Protein AF-A0A7S1ZHR6-F1 (afdb_monomer_lite)

Sequence (444 aa):
MAKNTAEDSVEAMWNAMQDKAPAVPKGKPSPEQLGSLRAHKARTKAFLATLSQEQRSALFEKNKNDKPSKAKGDIQKSSAKMDKKEILGGQTTVFGHPRMLTRDQRADIAQETVEILQRGWYNPSKAPGRRCSRQIRVNIAERLENARSGTEVHLDPANEGPMRFDHARDGTFLEGVGLASTPLGFAQAVLQLQSAKATAEESETILAYSGTTAADFLYSHGEILPMRIDIVQETTLSGAQALAQQGKNTCFLNFASGKNPGGGFLRGSEAQEESLARSTGLYFCIGPNNPTAIEMYRQNRQNNNFGLYSHGMIYSPRVPIFRDDEGRLLPEEEVVESGVLTCPAPNAGVAAPRLGVSVVEEEMYERICRIVSAMERHGHNAIVLGSFGCGVFRNCVEHVAQCFAIALAGRKFDVVRFSLISEKDVAVFANIFGQRSCLNRGTE

Structure (mmCIF, N/CA/C/O backbone):
data_AF-A0A7S1ZHR6-F1
#
_entry.id   AF-A0A7S1ZHR6-F1
#
loop_
_atom_site.group_PDB
_atom_site.id
_atom_site.type_symbol
_atom_site.label_atom_id
_atom_site.label_alt_id
_atom_site.label_comp_id
_atom_site.label_asym_id
_atom_site.label_entity_id
_atom_site.label_seq_id
_atom_site.pdbx_PDB_ins_code
_atom_site.Cartn_x
_atom_site.Cartn_y
_atom_site.Cartn_z
_atom_site.occupancy
_atom_site.B_iso_or_equiv
_atom_site.auth_seq_id
_atom_site.auth_comp_id
_atom_site.auth_asym_id
_atom_site.auth_atom_id
_atom_site.pdbx_PDB_model_num
ATOM 1 N N . MET A 1 1 ? 26.542 26.268 -49.136 1.00 44.53 1 MET A N 1
ATOM 2 C CA . MET A 1 1 ? 26.847 26.661 -47.744 1.00 44.53 1 MET A CA 1
ATOM 3 C C . MET A 1 1 ? 25.949 27.834 -47.362 1.00 44.53 1 MET A C 1
ATOM 5 O O . MET A 1 1 ? 26.287 28.953 -47.705 1.00 44.53 1 MET A O 1
ATOM 9 N N . ALA A 1 2 ? 24.775 27.585 -46.769 1.00 46.41 2 ALA A N 1
ATOM 10 C CA . ALA A 1 2 ? 23.871 28.638 -46.268 1.00 46.41 2 ALA A CA 1
ATOM 11 C C . ALA A 1 2 ? 22.767 28.057 -45.351 1.00 46.41 2 ALA A C 1
ATOM 13 O O . ALA A 1 2 ? 21.592 28.350 -45.544 1.00 46.41 2 ALA A O 1
ATOM 14 N N . LYS A 1 3 ? 23.110 27.168 -44.402 1.00 44.12 3 LYS A N 1
ATOM 15 C CA . LYS A 1 3 ? 22.124 26.578 -43.467 1.00 44.12 3 LYS A CA 1
ATOM 16 C C . LYS A 1 3 ? 22.345 26.875 -41.974 1.00 44.12 3 LYS A C 1
ATOM 18 O O . LYS A 1 3 ? 21.470 26.532 -41.197 1.00 44.12 3 LYS A O 1
ATOM 23 N N . ASN A 1 4 ? 23.406 27.584 -41.570 1.00 53.94 4 ASN A N 1
ATOM 24 C CA . ASN A 1 4 ? 23.743 27.722 -40.137 1.00 53.94 4 ASN A CA 1
ATOM 25 C C . ASN A 1 4 ? 23.513 29.110 -39.511 1.00 53.94 4 ASN A C 1
ATOM 27 O O . ASN A 1 4 ? 23.828 29.312 -38.348 1.00 53.94 4 ASN A O 1
ATOM 31 N N . THR A 1 5 ? 22.923 30.082 -40.208 1.00 54.22 5 THR A N 1
ATOM 32 C CA . THR A 1 5 ? 22.850 31.458 -39.672 1.00 54.22 5 THR A CA 1
ATOM 33 C C . THR A 1 5 ? 21.848 31.643 -38.522 1.00 54.22 5 THR A C 1
ATOM 35 O O . THR A 1 5 ? 22.029 32.540 -37.702 1.00 54.22 5 THR A O 1
ATOM 38 N N . ALA A 1 6 ? 20.806 30.808 -38.430 1.00 55.66 6 ALA A N 1
ATOM 39 C CA . ALA A 1 6 ? 19.774 30.922 -37.392 1.00 55.66 6 ALA A CA 1
ATOM 40 C C . ALA A 1 6 ? 20.127 30.177 -36.090 1.00 55.66 6 ALA A C 1
ATOM 42 O O . ALA A 1 6 ? 19.803 30.655 -35.004 1.00 55.66 6 ALA A O 1
ATOM 43 N N . GLU A 1 7 ? 20.808 29.032 -36.175 1.00 57.16 7 GLU A N 1
ATOM 44 C CA . GLU A 1 7 ? 21.244 28.267 -34.996 1.00 57.16 7 GLU A CA 1
ATOM 45 C C . GLU A 1 7 ? 22.424 28.947 -34.294 1.00 57.16 7 GLU A C 1
ATOM 47 O O . GLU A 1 7 ? 22.385 29.121 -33.074 1.00 57.16 7 GLU A O 1
ATOM 52 N N . ASP A 1 8 ? 23.393 29.453 -35.066 1.00 58.59 8 ASP A N 1
ATOM 53 C CA . ASP A 1 8 ? 24.521 30.236 -34.543 1.00 58.59 8 ASP A CA 1
ATOM 54 C C . ASP A 1 8 ? 24.034 31.535 -33.862 1.00 58.59 8 ASP A C 1
ATOM 56 O O . ASP A 1 8 ? 24.604 31.993 -32.870 1.00 58.59 8 ASP A O 1
ATOM 60 N N . SER A 1 9 ? 22.916 32.101 -34.337 1.00 72.00 9 SER A N 1
ATOM 61 C CA . SER A 1 9 ? 22.248 33.262 -33.734 1.00 72.00 9 SER A CA 1
ATOM 62 C C . SER A 1 9 ? 21.628 32.949 -32.365 1.00 72.00 9 SER A C 1
ATOM 64 O O . SER A 1 9 ? 21.780 33.745 -31.436 1.00 72.00 9 SER A O 1
ATOM 66 N N . VAL A 1 10 ? 20.948 31.808 -32.213 1.00 80.00 10 VAL A N 1
ATOM 67 C CA . VAL A 1 10 ? 20.319 31.403 -30.942 1.00 80.00 10 VAL A CA 1
ATOM 68 C C . VAL A 1 10 ? 21.377 31.077 -29.888 1.00 80.00 10 VAL A C 1
ATOM 70 O O . VAL A 1 10 ? 21.230 31.461 -28.725 1.00 80.00 10 VAL A O 1
ATOM 73 N N . GLU A 1 11 ? 22.460 30.418 -30.294 1.00 79.56 11 GLU A N 1
ATOM 74 C CA . GLU A 1 11 ? 23.584 30.077 -29.423 1.00 79.56 11 GLU A CA 1
ATOM 75 C C . GLU A 1 11 ? 24.342 31.330 -28.955 1.00 79.56 11 GLU A C 1
ATOM 77 O O . GLU A 1 11 ? 24.590 31.495 -27.758 1.00 79.56 11 GLU A O 1
ATOM 82 N N . ALA A 1 12 ? 24.610 32.280 -29.858 1.00 79.00 12 ALA A N 1
ATOM 83 C CA . ALA A 1 12 ? 25.222 33.560 -29.502 1.00 79.00 12 ALA A CA 1
ATOM 84 C C . ALA A 1 12 ? 24.356 34.371 -28.521 1.00 79.00 12 ALA A C 1
ATOM 86 O O . ALA A 1 12 ? 24.870 34.935 -27.552 1.00 79.00 12 ALA A O 1
ATOM 87 N N . MET A 1 13 ? 23.032 34.398 -28.724 1.00 81.44 13 MET A N 1
ATOM 88 C CA . MET A 1 13 ? 22.095 35.059 -27.807 1.00 81.44 13 MET A CA 1
ATOM 89 C C . MET A 1 13 ? 22.042 34.376 -26.438 1.00 81.44 13 MET A C 1
ATOM 91 O O . MET A 1 13 ? 21.965 35.057 -25.412 1.00 81.44 13 MET A O 1
ATOM 95 N N . TRP A 1 14 ? 22.110 33.043 -26.406 1.00 83.94 14 TRP A N 1
ATOM 96 C CA . TRP A 1 14 ? 22.175 32.280 -25.165 1.00 83.94 14 TRP A CA 1
ATOM 97 C C . TRP A 1 14 ? 23.457 32.581 -24.388 1.00 83.94 14 TRP A C 1
ATOM 99 O O . TRP A 1 14 ? 23.375 32.941 -23.213 1.00 83.94 14 TRP A O 1
ATOM 109 N N . ASN A 1 15 ? 24.618 32.511 -25.039 1.00 82.12 15 ASN A N 1
ATOM 110 C CA . ASN A 1 15 ? 25.914 32.756 -24.405 1.00 82.12 15 ASN A CA 1
ATOM 111 C C . ASN A 1 15 ? 26.021 34.197 -23.888 1.00 82.12 15 ASN A C 1
ATOM 113 O O . ASN A 1 15 ? 26.307 34.401 -22.711 1.00 82.12 15 ASN A O 1
ATOM 117 N N . ALA A 1 16 ? 25.620 35.190 -24.689 1.00 78.69 16 ALA A N 1
ATOM 118 C CA . ALA A 1 16 ? 25.578 36.589 -24.257 1.00 78.69 16 ALA A CA 1
ATOM 119 C C . ALA A 1 16 ? 24.635 36.830 -23.061 1.00 78.69 16 ALA A C 1
ATOM 121 O O . ALA A 1 16 ? 24.834 37.762 -22.274 1.00 78.69 16 ALA A O 1
ATOM 122 N N . MET A 1 17 ? 23.586 36.014 -22.914 1.00 81.06 17 MET A N 1
ATOM 123 C CA . MET A 1 17 ? 22.696 36.068 -21.758 1.00 81.06 17 MET A CA 1
ATOM 124 C C . MET A 1 17 ? 23.340 35.425 -20.526 1.00 81.06 17 MET A C 1
ATOM 126 O O . MET A 1 17 ? 23.226 36.000 -19.444 1.00 81.06 17 MET A O 1
ATOM 130 N N . GLN A 1 18 ? 24.030 34.288 -20.678 1.00 82.69 18 GLN A N 1
ATOM 131 C CA . GLN A 1 18 ? 24.746 33.613 -19.588 1.00 82.69 18 GLN A CA 1
ATOM 132 C C . GLN A 1 18 ? 25.947 34.424 -19.084 1.00 82.69 18 GLN A C 1
ATOM 134 O O . GLN A 1 18 ? 26.148 34.500 -17.875 1.00 82.69 18 GLN A O 1
ATOM 139 N N . ASP A 1 19 ? 26.671 35.120 -19.961 1.00 78.56 19 ASP A N 1
ATOM 140 C CA . ASP A 1 19 ? 27.781 36.006 -19.576 1.00 78.56 19 ASP A CA 1
ATOM 141 C C . ASP A 1 19 ? 27.313 37.193 -18.721 1.00 78.56 19 ASP A C 1
ATOM 143 O O . ASP A 1 19 ? 28.050 37.719 -17.889 1.00 78.56 19 ASP A O 1
ATOM 147 N N . LYS A 1 20 ? 26.045 37.594 -18.876 1.00 76.38 20 LYS A N 1
ATOM 148 C CA . LYS A 1 20 ? 25.382 38.620 -18.056 1.00 76.38 20 LYS A CA 1
ATOM 149 C C . LYS A 1 20 ? 24.697 38.038 -16.813 1.00 76.38 20 LYS A C 1
ATOM 151 O O . LYS A 1 20 ? 23.875 38.723 -16.190 1.00 76.38 20 LYS A O 1
ATOM 156 N N . ALA A 1 21 ? 24.960 36.778 -16.459 1.00 79.12 21 ALA A N 1
ATOM 157 C CA . ALA A 1 21 ? 24.428 36.187 -15.241 1.00 79.12 21 ALA A CA 1
ATOM 158 C C . ALA A 1 21 ? 25.043 36.873 -14.008 1.00 79.12 21 ALA A C 1
ATOM 160 O O . ALA A 1 21 ? 26.266 36.949 -13.885 1.00 79.12 21 ALA A O 1
ATOM 161 N N . PRO A 1 22 ? 24.220 37.379 -13.071 1.00 78.44 22 PRO A N 1
ATOM 162 C CA . PRO A 1 22 ? 24.739 37.937 -11.830 1.00 78.44 22 PRO A CA 1
ATOM 163 C C . PRO A 1 22 ? 25.501 36.856 -11.054 1.00 78.44 22 PRO A C 1
ATOM 165 O O . PRO A 1 22 ? 25.021 35.727 -10.919 1.00 78.44 22 PRO A O 1
ATOM 168 N N . ALA A 1 23 ? 26.681 37.210 -10.539 1.00 74.12 23 ALA A N 1
ATOM 169 C CA . ALA A 1 23 ? 27.519 36.298 -9.771 1.00 74.12 23 ALA A CA 1
ATOM 170 C C . ALA A 1 23 ? 26.737 35.700 -8.593 1.00 74.12 23 ALA A C 1
ATOM 172 O O . ALA A 1 23 ? 26.033 36.413 -7.874 1.00 74.12 23 ALA A O 1
ATOM 173 N N . VAL A 1 24 ? 26.872 34.388 -8.386 1.00 69.94 24 VAL A N 1
ATOM 174 C CA . VAL A 1 24 ? 26.228 33.703 -7.261 1.00 69.94 24 VAL A CA 1
ATOM 175 C C . VAL A 1 24 ? 26.956 34.108 -5.974 1.00 69.94 24 VAL A C 1
ATOM 177 O O . VAL A 1 24 ? 28.144 33.801 -5.833 1.00 69.94 24 VAL A O 1
ATOM 180 N N . PRO A 1 25 ? 26.297 34.809 -5.035 1.00 71.56 25 PRO A N 1
ATOM 181 C CA . PRO A 1 25 ? 26.968 35.291 -3.839 1.00 71.56 25 PRO A CA 1
ATOM 182 C C . PRO A 1 25 ? 27.373 34.125 -2.932 1.00 71.56 25 PRO A C 1
ATOM 184 O O . PRO A 1 25 ? 26.596 33.203 -2.680 1.00 71.56 25 PRO A O 1
ATOM 187 N N . LYS A 1 26 ? 28.601 34.184 -2.407 1.00 58.47 26 LYS A N 1
ATOM 188 C CA . LYS A 1 26 ? 29.106 33.256 -1.387 1.00 58.47 26 LYS A CA 1
ATOM 189 C C . LYS A 1 26 ? 28.559 33.675 -0.016 1.00 58.47 26 LYS A C 1
ATOM 191 O O . LYS A 1 26 ? 29.255 34.323 0.755 1.00 58.47 26 LYS A O 1
ATOM 196 N N . GLY A 1 27 ? 27.287 33.384 0.256 1.00 72.06 27 GLY A N 1
ATOM 197 C CA . GLY A 1 27 ? 26.617 33.741 1.514 1.00 72.06 27 GLY A CA 1
ATOM 198 C C . GLY A 1 27 ? 25.136 34.081 1.335 1.00 72.06 27 GLY A C 1
ATOM 199 O O . GLY A 1 27 ? 24.575 33.889 0.257 1.00 72.06 27 GLY A O 1
ATOM 200 N N . LYS A 1 28 ? 24.482 34.580 2.395 1.00 63.53 28 LYS A N 1
ATOM 201 C CA . LYS A 1 28 ? 23.060 34.959 2.347 1.00 63.53 28 LYS A CA 1
ATOM 202 C C . LYS A 1 28 ? 22.891 36.177 1.414 1.00 63.53 28 LYS A C 1
ATOM 204 O O . LYS A 1 28 ? 23.445 37.229 1.723 1.00 63.53 28 LYS A O 1
ATOM 209 N N . PRO A 1 29 ? 22.170 36.052 0.285 1.00 74.50 29 PRO A N 1
ATOM 210 C CA . PRO A 1 29 ? 22.101 37.106 -0.723 1.00 74.50 29 PRO A CA 1
ATOM 211 C C . PRO A 1 29 ? 21.307 38.317 -0.222 1.00 74.50 29 PRO A C 1
ATOM 213 O O . PRO A 1 29 ? 20.271 38.156 0.429 1.00 74.50 29 PRO A O 1
ATOM 216 N N . SER A 1 30 ? 21.763 39.524 -0.563 1.00 79.06 30 SER A N 1
ATOM 217 C CA . SER A 1 30 ? 21.020 40.758 -0.298 1.00 79.06 30 SER A CA 1
ATOM 218 C C . SER A 1 30 ? 19.710 40.804 -1.109 1.00 79.06 30 SER A C 1
ATOM 220 O O . SER A 1 30 ? 19.589 40.125 -2.138 1.00 79.06 30 SER A O 1
ATOM 222 N N . PRO A 1 31 ? 18.709 41.605 -0.695 1.00 72.38 31 PRO A N 1
ATOM 223 C CA . PRO A 1 31 ? 17.469 41.784 -1.456 1.00 72.38 31 PRO A CA 1
ATOM 224 C C . PRO A 1 31 ? 17.699 42.216 -2.916 1.00 72.38 31 PRO A C 1
ATOM 226 O O . PRO A 1 31 ? 17.017 41.725 -3.816 1.00 72.38 31 PRO A O 1
ATOM 229 N N . GLU A 1 32 ? 18.703 43.057 -3.172 1.00 72.50 32 GLU A N 1
ATOM 230 C CA . GLU A 1 32 ? 19.088 43.498 -4.521 1.00 72.50 32 GLU A CA 1
ATOM 231 C C . GLU A 1 32 ? 19.725 42.374 -5.351 1.00 72.50 32 GLU A C 1
ATOM 233 O O . GLU A 1 32 ? 19.412 42.209 -6.536 1.00 72.50 32 GLU A O 1
ATOM 238 N N . GLN A 1 33 ? 20.564 41.540 -4.726 1.00 71.94 33 GLN A N 1
ATOM 239 C CA . GLN A 1 33 ? 21.134 40.353 -5.369 1.00 71.94 33 GLN A CA 1
ATOM 240 C C . GLN A 1 33 ? 20.029 39.352 -5.730 1.00 71.94 33 GLN A C 1
ATOM 242 O O . GLN A 1 33 ? 19.987 38.849 -6.854 1.00 71.94 33 GLN A O 1
ATOM 247 N N . LEU A 1 34 ? 19.074 39.121 -4.823 1.00 70.19 34 LEU A N 1
ATOM 248 C CA . LEU A 1 34 ? 17.894 38.290 -5.081 1.00 70.19 34 LEU A CA 1
ATOM 249 C C . LEU A 1 34 ? 17.028 38.848 -6.217 1.00 70.19 34 LEU A C 1
ATOM 251 O O . LEU A 1 34 ? 16.569 38.076 -7.061 1.00 70.19 34 LEU A O 1
ATOM 255 N N . GLY A 1 35 ? 16.820 40.167 -6.262 1.00 74.88 35 GLY A N 1
ATOM 256 C CA . GLY A 1 35 ? 16.111 40.840 -7.352 1.00 74.88 35 GLY A CA 1
ATOM 257 C C . GLY A 1 35 ? 16.794 40.626 -8.704 1.00 74.88 35 GLY A C 1
ATOM 258 O O . GLY A 1 35 ? 16.148 40.208 -9.667 1.00 74.88 35 GLY A O 1
ATOM 259 N N . SER A 1 36 ? 18.116 40.794 -8.750 1.00 72.81 36 SER A N 1
ATOM 260 C CA . SER A 1 36 ? 18.927 40.604 -9.960 1.00 72.81 36 SER A CA 1
ATOM 261 C C . SER A 1 36 ? 18.907 39.154 -10.463 1.00 72.81 36 SER A C 1
ATOM 263 O O . SER A 1 36 ? 18.704 38.911 -11.655 1.00 72.81 36 SER A O 1
ATOM 265 N N . LEU A 1 37 ? 19.027 38.174 -9.558 1.00 73.56 37 LEU A N 1
ATOM 266 C CA . LEU A 1 37 ? 18.917 36.742 -9.869 1.00 73.56 37 LEU A CA 1
ATOM 267 C C . LEU A 1 37 ? 17.523 36.369 -10.399 1.00 73.56 37 LEU A C 1
ATOM 269 O O . LEU A 1 37 ? 17.404 35.611 -11.366 1.00 73.56 37 LEU A O 1
ATOM 273 N N . ARG A 1 38 ? 16.455 36.915 -9.802 1.00 76.75 38 ARG A N 1
ATOM 274 C CA . ARG A 1 38 ? 15.072 36.694 -10.261 1.00 76.75 38 ARG A CA 1
ATOM 275 C C . ARG A 1 38 ? 14.833 37.292 -11.644 1.00 76.75 38 ARG A C 1
ATOM 277 O O . ARG A 1 38 ? 14.257 36.612 -12.492 1.00 76.75 38 ARG A O 1
ATOM 284 N N . ALA A 1 39 ? 15.312 38.511 -11.888 1.00 76.62 39 ALA A N 1
ATOM 285 C CA . ALA A 1 39 ? 15.201 39.172 -13.185 1.00 76.62 39 ALA A CA 1
ATOM 286 C C . ALA A 1 39 ? 15.956 38.406 -14.280 1.00 76.62 39 ALA A C 1
ATOM 288 O O . ALA A 1 39 ? 15.415 38.182 -15.363 1.00 76.62 39 ALA A O 1
ATOM 289 N N . HIS A 1 40 ? 17.173 37.932 -13.989 1.00 80.62 40 HIS A N 1
ATOM 290 C CA . HIS A 1 40 ? 17.927 37.089 -14.914 1.00 80.62 40 HIS A CA 1
ATOM 291 C C . HIS A 1 40 ? 17.181 35.776 -15.211 1.00 80.62 40 HIS A C 1
ATOM 293 O O . HIS A 1 40 ? 16.948 35.459 -16.373 1.00 80.62 40 HIS A O 1
ATOM 299 N N . LYS A 1 41 ? 16.685 35.066 -14.186 1.00 77.44 41 LYS A N 1
ATOM 300 C CA . LYS A 1 41 ? 15.914 33.822 -14.366 1.00 77.44 41 LYS A CA 1
ATOM 301 C C . LYS A 1 41 ? 14.630 34.023 -15.181 1.00 77.44 41 LYS A C 1
ATOM 303 O O . LYS A 1 41 ? 14.271 33.153 -15.974 1.00 77.44 41 LYS A O 1
ATOM 308 N N . ALA A 1 42 ? 13.941 35.149 -14.996 1.00 77.38 42 ALA A N 1
ATOM 309 C CA . ALA A 1 42 ? 12.748 35.493 -15.764 1.00 77.38 42 ALA A CA 1
ATOM 310 C C . ALA A 1 42 ? 13.073 35.715 -17.250 1.00 77.38 42 ALA A C 1
ATOM 312 O O . ALA A 1 42 ? 12.387 35.151 -18.101 1.00 77.38 42 ALA A O 1
ATOM 313 N N . ARG A 1 43 ? 14.154 36.447 -17.561 1.00 79.75 43 ARG A N 1
ATOM 314 C CA . ARG A 1 43 ? 14.631 36.638 -18.942 1.00 79.75 43 ARG A CA 1
ATOM 315 C C . ARG A 1 43 ? 15.032 35.318 -19.596 1.00 79.75 43 ARG A C 1
ATOM 317 O O . ARG A 1 43 ? 14.593 35.046 -20.707 1.00 79.75 43 ARG A O 1
ATOM 324 N N . THR A 1 44 ? 15.752 34.456 -18.878 1.00 79.25 44 THR A N 1
ATOM 325 C CA . THR A 1 44 ? 16.139 33.129 -19.378 1.00 79.25 44 THR A CA 1
ATOM 326 C C . THR A 1 44 ? 14.925 32.257 -19.682 1.00 79.25 44 THR A C 1
ATOM 328 O O . THR A 1 44 ? 14.870 31.606 -20.722 1.00 79.25 44 THR A O 1
ATOM 331 N N . LYS A 1 45 ? 13.910 32.275 -18.809 1.00 82.69 45 LYS A N 1
ATOM 332 C CA . LYS A 1 45 ? 12.661 31.539 -19.035 1.00 82.69 45 LYS A CA 1
ATOM 333 C C . LYS A 1 45 ? 11.884 32.085 -20.239 1.00 82.69 45 LYS A C 1
ATOM 335 O O . LYS A 1 45 ? 11.354 31.290 -21.008 1.00 82.69 45 LYS A O 1
ATOM 340 N N . ALA A 1 46 ? 11.822 33.407 -20.399 1.00 79.94 46 ALA A N 1
ATOM 341 C CA . ALA A 1 46 ? 11.152 34.049 -21.527 1.00 79.94 46 ALA A CA 1
ATOM 342 C C . ALA A 1 46 ? 11.852 33.736 -22.860 1.00 79.94 46 ALA A C 1
ATOM 344 O O . ALA A 1 46 ? 11.182 33.349 -23.808 1.00 79.94 46 ALA A O 1
ATOM 345 N N . PHE A 1 47 ? 13.186 33.804 -22.906 1.00 85.00 47 PHE A N 1
ATOM 346 C CA . PHE A 1 47 ? 13.965 33.439 -24.091 1.00 85.00 47 PHE A CA 1
ATOM 347 C C . PHE A 1 47 ? 13.784 31.964 -24.470 1.00 85.00 47 PHE A C 1
ATOM 349 O O . PHE A 1 47 ? 13.527 31.646 -25.623 1.00 85.00 47 PHE A O 1
ATOM 356 N N . LEU A 1 48 ? 13.830 31.041 -23.504 1.00 82.38 48 LEU A N 1
ATOM 357 C CA . LEU A 1 48 ? 13.573 29.629 -23.803 1.00 82.38 48 LEU A CA 1
ATOM 358 C C . LEU A 1 48 ? 12.158 29.420 -24.355 1.00 82.38 48 LEU A C 1
ATOM 360 O O . LEU A 1 48 ? 11.981 28.615 -25.264 1.00 82.38 48 LEU A O 1
ATOM 364 N N . ALA A 1 49 ? 11.166 30.165 -23.857 1.00 83.12 49 ALA A N 1
ATOM 365 C CA . ALA A 1 49 ? 9.791 30.081 -24.336 1.00 83.12 49 ALA A CA 1
ATOM 366 C C . ALA A 1 49 ? 9.630 30.507 -25.808 1.00 83.12 49 ALA A C 1
ATOM 368 O O . ALA A 1 49 ? 8.752 29.963 -26.472 1.00 83.12 49 ALA A O 1
ATOM 369 N N . THR A 1 50 ? 10.485 31.395 -26.335 1.00 84.50 50 THR A N 1
ATOM 370 C CA . THR A 1 50 ? 10.441 31.827 -27.747 1.00 84.50 50 THR A CA 1
ATOM 371 C C . THR A 1 50 ? 11.085 30.837 -28.721 1.00 84.50 50 THR A C 1
ATOM 373 O O . THR A 1 50 ? 10.939 31.002 -29.927 1.00 84.50 50 THR A O 1
ATOM 376 N N . LEU A 1 51 ? 11.799 29.821 -28.227 1.00 84.38 51 LEU A N 1
ATOM 377 C CA . LEU A 1 51 ? 12.456 28.812 -29.063 1.00 84.38 51 LEU A CA 1
ATOM 378 C C . LEU A 1 51 ? 11.530 27.630 -29.369 1.00 84.38 51 LEU A C 1
ATOM 380 O O . LEU A 1 51 ? 10.776 27.188 -28.494 1.00 84.38 51 LEU A O 1
ATOM 384 N N . SER A 1 52 ? 11.654 27.076 -30.577 1.00 84.38 52 SER A N 1
ATOM 385 C CA . SER A 1 52 ? 11.045 25.795 -30.956 1.00 84.38 52 SER A CA 1
ATOM 386 C C . SER A 1 52 ? 11.654 24.619 -30.177 1.00 84.38 52 SER A C 1
ATOM 388 O O . SER A 1 52 ? 12.718 24.729 -29.561 1.00 84.38 52 SER A O 1
ATOM 390 N N . GLN A 1 53 ? 10.977 23.468 -30.193 1.00 72.50 53 GLN A N 1
ATOM 391 C CA . GLN A 1 53 ? 11.449 22.263 -29.506 1.00 72.50 53 GLN A CA 1
ATOM 392 C C . GLN A 1 53 ? 12.798 21.767 -30.055 1.00 72.50 53 GLN A C 1
ATOM 394 O O . GLN A 1 53 ? 13.658 21.381 -29.268 1.00 72.50 53 GLN A O 1
ATOM 399 N N . GLU A 1 54 ? 13.015 21.852 -31.369 1.00 78.12 54 GLU A N 1
ATOM 400 C CA . GLU A 1 54 ? 14.276 21.488 -32.032 1.00 78.12 54 GLU A CA 1
ATOM 401 C C . GLU A 1 54 ? 15.426 22.414 -31.612 1.00 78.12 54 GLU A C 1
ATOM 403 O O . GLU A 1 54 ? 16.477 21.941 -31.181 1.00 78.12 54 GLU A O 1
ATOM 408 N N . GLN A 1 55 ? 15.192 23.732 -31.600 1.00 80.50 55 GLN A N 1
ATOM 409 C CA . GLN A 1 55 ? 16.185 24.719 -31.154 1.00 80.50 55 GLN A CA 1
ATOM 410 C C . GLN A 1 55 ? 16.562 24.545 -29.676 1.00 80.50 55 GLN A C 1
ATOM 412 O O . GLN A 1 55 ? 17.725 24.711 -29.310 1.00 80.50 55 GLN A O 1
ATOM 417 N N . ARG A 1 56 ? 15.602 24.187 -28.808 1.00 81.06 56 ARG A N 1
ATOM 418 C CA . ARG A 1 56 ? 15.887 23.880 -27.395 1.00 81.06 56 ARG A CA 1
ATOM 419 C C . ARG A 1 56 ? 16.750 22.628 -27.264 1.00 81.06 56 ARG A C 1
ATOM 421 O O . ARG A 1 56 ? 17.706 22.644 -26.496 1.00 81.06 56 ARG A O 1
ATOM 428 N N . SER A 1 57 ? 16.429 21.565 -27.998 1.00 75.31 57 SER A N 1
ATOM 429 C CA . SER A 1 57 ? 17.195 20.314 -27.968 1.00 75.31 57 SER A CA 1
ATOM 430 C C . SER A 1 57 ? 18.640 20.527 -28.421 1.00 75.31 57 SER A C 1
ATOM 432 O O . SER A 1 57 ? 19.555 20.163 -27.685 1.00 75.31 57 SER A O 1
ATOM 434 N N . ALA A 1 58 ? 18.854 21.221 -29.545 1.00 78.75 58 ALA A N 1
ATOM 435 C CA . ALA A 1 58 ? 20.189 21.551 -30.051 1.00 78.75 58 ALA A CA 1
ATOM 436 C C . ALA A 1 58 ? 21.012 22.399 -29.057 1.00 78.75 58 ALA A C 1
ATOM 438 O O . ALA A 1 58 ? 22.183 22.108 -28.800 1.00 78.75 58 ALA A O 1
ATOM 439 N N . LEU A 1 59 ? 20.384 23.399 -28.423 1.00 78.12 59 LEU A N 1
ATOM 440 C CA . LEU A 1 59 ? 21.033 24.271 -27.437 1.00 78.12 59 LEU A CA 1
ATOM 441 C C . LEU A 1 59 ? 21.506 23.511 -26.181 1.00 78.12 59 LEU A C 1
ATOM 443 O O . LEU A 1 59 ? 22.540 23.851 -25.596 1.00 78.12 59 LEU A O 1
ATOM 447 N N . PHE A 1 60 ? 20.757 22.491 -25.743 1.00 75.12 60 PHE A N 1
ATOM 448 C CA . PHE A 1 60 ? 21.083 21.695 -24.553 1.00 75.12 60 PHE A CA 1
ATOM 449 C C . PHE A 1 60 ? 21.964 20.470 -24.841 1.00 75.12 60 PHE A C 1
ATOM 451 O O . PHE A 1 60 ? 22.649 20.011 -23.924 1.00 75.12 60 PHE A O 1
ATOM 458 N N . GLU A 1 61 ? 21.997 19.958 -26.075 1.00 70.25 61 GLU A N 1
ATOM 459 C CA . GLU A 1 61 ? 22.951 18.916 -26.479 1.00 70.25 61 GLU A CA 1
ATOM 460 C C . GLU A 1 61 ? 24.384 19.445 -26.573 1.00 70.25 61 GLU A C 1
ATOM 462 O O . GLU A 1 61 ? 25.284 18.839 -25.993 1.00 70.25 61 GLU A O 1
ATOM 467 N N . LYS A 1 62 ? 24.610 20.608 -27.201 1.00 60.47 62 LYS A N 1
ATOM 468 C CA . LYS A 1 62 ? 25.954 21.215 -27.270 1.00 60.47 62 LYS A CA 1
ATOM 469 C C . LYS A 1 62 ? 26.504 21.590 -25.888 1.00 60.47 62 LYS A C 1
ATOM 471 O O . LYS A 1 62 ? 27.639 21.258 -25.563 1.00 60.47 62 LYS A O 1
ATOM 476 N N . ASN A 1 63 ? 25.674 22.175 -25.017 1.00 56.97 63 ASN A N 1
ATOM 477 C CA . ASN A 1 63 ? 26.072 22.568 -23.653 1.00 56.97 63 ASN A CA 1
ATOM 478 C C . ASN A 1 63 ? 26.367 21.387 -22.704 1.00 56.97 63 ASN A C 1
ATOM 480 O O . ASN A 1 63 ? 26.894 21.596 -21.608 1.00 56.97 63 ASN A O 1
ATOM 484 N N . LYS A 1 64 ? 26.019 20.150 -23.084 1.00 51.44 64 LYS A N 1
ATOM 485 C CA . LYS A 1 64 ? 26.367 18.935 -22.329 1.00 51.44 64 LYS A CA 1
ATOM 486 C C . LYS A 1 64 ? 27.846 18.566 -22.469 1.00 51.44 64 LYS A C 1
ATOM 488 O O . LYS A 1 64 ? 28.378 17.937 -21.558 1.00 51.44 64 LYS A O 1
ATOM 493 N N . ASN A 1 65 ? 28.492 18.980 -23.559 1.00 43.88 65 ASN A N 1
ATOM 494 C CA . ASN A 1 65 ? 29.883 18.633 -23.852 1.00 43.88 65 ASN A CA 1
ATOM 495 C C . ASN A 1 65 ? 30.907 19.590 -23.212 1.00 43.88 65 ASN A C 1
ATOM 497 O O . ASN A 1 65 ? 32.088 19.263 -23.202 1.00 43.88 65 ASN A O 1
ATOM 501 N N . ASP A 1 66 ? 30.465 20.703 -22.607 1.00 45.78 66 ASP A N 1
ATOM 502 C CA . ASP A 1 66 ? 31.344 21.811 -22.186 1.00 45.78 66 ASP A CA 1
ATOM 503 C C . ASP A 1 66 ? 31.336 22.150 -20.678 1.00 45.78 66 ASP A C 1
ATOM 505 O O . ASP A 1 66 ? 31.622 23.285 -20.290 1.00 45.78 66 ASP A O 1
ATOM 509 N N . LYS A 1 67 ? 31.057 21.202 -19.762 1.00 32.28 67 LYS A N 1
ATOM 510 C CA . LYS A 1 67 ? 31.218 21.483 -18.313 1.00 32.28 67 LYS A CA 1
ATOM 511 C C . LYS A 1 67 ? 32.113 20.510 -17.538 1.00 32.28 67 LYS A C 1
ATOM 513 O O . LYS A 1 67 ? 31.829 19.313 -17.507 1.00 32.28 67 LYS A O 1
ATOM 518 N N . PRO A 1 68 ? 33.132 21.027 -16.812 1.00 29.77 68 PRO A N 1
ATOM 519 C CA . PRO A 1 68 ? 33.969 20.238 -15.924 1.00 29.77 68 PRO A CA 1
ATOM 520 C C . PRO A 1 68 ? 33.267 19.951 -14.588 1.00 29.77 68 PRO A C 1
ATOM 522 O O . PRO A 1 68 ? 32.432 20.711 -14.093 1.00 29.77 68 PRO A O 1
ATOM 525 N N . SER A 1 69 ? 33.654 18.831 -13.984 1.00 37.00 69 SER A N 1
ATOM 526 C CA . SER A 1 69 ? 33.203 18.334 -12.684 1.00 37.00 69 SER A CA 1
ATOM 527 C C . SER A 1 69 ? 33.427 19.329 -11.531 1.00 37.00 69 SER A C 1
ATOM 529 O O . SER A 1 69 ? 34.559 19.787 -11.371 1.00 37.00 69 SER A O 1
ATOM 531 N N . LYS A 1 70 ? 32.426 19.547 -10.653 1.00 27.56 70 LYS A N 1
ATOM 532 C CA . LYS A 1 70 ? 32.523 19.328 -9.183 1.00 27.56 70 LYS A CA 1
ATOM 533 C C . LYS A 1 70 ? 31.329 19.843 -8.347 1.00 27.56 70 LYS A C 1
ATOM 535 O O . LYS A 1 70 ? 30.799 20.921 -8.570 1.00 27.56 70 LYS A O 1
ATOM 540 N N . ALA A 1 71 ? 31.100 19.057 -7.287 1.00 26.66 71 ALA A N 1
ATOM 541 C CA . ALA A 1 71 ? 30.697 19.379 -5.909 1.00 26.66 71 ALA A CA 1
ATOM 542 C C . ALA A 1 71 ? 29.228 19.704 -5.549 1.00 26.66 71 ALA A C 1
ATOM 544 O O . ALA A 1 71 ? 28.620 20.672 -5.989 1.00 26.66 71 ALA A O 1
ATOM 545 N N . LYS A 1 72 ? 28.728 18.855 -4.636 1.00 36.31 72 LYS A N 1
ATOM 546 C CA . LYS A 1 72 ? 27.465 18.889 -3.887 1.00 36.31 72 LYS A CA 1
ATOM 547 C C . LYS A 1 72 ? 27.370 20.094 -2.937 1.00 36.31 72 LYS A C 1
ATOM 549 O O . LYS A 1 72 ? 28.374 20.497 -2.358 1.00 36.31 72 LYS A O 1
ATOM 554 N N . GLY A 1 73 ? 26.141 20.544 -2.679 1.00 23.86 73 GLY A N 1
ATOM 555 C CA . GLY A 1 73 ? 25.792 21.421 -1.559 1.00 23.86 73 GLY A CA 1
ATOM 556 C C . GLY A 1 73 ? 24.273 21.534 -1.392 1.00 23.86 73 GLY A C 1
ATOM 557 O O . GLY A 1 73 ? 23.597 22.098 -2.248 1.00 23.86 73 GLY A O 1
ATOM 558 N N . ASP A 1 74 ? 23.754 20.957 -0.310 1.00 32.22 74 ASP A N 1
ATOM 559 C CA . ASP A 1 74 ? 22.347 20.967 0.107 1.00 32.22 74 ASP A CA 1
ATOM 560 C C . ASP A 1 74 ? 21.888 22.356 0.572 1.00 32.22 74 ASP A C 1
ATOM 562 O O . ASP A 1 74 ? 22.547 22.941 1.427 1.00 32.22 74 ASP A O 1
ATOM 566 N N . ILE A 1 75 ? 20.724 22.851 0.114 1.00 26.56 75 ILE A N 1
ATOM 567 C CA . ILE A 1 75 ? 19.964 23.905 0.817 1.00 26.56 75 ILE A CA 1
ATOM 568 C C . ILE A 1 75 ? 18.448 23.652 0.738 1.00 26.56 75 ILE A C 1
ATOM 570 O O . ILE A 1 75 ? 17.858 23.415 -0.318 1.00 26.56 75 ILE A O 1
ATOM 574 N N . GLN A 1 76 ? 17.855 23.740 1.926 1.00 26.94 76 GLN A N 1
ATOM 575 C CA . GLN A 1 76 ? 16.456 23.629 2.324 1.00 26.94 76 GLN A CA 1
ATOM 576 C C . GLN A 1 76 ? 15.511 24.595 1.583 1.00 26.94 76 GLN A C 1
ATOM 578 O O . GLN A 1 76 ? 15.838 25.753 1.330 1.00 26.94 76 GLN A O 1
ATOM 583 N N . LYS A 1 77 ? 14.282 24.136 1.304 1.00 28.11 77 LYS A N 1
ATOM 584 C CA . LYS A 1 77 ? 13.169 24.974 0.833 1.00 28.11 77 LYS A CA 1
ATOM 585 C C . LYS A 1 77 ? 12.316 25.427 2.020 1.00 28.11 77 LYS A C 1
ATOM 587 O O . LYS A 1 77 ? 11.617 24.608 2.606 1.00 28.11 77 LYS A O 1
ATOM 592 N N . SER A 1 78 ? 12.326 26.726 2.305 1.00 24.77 78 SER A N 1
ATOM 593 C CA . SER A 1 78 ? 11.232 27.430 2.976 1.00 24.77 78 SER A CA 1
ATOM 594 C C . SER A 1 78 ? 10.441 28.204 1.917 1.00 24.77 78 SER A C 1
ATOM 596 O O . SER A 1 78 ? 11.008 28.922 1.092 1.00 24.77 78 SER A O 1
ATOM 598 N N . SER A 1 79 ? 9.126 28.012 1.881 1.00 29.28 79 SER A N 1
ATOM 599 C CA . SER A 1 79 ? 8.212 28.736 0.996 1.00 29.28 79 SER A CA 1
ATOM 600 C C . SER A 1 79 ? 7.284 29.598 1.839 1.00 29.28 79 SER A C 1
ATOM 602 O O . SER A 1 79 ? 6.483 29.079 2.610 1.00 29.28 79 SER A O 1
ATOM 604 N N . ALA A 1 80 ? 7.419 30.914 1.680 1.00 24.41 80 ALA A N 1
ATOM 605 C CA . ALA A 1 80 ? 6.476 31.908 2.167 1.00 24.41 80 ALA A CA 1
ATOM 606 C C . ALA A 1 80 ? 5.268 32.000 1.217 1.00 24.41 80 ALA A C 1
ATOM 608 O O . ALA A 1 80 ? 5.427 31.966 -0.006 1.00 24.41 80 ALA A O 1
ATOM 609 N N . LYS A 1 81 ? 4.082 32.109 1.823 1.00 27.28 81 LYS A N 1
ATOM 610 C CA . LYS A 1 81 ? 2.761 32.321 1.214 1.00 27.28 81 LYS A CA 1
ATOM 611 C C . LYS A 1 81 ? 2.701 33.598 0.368 1.00 27.28 81 LYS A C 1
ATOM 613 O O . LYS A 1 81 ? 3.288 34.611 0.737 1.00 27.28 81 LYS A O 1
ATOM 618 N N . MET A 1 82 ? 1.889 33.570 -0.689 1.00 24.53 82 MET A N 1
ATOM 619 C CA . MET A 1 82 ? 1.178 34.751 -1.189 1.00 24.53 82 MET A CA 1
ATOM 620 C C . MET A 1 82 ? -0.218 34.336 -1.661 1.00 24.53 82 MET A C 1
ATOM 622 O O . MET A 1 82 ? -0.357 33.509 -2.562 1.00 24.53 82 MET A O 1
ATOM 626 N N . ASP A 1 83 ? -1.219 34.920 -1.005 1.00 27.83 83 ASP A N 1
ATOM 627 C CA . ASP A 1 83 ? -2.642 34.826 -1.305 1.00 27.83 83 ASP A CA 1
ATOM 628 C C . ASP A 1 83 ? -2.977 35.433 -2.671 1.00 27.83 83 ASP A C 1
ATOM 630 O O . ASP A 1 83 ? -2.529 36.529 -3.013 1.00 27.83 83 ASP A O 1
ATOM 634 N N . LYS A 1 84 ? -3.860 34.760 -3.412 1.00 26.52 84 LYS A N 1
ATOM 635 C CA . LYS A 1 84 ? -4.752 35.405 -4.379 1.00 26.52 84 LYS A CA 1
ATOM 636 C C . LYS A 1 84 ? -6.158 34.861 -4.180 1.00 26.52 84 LYS A C 1
ATOM 638 O O . LYS A 1 84 ? -6.494 33.770 -4.632 1.00 26.52 84 LYS A O 1
ATOM 643 N N . LYS A 1 85 ? -6.946 35.646 -3.454 1.00 27.50 85 LYS A N 1
ATOM 644 C CA . LYS A 1 85 ? -8.397 35.540 -3.370 1.00 27.50 85 LYS A CA 1
ATOM 645 C C . LYS A 1 85 ? -9.011 36.311 -4.544 1.00 27.50 85 LYS A C 1
ATOM 647 O O . LYS A 1 85 ? -8.476 37.344 -4.932 1.00 27.50 85 LYS A O 1
ATOM 652 N N . GLU A 1 86 ? -10.150 35.794 -4.997 1.00 25.05 86 GLU A N 1
ATOM 653 C CA . GLU A 1 86 ? -11.178 36.423 -5.841 1.00 25.05 86 GLU A CA 1
ATOM 654 C C . GLU A 1 86 ? -10.885 36.543 -7.344 1.00 25.05 86 GLU A C 1
ATOM 656 O O . GLU A 1 86 ? -10.038 37.311 -7.788 1.00 25.05 86 GLU A O 1
ATOM 661 N N . ILE A 1 87 ? -11.662 35.807 -8.150 1.00 24.77 87 ILE A N 1
ATOM 662 C CA . ILE A 1 87 ? -12.787 36.349 -8.937 1.00 24.77 87 ILE A CA 1
ATOM 663 C C . ILE A 1 87 ? -13.480 35.190 -9.698 1.00 24.77 87 ILE A C 1
ATOM 665 O O . ILE A 1 87 ? -12.814 34.276 -10.175 1.00 24.77 87 ILE A O 1
ATOM 669 N N . LEU A 1 88 ? -14.812 35.300 -9.814 1.00 27.27 88 LEU A N 1
ATOM 670 C CA . LEU A 1 88 ? -15.801 34.507 -10.576 1.00 27.27 88 LEU A CA 1
ATOM 671 C C . LEU A 1 88 ? -16.502 33.358 -9.838 1.00 27.27 88 LEU A C 1
ATOM 673 O O . LEU A 1 88 ? -16.077 32.206 -9.818 1.00 27.27 88 LEU A O 1
ATOM 677 N N . GLY A 1 89 ? -17.661 33.726 -9.285 1.00 23.44 89 GLY A N 1
ATOM 678 C CA . GLY A 1 89 ? -18.756 32.811 -9.016 1.00 23.44 89 GLY A CA 1
ATOM 679 C C . GLY A 1 89 ? -19.468 32.375 -10.299 1.00 23.44 89 GLY A C 1
ATOM 680 O O . GLY A 1 89 ? -19.523 33.101 -11.288 1.00 23.44 89 GLY A O 1
ATOM 681 N N . GLY A 1 90 ? -20.032 31.177 -10.226 1.00 23.80 90 GLY A N 1
ATOM 682 C CA . GLY A 1 90 ? -20.893 30.570 -11.228 1.00 23.80 90 GLY A CA 1
ATOM 683 C C . GLY A 1 90 ? -21.275 29.186 -10.728 1.00 23.80 90 GLY A C 1
ATOM 684 O O . GLY A 1 90 ? -20.454 28.275 -10.730 1.00 23.80 90 GLY A O 1
ATOM 685 N N . GLN A 1 91 ? -22.488 29.057 -10.194 1.00 29.44 91 GLN A N 1
ATOM 686 C CA . GLN A 1 91 ? -23.048 27.782 -9.766 1.00 29.44 91 GLN A CA 1
ATOM 687 C C . GLN A 1 91 ? -23.241 26.876 -10.982 1.00 29.44 91 GLN A C 1
ATOM 689 O O . GLN A 1 91 ? -23.960 27.221 -11.916 1.00 29.44 91 GLN A O 1
ATOM 694 N N . THR A 1 92 ? -22.654 25.687 -10.942 1.00 23.73 92 THR A N 1
ATOM 695 C CA . THR A 1 92 ? -23.177 24.528 -11.665 1.00 23.73 92 THR A CA 1
ATOM 696 C C . THR A 1 92 ? -22.825 23.294 -10.845 1.00 23.73 92 THR A C 1
ATOM 698 O O . THR A 1 92 ? -21.664 22.913 -10.726 1.00 23.73 92 THR A O 1
ATOM 701 N N . THR A 1 93 ? -23.826 22.725 -10.178 1.00 30.25 93 THR A N 1
ATOM 702 C CA . THR A 1 93 ? -23.727 21.444 -9.478 1.00 30.25 93 THR A CA 1
ATOM 703 C C . THR A 1 93 ? -23.595 20.335 -10.515 1.00 30.25 93 THR A C 1
ATOM 705 O O . THR A 1 93 ? -24.584 19.914 -11.107 1.00 30.25 93 THR A O 1
ATOM 708 N N . VAL A 1 94 ? -22.362 19.890 -10.737 1.00 26.53 94 VAL A N 1
ATOM 709 C CA . VAL A 1 94 ? -22.020 18.684 -11.496 1.00 26.53 94 VAL A CA 1
ATOM 710 C C . VAL A 1 94 ? -21.437 17.687 -10.495 1.00 26.53 94 VAL A C 1
ATOM 712 O O . VAL A 1 94 ? -20.687 18.087 -9.605 1.00 26.53 94 VAL A O 1
ATOM 715 N N . PHE A 1 95 ? -21.861 16.426 -10.606 1.00 27.27 95 PHE A N 1
ATOM 716 C CA . PHE A 1 95 ? -21.478 15.262 -9.799 1.00 27.27 95 PHE A CA 1
ATOM 717 C C . PHE A 1 95 ? -20.104 15.393 -9.120 1.00 27.27 95 PHE A C 1
ATOM 719 O O . PHE A 1 95 ? -19.080 15.587 -9.776 1.00 27.27 95 PHE A O 1
ATOM 726 N N . GLY A 1 96 ? -20.115 15.326 -7.785 1.00 28.17 96 GLY A N 1
ATOM 727 C CA . GLY A 1 96 ? -19.005 15.729 -6.928 1.00 28.17 96 GLY A CA 1
ATOM 728 C C . GLY A 1 96 ? -17.729 14.940 -7.188 1.00 28.17 96 GLY A C 1
ATOM 729 O O . GLY A 1 96 ? -17.578 13.820 -6.716 1.00 28.17 96 GLY A O 1
ATOM 730 N N . HIS A 1 97 ? -16.776 15.561 -7.878 1.00 34.69 97 HIS A N 1
ATOM 731 C CA . HIS A 1 97 ? -15.377 15.205 -7.692 1.00 34.69 97 HIS A CA 1
ATOM 732 C C . HIS A 1 97 ? -15.005 15.477 -6.226 1.00 34.69 97 HIS A C 1
ATOM 734 O O . HIS A 1 97 ? -15.340 16.562 -5.725 1.00 34.69 97 HIS A O 1
ATOM 740 N N . PRO A 1 98 ? -14.328 14.542 -5.532 1.00 50.34 98 PRO A N 1
ATOM 741 C CA . PRO A 1 98 ? -13.863 14.777 -4.176 1.00 50.34 98 PRO A CA 1
ATOM 742 C C . PRO A 1 98 ? -13.077 16.084 -4.135 1.00 50.34 98 PRO A C 1
ATOM 744 O O . PRO A 1 98 ? -12.270 16.392 -5.020 1.00 50.34 98 PRO A O 1
ATOM 747 N N . ARG A 1 99 ? -13.371 16.911 -3.132 1.00 60.47 99 ARG A N 1
ATOM 748 C CA . ARG A 1 99 ? -12.771 18.236 -2.997 1.00 60.47 99 ARG A CA 1
ATOM 749 C C . ARG A 1 99 ? -11.265 18.052 -2.818 1.00 60.47 99 ARG A C 1
ATOM 751 O O . ARG A 1 99 ? -10.828 17.657 -1.743 1.00 60.47 99 ARG A O 1
ATOM 758 N N . MET A 1 100 ? -10.473 18.331 -3.857 1.00 75.69 100 MET A N 1
ATOM 759 C CA . MET A 1 100 ? -9.020 18.169 -3.772 1.00 75.69 100 MET A CA 1
ATOM 760 C C . MET A 1 100 ? -8.461 19.041 -2.646 1.00 75.69 100 MET A C 1
ATOM 762 O O . MET A 1 100 ? -8.498 20.273 -2.714 1.00 75.69 100 MET A O 1
ATOM 766 N N . LEU A 1 101 ? -7.930 18.390 -1.613 1.00 87.31 101 LEU A N 1
ATOM 767 C CA . LEU A 1 101 ? -7.263 19.050 -0.499 1.00 87.31 101 LEU A CA 1
ATOM 768 C C . LEU A 1 101 ? -6.030 19.801 -1.007 1.00 87.31 101 LEU A C 1
ATOM 770 O O . LEU A 1 101 ? -5.299 19.317 -1.874 1.00 87.31 101 LEU A O 1
ATOM 774 N N . THR A 1 102 ? -5.753 20.978 -0.452 1.00 93.94 102 THR A N 1
ATOM 775 C CA . THR A 1 102 ? -4.501 21.686 -0.731 1.00 93.94 102 THR A CA 1
ATOM 776 C C . THR A 1 102 ? -3.319 20.978 -0.068 1.00 93.94 102 THR A C 1
ATOM 778 O O . THR A 1 102 ? -3.477 20.170 0.846 1.00 93.94 102 THR A O 1
ATOM 781 N N . ARG A 1 103 ? -2.095 21.301 -0.500 1.00 95.00 103 ARG A N 1
ATOM 782 C CA . ARG A 1 103 ? -0.876 20.774 0.133 1.00 95.00 103 ARG A CA 1
ATOM 783 C C . ARG A 1 103 ? -0.829 21.061 1.637 1.00 95.00 103 ARG A C 1
ATOM 785 O O . ARG A 1 103 ? -0.456 20.172 2.394 1.00 95.00 103 ARG A O 1
ATOM 792 N N . ASP A 1 104 ? -1.202 22.272 2.039 1.00 95.81 104 ASP A N 1
ATOM 793 C CA . ASP A 1 104 ? -1.185 22.689 3.443 1.00 95.81 104 ASP A CA 1
ATOM 794 C C . ASP A 1 104 ? -2.248 21.920 4.236 1.00 95.81 104 ASP A C 1
ATOM 796 O O . ASP A 1 104 ? -1.922 21.323 5.252 1.00 95.81 104 ASP A O 1
ATOM 800 N N . GLN A 1 105 ? -3.469 21.788 3.699 1.00 94.88 105 GLN A N 1
ATOM 801 C CA . GLN A 1 105 ? -4.522 20.974 4.322 1.00 94.88 105 GLN A CA 1
ATOM 802 C C . GLN A 1 105 ? -4.090 19.515 4.512 1.00 94.88 105 GLN A C 1
ATOM 804 O O . GLN A 1 105 ? -4.336 18.923 5.558 1.00 94.88 105 GLN A O 1
ATOM 809 N N . ARG A 1 106 ? -3.406 18.924 3.525 1.00 96.69 106 ARG A N 1
ATOM 810 C CA . ARG A 1 106 ? -2.873 17.561 3.653 1.00 96.69 106 ARG A CA 1
ATOM 811 C C . ARG A 1 106 ? -1.775 17.453 4.704 1.00 96.69 106 ARG A C 1
ATOM 813 O O . ARG A 1 106 ? -1.692 16.424 5.367 1.00 96.69 106 ARG A O 1
ATOM 820 N N . ALA A 1 107 ? -0.927 18.472 4.837 1.00 96.81 107 ALA A N 1
ATOM 821 C CA . ALA A 1 107 ? 0.096 18.514 5.877 1.00 96.81 107 ALA A CA 1
ATOM 822 C C . ALA A 1 107 ? -0.537 18.646 7.273 1.00 96.81 107 ALA A C 1
ATOM 824 O O . ALA A 1 107 ? -0.133 17.925 8.182 1.00 96.81 107 ALA A O 1
ATOM 825 N N . ASP A 1 108 ? -1.577 19.472 7.417 1.00 97.19 108 ASP A N 1
ATOM 826 C CA . ASP A 1 108 ? -2.337 19.616 8.663 1.00 97.19 108 ASP A CA 1
ATOM 827 C C . ASP A 1 108 ? -3.010 18.289 9.058 1.00 97.19 108 ASP A C 1
ATOM 829 O O . ASP A 1 108 ? -2.868 17.832 10.191 1.00 97.19 108 ASP A O 1
ATOM 833 N N . ILE A 1 109 ? -3.660 17.607 8.106 1.00 97.19 109 ILE A N 1
ATOM 834 C CA . ILE A 1 109 ? -4.251 16.274 8.323 1.00 97.19 109 ILE A CA 1
ATOM 835 C C . ILE A 1 109 ? -3.175 15.249 8.692 1.00 97.19 109 ILE A C 1
ATOM 837 O O . ILE A 1 109 ? -3.395 14.416 9.571 1.00 97.19 109 ILE A O 1
ATOM 841 N N . ALA A 1 110 ? -2.010 15.283 8.040 1.00 97.56 110 ALA A N 1
ATOM 842 C CA . ALA A 1 110 ? -0.904 14.387 8.366 1.00 97.56 110 ALA A CA 1
ATOM 843 C C . ALA A 1 110 ? -0.407 14.605 9.803 1.00 97.56 110 ALA A C 1
ATOM 845 O O . ALA A 1 110 ? -0.179 13.632 10.522 1.00 97.56 110 ALA A O 1
ATOM 846 N N . GLN A 1 111 ? -0.294 15.861 10.237 1.00 98.00 111 GLN A N 1
ATOM 847 C CA . GLN A 1 111 ? 0.104 16.207 11.598 1.00 98.00 111 GLN A CA 1
ATOM 848 C C . GLN A 1 111 ? -0.944 15.758 12.627 1.00 98.00 111 GLN A C 1
ATOM 850 O O . GLN A 1 111 ? -0.595 15.068 13.585 1.00 98.00 111 GLN A O 1
ATOM 855 N N . GLU A 1 112 ? -2.227 16.048 12.386 1.00 98.00 112 GLU A N 1
ATOM 856 C CA . GLU A 1 112 ? -3.330 15.570 13.231 1.00 98.00 112 GLU A CA 1
ATOM 857 C C . GLU A 1 112 ? -3.332 14.036 13.313 1.00 98.00 112 GLU A C 1
ATOM 859 O O . GLU A 1 112 ? -3.562 13.452 14.369 1.00 98.00 112 GLU A O 1
ATOM 864 N N . THR A 1 113 ? -3.034 13.359 12.207 1.00 97.94 113 THR A N 1
ATOM 865 C CA . THR A 1 113 ? -2.956 11.898 12.164 1.00 97.94 113 THR A CA 1
ATOM 866 C C . THR A 1 113 ? -1.843 11.370 13.058 1.00 97.94 113 THR A C 1
ATOM 868 O O . THR A 1 113 ? -2.099 10.476 13.856 1.00 97.94 113 THR A O 1
ATOM 871 N N . VAL A 1 114 ? -0.640 11.951 13.027 1.00 97.75 114 VAL A N 1
ATOM 872 C CA . VAL A 1 114 ? 0.438 11.558 13.953 1.00 97.75 114 VAL A CA 1
ATOM 873 C C . VAL A 1 114 ? 0.014 11.728 15.414 1.00 97.75 114 VAL A C 1
ATOM 875 O O . VAL A 1 114 ? 0.257 10.834 16.223 1.00 97.75 114 VAL A O 1
ATOM 878 N N . GLU A 1 115 ? -0.662 12.826 15.751 1.00 97.88 115 GLU A N 1
ATOM 879 C CA . GLU A 1 115 ? -1.174 13.059 17.107 1.00 97.88 115 GLU A CA 1
ATOM 880 C C . GLU A 1 115 ? -2.217 12.012 17.517 1.00 97.88 115 GLU A C 1
ATOM 882 O O . GLU A 1 115 ? -2.194 11.522 18.648 1.00 97.88 115 GLU A O 1
ATOM 887 N N . ILE A 1 116 ? -3.104 11.624 16.595 1.00 97.81 116 ILE A N 1
ATOM 888 C CA . ILE A 1 116 ? -4.085 10.551 16.796 1.00 97.81 116 ILE A CA 1
ATOM 889 C C . ILE A 1 116 ? -3.392 9.216 17.056 1.00 97.81 116 ILE A C 1
ATOM 891 O O . ILE A 1 116 ? -3.756 8.532 18.012 1.00 97.81 116 ILE A O 1
ATOM 895 N N . LEU A 1 117 ? -2.385 8.863 16.253 1.00 97.44 117 LEU A N 1
ATOM 896 C CA . LEU A 1 117 ? -1.632 7.616 16.408 1.00 97.44 117 LEU A CA 1
ATOM 897 C C . LEU A 1 117 ? -0.879 7.568 17.744 1.00 97.44 117 LEU A C 1
ATOM 899 O O . LEU A 1 117 ? -0.797 6.513 18.361 1.00 97.44 117 LEU A O 1
ATOM 903 N N . GLN A 1 118 ? -0.363 8.706 18.217 1.00 96.25 118 GLN A N 1
ATOM 904 C CA . GLN A 1 118 ? 0.323 8.801 19.509 1.00 96.25 118 GLN A CA 1
ATOM 905 C C . GLN A 1 118 ? -0.635 8.693 20.698 1.00 96.25 118 GLN A C 1
ATOM 907 O O . GLN A 1 118 ? -0.323 8.026 21.681 1.00 96.25 118 GLN A O 1
ATOM 912 N N . ARG A 1 119 ? -1.795 9.360 20.634 1.00 96.75 119 ARG A N 1
ATOM 913 C CA . ARG A 1 119 ? -2.756 9.366 21.749 1.00 96.75 119 ARG A CA 1
ATOM 914 C C . ARG A 1 119 ? -3.687 8.151 21.751 1.00 96.75 119 ARG A C 1
ATOM 916 O O . ARG A 1 119 ? -4.237 7.830 22.799 1.00 96.75 119 ARG A O 1
ATOM 923 N N . GLY A 1 120 ? -3.895 7.507 20.601 1.00 97.62 120 GLY A N 1
ATOM 924 C CA . GLY A 1 120 ? -4.730 6.314 20.437 1.00 97.62 120 GLY A CA 1
ATOM 925 C C . GLY A 1 120 ? -6.241 6.573 20.401 1.00 97.62 120 GLY A C 1
ATOM 926 O O . GLY A 1 120 ? -7.030 5.669 20.650 1.00 97.62 120 GLY A O 1
ATOM 927 N N . TRP A 1 121 ? -6.683 7.801 20.133 1.00 97.25 121 TRP A N 1
ATOM 928 C CA . TRP A 1 121 ? -8.110 8.143 20.057 1.00 97.25 121 TRP A CA 1
ATOM 929 C C . TRP A 1 121 ? -8.344 9.425 19.261 1.00 97.25 121 TRP A C 1
ATOM 931 O O . TRP A 1 121 ? -7.412 10.191 19.015 1.00 97.25 121 TRP A O 1
ATOM 941 N N . TYR A 1 122 ? -9.592 9.707 18.898 1.00 96.44 122 TYR A N 1
ATOM 942 C CA . TYR A 1 122 ? -9.986 10.976 18.286 1.00 96.44 122 TYR A CA 1
ATOM 943 C C . TYR A 1 122 ? -11.473 11.286 18.507 1.00 96.44 122 TYR A C 1
ATOM 945 O O . TYR A 1 122 ? -12.224 10.461 19.024 1.00 96.44 122 TYR A O 1
ATOM 953 N N . ASN A 1 123 ? -11.887 12.504 18.152 1.00 93.44 123 ASN A N 1
ATOM 954 C CA . ASN A 1 123 ? -13.300 12.869 18.072 1.00 93.44 123 ASN A CA 1
ATOM 955 C C . ASN A 1 123 ? -13.715 12.810 16.597 1.00 93.44 123 ASN A C 1
ATOM 957 O O . ASN A 1 123 ? -13.037 13.440 15.783 1.00 93.44 123 ASN A O 1
ATOM 961 N N . PRO A 1 124 ? -14.775 12.072 16.236 1.00 90.25 124 PRO A N 1
ATOM 962 C CA . PRO A 1 124 ? -15.176 11.908 14.852 1.00 90.25 124 PRO A CA 1
ATOM 963 C C . PRO A 1 124 ? -15.687 13.229 14.277 1.00 90.25 124 PRO A C 1
ATOM 965 O O . PRO A 1 124 ? -16.114 14.139 15.001 1.00 90.25 124 PRO A O 1
ATOM 968 N N . SER A 1 125 ? -15.661 13.327 12.952 1.00 82.25 125 SER A N 1
ATOM 969 C CA . SER A 1 125 ? -16.225 14.476 12.252 1.00 82.25 125 SER A CA 1
ATOM 970 C C . SER A 1 125 ? -17.735 14.522 12.469 1.00 82.25 125 SER A C 1
ATOM 972 O O . SER A 1 125 ? -18.409 13.494 12.525 1.00 82.25 125 SER A O 1
ATOM 974 N N . LYS A 1 126 ? -18.305 15.725 12.586 1.00 68.62 126 LYS A N 1
ATOM 975 C CA . LYS A 1 126 ? -19.765 15.862 12.661 1.00 68.62 126 LYS A CA 1
ATOM 976 C C . LYS A 1 126 ? -20.370 15.403 11.333 1.00 68.62 126 LYS A C 1
ATOM 978 O O . LYS A 1 126 ? -20.097 16.018 10.303 1.00 68.62 126 LYS A O 1
ATOM 983 N N . ALA A 1 127 ? -21.217 14.375 11.362 1.00 57.50 127 ALA A N 1
ATOM 984 C CA . ALA A 1 127 ? -22.017 14.011 10.198 1.00 57.50 127 ALA A CA 1
ATOM 985 C C . ALA A 1 127 ? -22.890 15.216 9.776 1.00 57.50 127 ALA A C 1
ATOM 987 O O . ALA A 1 127 ? -23.489 15.860 10.652 1.00 57.50 127 ALA A O 1
ATOM 988 N N . PRO A 1 128 ? -22.988 15.543 8.473 1.00 51.81 128 PRO A N 1
ATOM 989 C CA . PRO A 1 128 ? -23.862 16.610 7.996 1.00 51.81 128 PRO A CA 1
ATOM 990 C C . PRO A 1 128 ? -25.291 16.412 8.525 1.00 51.81 128 PRO A C 1
ATOM 992 O O . PRO A 1 128 ? -25.882 15.351 8.354 1.00 51.81 128 PRO A O 1
ATOM 995 N N . GLY A 1 129 ? -25.841 17.415 9.214 1.00 53.59 129 GLY A N 1
ATOM 996 C CA . GLY A 1 129 ? -27.222 17.388 9.713 1.00 53.59 129 GLY A CA 1
ATOM 997 C C . GLY A 1 129 ? -27.462 16.713 11.074 1.00 53.59 129 GLY A C 1
ATOM 998 O O . GLY A 1 129 ? -28.564 16.844 11.602 1.00 53.59 129 GLY A O 1
ATOM 999 N N . ARG A 1 130 ? -26.471 16.066 11.713 1.00 56.41 130 ARG A N 1
ATOM 1000 C CA . ARG A 1 130 ? -26.640 15.547 13.089 1.00 56.41 130 ARG A CA 1
ATOM 1001 C C . ARG A 1 130 ? -26.194 16.576 14.135 1.00 56.41 130 ARG A C 1
ATOM 1003 O O . ARG A 1 130 ? -25.018 16.930 14.222 1.00 56.41 130 ARG A O 1
ATOM 1010 N N . ARG A 1 131 ? -27.116 17.025 14.998 1.00 49.38 131 ARG A N 1
ATOM 1011 C CA . ARG A 1 131 ? -26.754 17.686 16.266 1.00 49.38 131 ARG A CA 1
ATOM 1012 C C . ARG A 1 131 ? -26.253 16.614 17.229 1.00 49.38 131 ARG A C 1
ATOM 1014 O O . ARG A 1 131 ? -27.051 15.858 17.769 1.00 49.38 131 ARG A O 1
ATOM 1021 N N . CYS A 1 132 ? -24.944 16.538 17.446 1.00 51.41 132 CYS A N 1
ATOM 1022 C CA . CYS A 1 132 ? -24.397 15.643 18.460 1.00 51.41 132 CYS A CA 1
ATOM 1023 C C . CYS A 1 132 ? -24.426 16.347 19.825 1.00 51.41 132 CYS A C 1
ATOM 1025 O O . CYS A 1 132 ? -23.745 17.355 20.012 1.00 51.41 132 CYS A O 1
ATOM 1027 N N . SER A 1 133 ? -25.238 15.847 20.759 1.00 53.25 133 SER A N 1
ATOM 1028 C CA . SER A 1 133 ? -25.342 16.352 22.137 1.00 53.25 133 SER A CA 1
ATOM 1029 C C . SER A 1 133 ? -24.282 15.768 23.081 1.00 53.25 133 SER A C 1
ATOM 1031 O O . SER A 1 133 ? -24.233 16.142 24.251 1.00 53.25 133 SER A O 1
ATOM 1033 N N . ARG A 1 134 ? -23.403 14.879 22.598 1.00 58.50 134 ARG A N 1
ATOM 1034 C CA . ARG A 1 134 ? -22.333 14.268 23.393 1.00 58.50 134 ARG A CA 1
ATOM 1035 C C . ARG A 1 134 ? -21.087 14.081 22.532 1.00 58.50 134 ARG A C 1
ATOM 1037 O O . ARG A 1 134 ? -21.175 13.593 21.412 1.00 58.50 134 ARG A O 1
ATOM 1044 N N . GLN A 1 135 ? -19.930 14.493 23.036 1.00 58.38 135 GLN A N 1
ATOM 1045 C CA . GLN A 1 135 ? -18.655 14.287 22.354 1.00 58.38 135 GLN A CA 1
ATOM 1046 C C . GLN A 1 135 ? -18.293 12.800 22.458 1.00 58.38 135 GLN A C 1
ATOM 1048 O O . GLN A 1 135 ? -17.878 12.332 23.515 1.00 58.38 135 GLN A O 1
ATOM 1053 N N . ILE A 1 136 ? -18.560 12.040 21.393 1.00 76.06 136 ILE A N 1
ATOM 1054 C CA . ILE A 1 136 ? -18.229 10.614 21.312 1.00 76.06 136 ILE A CA 1
ATOM 1055 C C . ILE A 1 136 ? -16.743 10.520 20.972 1.00 76.06 136 ILE A C 1
ATOM 1057 O O . ILE A 1 136 ? -16.304 11.061 19.964 1.00 76.06 136 ILE A O 1
ATOM 1061 N N . ARG A 1 137 ? -15.963 9.879 21.839 1.00 90.94 137 ARG A N 1
ATOM 1062 C CA . ARG A 1 137 ? -14.537 9.626 21.625 1.00 90.94 137 ARG A CA 1
ATOM 1063 C C . ARG A 1 137 ? -14.386 8.242 20.999 1.00 90.94 137 ARG A C 1
ATOM 1065 O O . ARG A 1 137 ? -14.808 7.269 21.612 1.00 90.94 137 ARG A O 1
ATOM 1072 N N . VAL A 1 138 ? -13.767 8.171 19.825 1.00 95.25 138 VAL A N 1
ATOM 1073 C CA . VAL A 1 138 ? -13.398 6.920 19.145 1.00 95.25 138 VAL A CA 1
ATOM 1074 C C . VAL A 1 138 ? -12.030 6.484 19.658 1.00 95.25 138 VAL A C 1
ATOM 1076 O O . VAL A 1 138 ? -11.084 7.277 19.626 1.00 95.25 138 VAL A O 1
ATOM 1079 N N . ASN A 1 139 ? -11.915 5.259 20.175 1.00 96.81 139 ASN A N 1
ATOM 1080 C CA . ASN A 1 139 ? -10.662 4.717 20.712 1.00 96.81 139 ASN A CA 1
ATOM 1081 C C . ASN A 1 139 ? -10.087 3.679 19.743 1.00 96.81 139 ASN A C 1
ATOM 1083 O O . ASN A 1 139 ? -10.754 2.718 19.382 1.00 96.81 139 ASN A O 1
ATOM 1087 N N . ILE A 1 140 ? -8.835 3.875 19.333 1.00 97.62 140 ILE A N 1
ATOM 1088 C CA . ILE A 1 140 ? -8.120 2.984 18.414 1.00 97.62 140 ILE A CA 1
ATOM 1089 C C . ILE A 1 140 ? -6.793 2.485 18.997 1.00 97.62 140 ILE A C 1
ATOM 1091 O O . ILE A 1 140 ? -6.031 1.847 18.281 1.00 97.62 140 ILE A O 1
ATOM 1095 N N . ALA A 1 141 ? -6.488 2.762 20.269 1.00 97.88 141 ALA A N 1
ATOM 1096 C CA . ALA A 1 141 ? -5.197 2.436 20.877 1.00 97.88 141 ALA A CA 1
ATOM 1097 C C . ALA A 1 141 ? -4.891 0.932 20.810 1.00 97.88 141 ALA A C 1
ATOM 1099 O O . ALA A 1 141 ? -3.806 0.534 20.394 1.00 97.88 141 ALA A O 1
ATOM 1100 N N . GLU A 1 142 ? -5.876 0.101 21.159 1.00 97.81 142 GLU A N 1
ATOM 1101 C CA . GLU A 1 142 ? -5.744 -1.355 21.096 1.00 97.81 142 GLU A CA 1
ATOM 1102 C C . GLU A 1 142 ? -5.607 -1.850 19.649 1.00 97.81 142 GLU A C 1
ATOM 1104 O O . GLU A 1 142 ? -4.728 -2.659 19.369 1.00 97.81 142 GLU A O 1
ATOM 1109 N N . ARG A 1 143 ? -6.399 -1.306 18.710 1.00 97.88 143 ARG A N 1
ATOM 1110 C CA . ARG A 1 143 ? -6.296 -1.613 17.269 1.00 97.88 143 ARG A CA 1
ATOM 1111 C C . ARG A 1 143 ? -4.891 -1.320 16.729 1.00 97.88 143 ARG A C 1
ATOM 1113 O O . ARG A 1 143 ? -4.293 -2.144 16.045 1.00 97.88 143 ARG A O 1
ATOM 1120 N N . LEU A 1 144 ? -4.330 -0.163 17.089 1.00 97.81 144 LEU A N 1
ATOM 1121 C CA . LEU A 1 144 ? -2.979 0.249 16.697 1.00 97.81 144 LEU A CA 1
ATOM 1122 C C . LEU A 1 144 ? -1.900 -0.679 17.257 1.00 97.81 144 LEU A C 1
ATOM 1124 O O . LEU A 1 144 ? -0.988 -1.069 16.528 1.00 97.81 144 LEU A O 1
ATOM 1128 N N . GLU A 1 145 ? -1.995 -1.043 18.535 1.00 96.94 145 GLU A N 1
ATOM 1129 C CA . GLU A 1 145 ? -1.010 -1.921 19.166 1.00 96.94 145 GLU A CA 1
ATOM 1130 C C . GLU A 1 145 ? -1.088 -3.350 18.622 1.00 96.94 145 GLU A C 1
ATOM 1132 O O . GLU A 1 145 ? -0.064 -3.973 18.343 1.00 96.94 145 GLU A O 1
ATOM 1137 N N . ASN A 1 146 ? -2.300 -3.838 18.371 1.00 96.75 146 ASN A N 1
ATOM 1138 C CA . ASN A 1 146 ? -2.558 -5.103 17.695 1.00 96.75 146 ASN A CA 1
ATOM 1139 C C . ASN A 1 146 ? -1.943 -5.143 16.288 1.00 96.75 146 ASN A C 1
ATOM 1141 O O . ASN A 1 146 ? -1.296 -6.125 15.923 1.00 96.75 146 ASN A O 1
ATOM 1145 N N . ALA A 1 147 ? -2.101 -4.067 15.516 1.00 97.12 147 ALA A N 1
ATOM 1146 C CA . ALA A 1 147 ? -1.522 -3.967 14.183 1.00 97.12 147 ALA A CA 1
ATOM 1147 C C . ALA A 1 147 ? 0.011 -3.884 14.215 1.00 97.12 147 ALA A C 1
ATOM 1149 O O . ALA A 1 147 ? 0.702 -4.535 13.429 1.00 97.12 147 ALA A O 1
ATOM 1150 N N . ARG A 1 148 ? 0.572 -3.097 15.140 1.00 96.25 148 ARG A N 1
ATOM 1151 C CA . ARG A 1 148 ? 2.023 -2.925 15.293 1.00 96.25 148 ARG A CA 1
ATOM 1152 C C . ARG A 1 148 ? 2.710 -4.204 15.770 1.00 96.25 148 ARG A C 1
ATOM 1154 O O . ARG A 1 148 ? 3.720 -4.588 15.190 1.00 96.25 148 ARG A O 1
ATOM 1161 N N . SER A 1 149 ? 2.174 -4.858 16.799 1.00 95.31 149 SER A N 1
ATOM 1162 C CA . SER A 1 149 ? 2.743 -6.086 17.376 1.00 95.31 149 SER A CA 1
ATOM 1163 C C . SER A 1 149 ? 2.674 -7.281 16.426 1.00 95.31 149 SER A C 1
ATOM 1165 O O . SER A 1 149 ? 3.582 -8.105 16.428 1.00 95.31 149 SER A O 1
ATOM 11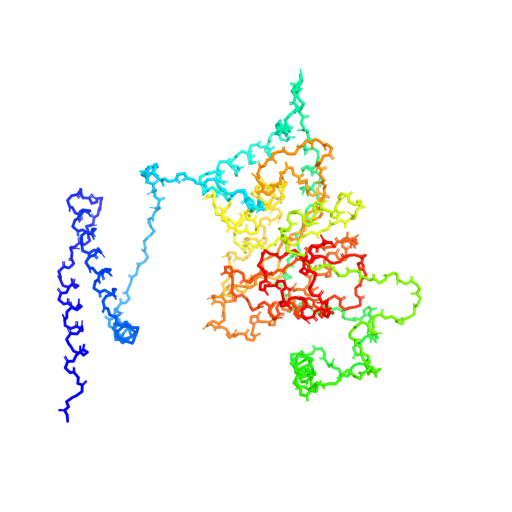67 N N . GLY A 1 150 ? 1.647 -7.346 15.575 1.00 95.75 150 GLY A N 1
ATOM 1168 C CA . GLY A 1 150 ? 1.547 -8.346 14.514 1.00 95.75 150 GLY A CA 1
ATOM 1169 C C . GLY A 1 150 ? 2.288 -7.984 13.224 1.00 95.75 150 GLY A C 1
ATOM 1170 O O . GLY A 1 150 ? 2.185 -8.729 12.257 1.00 95.75 150 GLY A O 1
ATOM 1171 N N . THR A 1 151 ? 2.981 -6.840 13.158 1.00 97.06 151 THR A N 1
ATOM 1172 C CA . THR A 1 151 ? 3.690 -6.438 11.937 1.00 97.06 151 THR A CA 1
ATOM 1173 C C . THR A 1 151 ? 4.926 -7.308 11.713 1.00 97.06 151 THR A C 1
ATOM 1175 O O . THR A 1 151 ? 5.828 -7.355 12.550 1.00 97.06 151 THR A O 1
ATOM 1178 N N . GLU A 1 152 ? 4.992 -7.931 10.542 1.00 95.19 152 GLU A N 1
ATOM 1179 C CA . GLU A 1 152 ? 6.085 -8.791 10.098 1.00 95.19 152 GLU A CA 1
ATOM 1180 C C . GLU A 1 152 ? 6.890 -8.117 8.985 1.00 95.19 152 GLU A C 1
ATOM 1182 O O . GLU A 1 152 ? 6.370 -7.315 8.206 1.00 95.19 152 GLU A O 1
ATOM 1187 N N . VAL A 1 153 ? 8.178 -8.449 8.895 1.00 92.94 153 VAL A N 1
ATOM 1188 C CA . VAL A 1 153 ? 9.053 -7.961 7.825 1.00 92.94 153 VAL A CA 1
ATOM 1189 C C . VAL A 1 153 ? 9.698 -9.141 7.134 1.00 92.94 153 VAL A C 1
ATOM 1191 O O . VAL A 1 153 ? 10.428 -9.918 7.746 1.00 92.94 153 VAL A O 1
ATOM 1194 N N . HIS A 1 154 ? 9.450 -9.239 5.838 1.00 89.56 154 HIS A N 1
ATOM 1195 C CA . HIS A 1 154 ? 10.055 -10.227 4.965 1.00 89.56 154 HIS A CA 1
ATOM 1196 C C . HIS A 1 154 ? 11.170 -9.526 4.205 1.00 89.56 154 HIS A C 1
ATOM 1198 O O . HIS A 1 154 ? 10.914 -8.581 3.466 1.00 89.56 154 HIS A O 1
ATOM 1204 N N . LEU A 1 155 ? 12.411 -9.945 4.418 1.00 84.50 155 LEU A N 1
ATOM 1205 C CA . LEU A 1 155 ? 13.585 -9.395 3.746 1.00 84.50 155 LEU A CA 1
ATOM 1206 C C . LEU A 1 155 ? 14.139 -10.452 2.802 1.00 84.50 155 LEU A C 1
ATOM 1208 O O . LEU A 1 155 ? 13.939 -11.646 3.028 1.00 84.50 155 LEU A O 1
ATOM 1212 N N . ASP A 1 156 ? 14.859 -10.020 1.772 1.00 71.62 156 ASP A N 1
ATOM 1213 C CA . ASP A 1 156 ? 15.645 -10.972 1.001 1.00 71.62 156 ASP A CA 1
ATOM 1214 C C . ASP A 1 156 ? 16.733 -11.572 1.909 1.00 71.62 156 ASP A C 1
ATOM 1216 O O . ASP A 1 156 ? 17.368 -10.830 2.673 1.00 71.62 156 ASP A O 1
ATOM 1220 N N . PRO A 1 157 ? 16.942 -12.900 1.884 1.00 56.94 157 PRO A N 1
ATOM 1221 C CA . PRO A 1 157 ? 18.019 -13.525 2.638 1.00 56.94 157 PRO A CA 1
ATOM 1222 C C . PRO A 1 157 ? 19.360 -12.890 2.255 1.00 56.94 157 PRO A C 1
ATOM 1224 O O . PRO A 1 157 ? 19.683 -12.732 1.082 1.00 56.94 157 PRO A O 1
ATOM 1227 N N . ALA A 1 158 ? 20.161 -12.531 3.260 1.00 44.34 158 ALA A N 1
ATOM 1228 C CA . ALA A 1 158 ? 21.375 -11.729 3.086 1.00 44.34 158 ALA A CA 1
ATOM 1229 C C . ALA A 1 158 ? 22.490 -12.398 2.250 1.00 44.34 158 ALA A C 1
ATOM 1231 O O . ALA A 1 158 ? 23.494 -11.744 1.987 1.00 44.34 158 ALA A O 1
ATOM 1232 N N . ASN A 1 159 ? 22.343 -13.675 1.870 1.00 35.06 159 ASN A N 1
ATOM 1233 C CA . ASN A 1 159 ? 23.364 -14.477 1.182 1.00 35.06 159 ASN A CA 1
ATOM 1234 C C . ASN A 1 159 ? 22.809 -15.626 0.320 1.00 35.06 159 ASN A C 1
ATOM 1236 O O . ASN A 1 159 ? 23.583 -16.473 -0.125 1.00 35.06 159 ASN A O 1
ATOM 1240 N N . GLU A 1 160 ? 21.505 -15.683 0.066 1.00 34.69 160 GLU A N 1
ATOM 1241 C CA . GLU A 1 160 ? 20.982 -16.651 -0.898 1.00 34.69 160 GLU A CA 1
ATOM 1242 C C . GLU A 1 160 ? 20.738 -15.909 -2.209 1.00 34.69 160 GLU A C 1
ATOM 1244 O O . GLU A 1 160 ? 20.32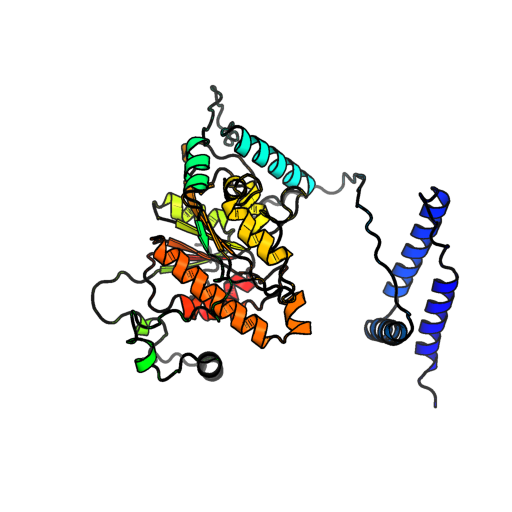1 -14.749 -2.209 1.00 34.69 160 GLU A O 1
ATOM 1249 N N . GLY A 1 161 ? 21.054 -16.547 -3.339 1.00 35.47 161 GLY A N 1
ATOM 1250 C CA . GLY A 1 161 ? 20.603 -16.061 -4.644 1.00 35.47 161 GLY A CA 1
ATOM 1251 C C . GLY A 1 161 ? 19.077 -15.868 -4.663 1.00 35.47 161 GLY A C 1
ATOM 1252 O O . GLY A 1 161 ? 18.417 -16.166 -3.666 1.00 35.47 161 GLY A O 1
ATOM 1253 N N . PRO A 1 162 ? 18.491 -15.380 -5.773 1.00 36.16 162 PRO A N 1
ATOM 1254 C CA . PRO A 1 162 ? 17.047 -15.150 -5.855 1.00 36.16 162 PRO A CA 1
ATOM 1255 C C . PRO A 1 162 ? 16.304 -16.347 -5.259 1.00 36.16 162 PRO A C 1
ATOM 1257 O O . PRO A 1 162 ? 16.560 -17.482 -5.672 1.00 36.16 162 PRO A O 1
ATOM 1260 N N . MET A 1 163 ? 15.479 -16.098 -4.231 1.00 34.34 163 MET A N 1
ATOM 1261 C CA . MET A 1 163 ? 14.676 -17.127 -3.569 1.00 34.34 163 MET A CA 1
ATOM 1262 C C . MET A 1 163 ? 13.935 -17.889 -4.661 1.00 34.34 163 MET A C 1
ATOM 1264 O O . MET A 1 163 ? 12.968 -17.386 -5.234 1.00 34.34 163 MET A O 1
ATOM 1268 N N . ARG A 1 164 ? 14.408 -19.100 -4.968 1.00 35.16 164 ARG A N 1
ATOM 1269 C CA . ARG A 1 164 ? 13.677 -20.029 -5.816 1.00 35.16 164 ARG A CA 1
ATOM 1270 C C . ARG A 1 164 ? 12.462 -20.430 -5.005 1.00 35.16 164 ARG A C 1
ATOM 1272 O O . ARG A 1 164 ? 12.557 -21.267 -4.113 1.00 35.16 164 ARG A O 1
ATOM 1279 N N . PHE A 1 165 ? 11.339 -19.775 -5.269 1.00 37.66 165 PHE A N 1
ATOM 1280 C CA . PHE A 1 165 ? 10.068 -20.280 -4.794 1.00 37.66 165 PHE A CA 1
ATOM 1281 C C . PHE A 1 165 ? 9.903 -21.681 -5.372 1.00 37.66 165 PHE A C 1
ATOM 1283 O O . PHE A 1 165 ? 9.989 -21.872 -6.587 1.00 37.66 165 PHE A O 1
ATOM 1290 N N . ASP A 1 166 ? 9.685 -22.651 -4.488 1.00 32.44 166 ASP A N 1
ATOM 1291 C CA . ASP A 1 166 ? 9.161 -23.951 -4.865 1.00 32.44 166 ASP A CA 1
ATOM 1292 C C . ASP A 1 166 ? 7.834 -23.713 -5.597 1.00 32.44 166 ASP A C 1
ATOM 1294 O O . ASP A 1 166 ? 6.766 -23.605 -4.996 1.00 32.44 166 ASP A O 1
ATOM 1298 N N . HIS A 1 167 ? 7.897 -23.693 -6.928 1.00 37.59 167 HIS A N 1
ATOM 1299 C CA . HIS A 1 167 ? 6.753 -23.908 -7.818 1.00 37.59 167 HIS A CA 1
ATOM 1300 C C . HIS A 1 167 ? 6.108 -25.297 -7.587 1.00 37.59 167 HIS A C 1
ATOM 1302 O O . HIS A 1 167 ? 5.111 -25.646 -8.209 1.00 37.59 167 HIS A O 1
ATOM 1308 N N . ALA A 1 168 ? 6.682 -26.091 -6.677 1.00 30.88 168 ALA A N 1
ATOM 1309 C CA . ALA A 1 168 ? 6.429 -27.496 -6.431 1.00 30.88 168 ALA A CA 1
ATOM 1310 C C . ALA A 1 168 ? 5.237 -27.807 -5.513 1.00 30.88 168 ALA A C 1
ATOM 1312 O O . ALA A 1 168 ? 5.014 -28.984 -5.240 1.00 30.88 168 ALA A O 1
ATOM 1313 N N . ARG A 1 169 ? 4.449 -26.823 -5.048 1.00 32.75 169 ARG A N 1
ATOM 1314 C CA . ARG A 1 169 ? 3.151 -27.170 -4.435 1.00 32.75 169 ARG A CA 1
ATOM 1315 C C . ARG A 1 169 ? 2.010 -27.375 -5.415 1.00 32.75 169 ARG A C 1
ATOM 1317 O O . ARG A 1 169 ? 1.085 -28.057 -5.018 1.00 32.75 169 ARG A O 1
ATOM 1324 N N . ASP A 1 170 ? 2.132 -26.944 -6.669 1.00 33.22 170 ASP A N 1
ATOM 1325 C CA . ASP A 1 170 ? 1.179 -27.292 -7.730 1.00 33.22 170 ASP A CA 1
ATOM 1326 C C . ASP A 1 170 ? 1.888 -27.295 -9.097 1.00 33.22 170 ASP A C 1
ATOM 1328 O O . ASP A 1 170 ? 1.565 -26.537 -10.013 1.00 33.22 170 ASP A O 1
ATOM 1332 N N . GLY A 1 171 ? 2.872 -28.190 -9.252 1.00 30.62 171 GLY A N 1
ATOM 1333 C CA . GLY A 1 171 ? 3.537 -28.488 -10.531 1.00 30.62 171 GLY A CA 1
ATOM 1334 C C . GLY A 1 171 ? 2.602 -29.001 -11.641 1.00 30.62 171 GLY A C 1
ATOM 1335 O O . GLY A 1 171 ? 3.065 -29.390 -12.703 1.00 30.62 171 GLY A O 1
ATOM 1336 N N . THR A 1 172 ? 1.290 -28.983 -11.426 1.00 36.50 172 THR A N 1
ATOM 1337 C CA . THR A 1 172 ? 0.254 -29.379 -12.382 1.00 36.50 172 THR A CA 1
ATOM 1338 C C . THR A 1 172 ? -0.154 -28.258 -13.342 1.00 36.50 172 THR A C 1
ATOM 1340 O O . THR A 1 172 ? -0.779 -28.547 -14.358 1.00 36.50 172 THR A O 1
ATOM 1343 N N . PHE A 1 173 ? 0.205 -26.992 -13.084 1.00 36.31 173 PHE A N 1
ATOM 1344 C CA . PHE A 1 173 ? -0.235 -25.875 -13.937 1.00 36.31 173 PHE A CA 1
ATOM 1345 C C . PHE A 1 173 ? 0.705 -25.591 -15.121 1.00 36.31 173 PHE A C 1
ATOM 1347 O O . PHE A 1 173 ? 0.240 -25.324 -16.224 1.00 36.31 173 PHE A O 1
ATOM 1354 N N . LEU A 1 174 ? 2.029 -25.667 -14.926 1.00 33.88 174 LEU A N 1
ATOM 1355 C CA . LEU A 1 174 ? 3.006 -25.288 -15.963 1.00 33.88 174 LEU A CA 1
ATOM 1356 C C . LEU A 1 174 ? 3.308 -26.407 -16.975 1.00 33.88 174 LEU A C 1
ATOM 1358 O O . LEU A 1 174 ? 3.674 -26.109 -18.111 1.00 33.88 174 LEU A O 1
ATOM 1362 N N . GLU A 1 175 ? 3.094 -27.677 -16.619 1.00 30.67 175 GLU A N 1
ATOM 1363 C CA . GLU A 1 175 ? 3.225 -28.792 -17.571 1.00 30.67 175 GLU A CA 1
ATOM 1364 C C . GLU A 1 175 ? 2.085 -28.819 -18.607 1.00 30.67 175 GLU A C 1
ATOM 1366 O O . GLU A 1 175 ? 2.294 -29.261 -19.734 1.00 30.67 175 GLU A O 1
ATOM 1371 N N . GLY A 1 176 ? 0.905 -28.275 -18.280 1.00 33.75 176 GLY A N 1
ATOM 1372 C CA . GLY A 1 176 ? -0.255 -28.258 -19.180 1.00 33.75 176 GLY A CA 1
ATOM 1373 C C . GLY A 1 176 ? -0.198 -27.220 -20.310 1.00 33.75 176 GLY A C 1
ATOM 1374 O O . GLY A 1 176 ? -0.936 -27.350 -21.283 1.00 33.75 176 GLY A O 1
ATOM 1375 N N . VAL A 1 177 ? 0.668 -26.203 -20.205 1.00 35.66 177 VAL A N 1
ATOM 1376 C CA . VAL A 1 177 ? 0.742 -25.074 -21.162 1.00 35.66 177 VAL A CA 1
ATOM 1377 C C . VAL A 1 177 ? 2.044 -25.026 -21.967 1.00 35.66 177 VAL A C 1
ATOM 1379 O O . VAL A 1 177 ? 2.192 -24.170 -22.835 1.00 35.66 177 VAL A O 1
ATOM 1382 N N . GLY A 1 178 ? 3.005 -25.919 -21.701 1.00 30.33 178 GLY A N 1
ATOM 1383 C CA . GLY A 1 178 ? 4.273 -25.980 -22.442 1.00 30.33 178 GLY A CA 1
ATOM 1384 C C . GLY A 1 178 ? 5.141 -24.712 -22.361 1.00 30.33 178 GLY A C 1
ATOM 1385 O O . GLY A 1 178 ? 6.053 -24.543 -23.167 1.00 30.33 178 GLY A O 1
ATOM 1386 N N . LEU A 1 179 ? 4.878 -23.816 -21.407 1.00 38.28 179 LEU A N 1
ATOM 1387 C CA . LEU A 1 179 ? 5.613 -22.566 -21.221 1.00 38.28 179 LEU A CA 1
ATOM 1388 C C . LEU A 1 179 ? 6.529 -22.706 -20.005 1.00 38.28 179 LEU A C 1
ATOM 1390 O O . LEU A 1 179 ? 6.087 -22.693 -18.857 1.00 38.28 179 LEU A O 1
ATOM 1394 N N . ALA A 1 180 ? 7.825 -22.870 -20.268 1.00 32.22 180 ALA A N 1
ATOM 1395 C CA . ALA A 1 180 ? 8.844 -22.971 -19.230 1.00 32.22 180 ALA A CA 1
ATOM 1396 C C . ALA A 1 180 ? 8.892 -21.697 -18.369 1.00 32.22 180 ALA A C 1
ATOM 1398 O O . ALA A 1 180 ? 8.776 -20.588 -18.881 1.00 32.22 180 ALA A O 1
ATOM 1399 N N . SER A 1 181 ? 9.169 -21.843 -17.074 1.00 40.34 181 SER A N 1
ATOM 1400 C CA . SER A 1 181 ? 9.315 -20.785 -16.058 1.00 40.34 181 SER A CA 1
ATOM 1401 C C . SER A 1 181 ? 10.564 -19.896 -16.236 1.00 40.34 181 SER A C 1
ATOM 1403 O O . SER A 1 181 ? 11.268 -19.578 -15.281 1.00 40.34 181 SER A O 1
ATOM 1405 N N . THR A 1 182 ? 10.889 -19.536 -17.474 1.00 38.72 182 THR A N 1
ATOM 1406 C CA . THR A 1 182 ? 12.063 -18.747 -17.861 1.00 38.72 182 THR A CA 1
ATOM 1407 C C . THR A 1 182 ? 11.624 -17.382 -18.405 1.00 38.72 182 THR A C 1
ATOM 1409 O O . THR A 1 182 ? 10.486 -17.262 -18.866 1.00 38.72 182 THR A O 1
ATOM 1412 N N . PRO A 1 183 ? 12.507 -16.364 -18.446 1.00 37.16 183 PRO A N 1
ATOM 1413 C CA . PRO A 1 183 ? 12.246 -15.108 -19.164 1.00 37.16 183 PRO A CA 1
ATOM 1414 C C . PRO A 1 183 ? 11.765 -15.333 -20.608 1.00 37.16 183 PRO A C 1
ATOM 1416 O O . PRO A 1 183 ? 10.961 -14.568 -21.133 1.00 37.16 183 PRO A O 1
ATOM 1419 N N . LEU A 1 184 ? 12.190 -16.444 -21.224 1.00 35.97 184 LEU A N 1
ATOM 1420 C CA . LEU A 1 184 ? 11.739 -16.885 -22.541 1.00 35.97 184 LEU A CA 1
ATOM 1421 C C . LEU A 1 184 ? 10.269 -17.336 -22.542 1.00 35.97 184 LEU A C 1
ATOM 1423 O O . LEU A 1 184 ? 9.531 -16.973 -23.448 1.00 35.97 184 LEU A O 1
ATOM 1427 N N . GLY A 1 185 ? 9.816 -18.063 -21.517 1.00 40.91 185 GLY A N 1
ATOM 1428 C CA . GLY A 1 185 ? 8.408 -18.446 -21.381 1.00 40.91 185 GLY A CA 1
ATOM 1429 C C . GLY A 1 185 ? 7.498 -17.280 -21.003 1.00 40.91 185 GLY A C 1
ATOM 1430 O O . GLY A 1 185 ? 6.359 -17.240 -21.457 1.00 40.91 185 GLY A O 1
ATOM 1431 N N . PHE A 1 186 ? 8.008 -16.282 -20.271 1.00 43.28 186 PHE A N 1
ATOM 1432 C CA . PHE A 1 186 ? 7.309 -15.009 -20.067 1.00 43.28 186 PHE A CA 1
ATOM 1433 C C . PHE A 1 186 ? 7.160 -14.241 -21.386 1.00 43.28 186 PHE A C 1
ATOM 1435 O O . PHE A 1 186 ? 6.048 -13.874 -21.757 1.00 43.28 186 PHE A O 1
ATOM 1442 N N . ALA A 1 187 ? 8.249 -14.070 -22.144 1.00 39.44 187 ALA A N 1
ATOM 1443 C CA . ALA A 1 187 ? 8.198 -13.449 -23.466 1.00 39.44 187 ALA A CA 1
ATOM 1444 C C . ALA A 1 187 ? 7.237 -14.195 -24.404 1.00 39.44 187 ALA A C 1
ATOM 1446 O O . ALA A 1 187 ? 6.498 -13.567 -25.154 1.00 39.44 187 ALA A O 1
ATOM 1447 N N . GLN A 1 188 ? 7.190 -15.525 -24.324 1.00 41.28 188 GLN A N 1
ATOM 1448 C CA . GLN A 1 188 ? 6.311 -16.362 -25.134 1.00 41.28 188 GLN A CA 1
ATOM 1449 C C . GLN A 1 188 ? 4.841 -16.276 -24.694 1.00 41.28 188 GLN A C 1
ATOM 1451 O O . GLN A 1 188 ? 3.970 -16.196 -25.555 1.00 41.28 188 GLN A O 1
ATOM 1456 N N . ALA A 1 189 ? 4.554 -16.187 -23.392 1.00 46.22 189 ALA A N 1
ATOM 1457 C CA . ALA A 1 189 ? 3.211 -15.921 -22.871 1.00 46.22 189 ALA A CA 1
ATOM 1458 C C . ALA A 1 189 ? 2.714 -14.518 -23.269 1.00 46.22 189 ALA A C 1
ATOM 1460 O O . ALA A 1 189 ? 1.580 -14.358 -23.722 1.00 46.22 189 ALA A O 1
ATOM 1461 N N . VAL A 1 190 ? 3.580 -13.504 -23.173 1.00 43.03 190 VAL A N 1
ATOM 1462 C CA . VAL A 1 190 ? 3.286 -12.131 -23.611 1.00 43.03 190 VAL A CA 1
ATOM 1463 C C . VAL A 1 190 ? 3.069 -12.075 -25.128 1.00 43.03 190 VAL A C 1
ATOM 1465 O O . VAL A 1 190 ? 2.097 -11.471 -25.577 1.00 43.03 190 VAL A O 1
ATOM 1468 N N . LEU A 1 191 ? 3.899 -12.759 -25.924 1.00 41.69 191 LEU A N 1
ATOM 1469 C CA . LEU A 1 191 ? 3.741 -12.872 -27.381 1.00 41.69 191 LEU A CA 1
ATOM 1470 C C . LEU A 1 191 ? 2.462 -13.626 -27.776 1.00 41.69 191 LEU A C 1
ATOM 1472 O O . LEU A 1 191 ? 1.798 -13.238 -28.737 1.00 41.69 191 LEU A O 1
ATOM 1476 N N . GLN A 1 192 ? 2.070 -14.671 -27.042 1.00 45.78 192 GLN A N 1
ATOM 1477 C CA . GLN A 1 192 ? 0.800 -15.373 -27.261 1.00 45.78 192 GLN A CA 1
ATOM 1478 C C . GLN A 1 192 ? -0.406 -14.475 -26.946 1.00 45.78 192 GLN A C 1
ATOM 1480 O O . GLN A 1 192 ? -1.345 -14.410 -27.736 1.00 45.78 192 GLN A O 1
ATOM 1485 N N . LEU A 1 193 ? -0.351 -13.695 -25.862 1.00 44.34 193 LEU A N 1
ATOM 1486 C CA . LEU A 1 193 ? -1.384 -12.705 -25.532 1.00 44.34 193 LEU A CA 1
ATOM 1487 C C . LEU A 1 193 ? -1.466 -11.561 -26.561 1.00 44.34 193 LEU A C 1
ATOM 1489 O O . LEU A 1 193 ? -2.553 -11.054 -26.839 1.00 44.34 193 LEU A O 1
ATOM 1493 N N . GLN A 1 194 ? -0.336 -11.144 -27.138 1.00 36.97 194 GLN A N 1
ATOM 1494 C CA . GLN A 1 194 ? -0.281 -10.099 -28.167 1.00 36.97 194 GLN A CA 1
ATOM 1495 C C . GLN A 1 194 ? -0.738 -10.599 -29.549 1.00 36.97 194 GLN A C 1
ATOM 1497 O O . GLN A 1 194 ? -1.465 -9.893 -30.246 1.00 36.97 194 GLN A O 1
ATOM 1502 N N . SER A 1 195 ? -0.375 -11.824 -29.940 1.00 38.19 195 SER A N 1
ATOM 1503 C CA . SER A 1 195 ? -0.793 -12.432 -31.217 1.00 38.19 195 SER A CA 1
ATOM 1504 C C . SER A 1 195 ? -2.282 -12.802 -31.250 1.00 38.19 195 SER A C 1
ATOM 1506 O O . SER A 1 195 ? -2.929 -12.651 -32.288 1.00 38.19 195 SER A O 1
ATOM 1508 N N . ALA A 1 196 ? -2.866 -13.171 -30.106 1.00 38.16 196 ALA A N 1
ATOM 1509 C CA . ALA A 1 196 ? -4.314 -13.342 -29.963 1.00 38.16 196 ALA A CA 1
ATOM 1510 C C . ALA A 1 196 ? -5.107 -12.028 -30.155 1.00 38.16 196 ALA A C 1
ATOM 1512 O O . ALA A 1 196 ? -6.275 -12.064 -30.528 1.00 38.16 196 ALA A O 1
ATOM 1513 N N . LYS A 1 197 ? -4.485 -10.858 -29.936 1.00 36.44 197 LYS A N 1
ATOM 1514 C CA . LYS A 1 197 ? -5.110 -9.546 -30.188 1.00 36.44 197 LYS A CA 1
ATOM 1515 C C . LYS A 1 197 ? -5.063 -9.131 -31.655 1.00 36.44 197 LYS A C 1
ATOM 1517 O O . LYS A 1 197 ? -6.058 -8.623 -32.158 1.00 36.44 197 LYS A O 1
ATOM 1522 N N . ALA A 1 198 ? -3.951 -9.386 -32.346 1.00 32.91 198 ALA A N 1
ATOM 1523 C CA . ALA A 1 198 ? -3.803 -9.042 -33.764 1.00 32.91 198 ALA A CA 1
ATOM 1524 C C . ALA A 1 198 ? -4.815 -9.778 -34.665 1.00 32.91 198 ALA A C 1
ATOM 1526 O O . ALA A 1 198 ? -5.251 -9.242 -35.673 1.00 32.91 198 ALA A O 1
ATOM 1527 N N . THR A 1 199 ? -5.235 -10.983 -34.271 1.00 34.38 199 THR A N 1
ATOM 1528 C CA . THR A 1 199 ? -6.249 -11.773 -34.991 1.00 34.38 199 THR A CA 1
ATOM 1529 C C . THR A 1 199 ? -7.692 -11.340 -34.696 1.00 34.38 199 THR A C 1
ATOM 1531 O O . THR A 1 199 ? -8.583 -11.623 -35.492 1.00 34.38 199 THR A O 1
ATOM 1534 N N . ALA A 1 200 ? -7.939 -10.626 -33.592 1.00 36.62 200 ALA A N 1
ATOM 1535 C CA . ALA A 1 200 ? -9.271 -10.157 -33.205 1.00 36.62 200 ALA A CA 1
ATOM 1536 C C . ALA A 1 200 ? -9.663 -8.813 -33.852 1.00 36.62 200 ALA A C 1
ATOM 1538 O O . ALA A 1 200 ? -10.852 -8.524 -33.974 1.00 36.62 200 ALA A O 1
ATOM 1539 N N . GLU A 1 201 ? -8.694 -8.000 -34.287 1.00 34.84 201 GLU A N 1
ATOM 1540 C CA . GLU A 1 201 ? -8.953 -6.715 -34.963 1.00 34.84 201 GLU A CA 1
ATOM 1541 C C . GLU A 1 201 ? -9.352 -6.868 -36.447 1.00 34.84 201 GLU A C 1
ATOM 1543 O O . GLU A 1 201 ? -9.866 -5.920 -37.036 1.00 34.84 201 GLU A O 1
ATOM 1548 N N . GLU A 1 202 ? -9.205 -8.056 -37.049 1.00 31.11 202 GLU A N 1
ATOM 1549 C CA . GLU A 1 202 ? -9.465 -8.291 -38.483 1.00 31.11 202 GLU A CA 1
ATOM 1550 C C . GLU A 1 202 ? -10.828 -8.941 -38.809 1.00 31.11 202 GLU A C 1
ATOM 1552 O O . GLU A 1 202 ? -11.080 -9.300 -39.959 1.00 31.11 202 GLU A O 1
ATOM 1557 N N . SER A 1 203 ? -11.752 -9.108 -37.856 1.00 29.92 203 SER A N 1
ATOM 1558 C CA . SER A 1 203 ? -13.061 -9.720 -38.154 1.00 29.92 203 SER A CA 1
ATOM 1559 C C . SER A 1 203 ? -14.235 -9.034 -37.457 1.00 29.92 203 SER A C 1
ATOM 1561 O O . SER A 1 203 ? -14.661 -9.412 -36.367 1.00 29.92 203 SER A O 1
ATOM 1563 N N . GLU A 1 204 ? -14.841 -8.070 -38.159 1.00 32.34 204 GLU A N 1
ATOM 1564 C CA . GLU A 1 204 ? -16.236 -7.658 -37.959 1.00 32.34 204 GLU A CA 1
ATOM 1565 C C . GLU A 1 204 ? -17.184 -8.805 -38.350 1.00 32.34 204 GLU A C 1
ATOM 1567 O O . GLU A 1 204 ? -17.872 -8.753 -39.363 1.00 32.34 204 GLU A O 1
ATOM 1572 N N . THR A 1 205 ? -17.243 -9.885 -37.575 1.00 25.83 205 THR A N 1
ATOM 1573 C CA . THR A 1 205 ? -18.409 -10.778 -37.570 1.00 25.83 205 THR A CA 1
ATOM 1574 C C . THR A 1 205 ? -18.452 -11.523 -36.246 1.00 25.83 205 THR A C 1
ATOM 1576 O O . THR A 1 205 ? -17.541 -12.268 -35.897 1.00 25.83 205 THR A O 1
ATOM 1579 N N . ILE A 1 206 ? -19.541 -11.325 -35.504 1.00 33.88 206 ILE A N 1
ATOM 1580 C CA . ILE A 1 206 ? -19.888 -12.124 -34.332 1.00 33.88 206 ILE A CA 1
ATOM 1581 C C . ILE A 1 206 ? -19.992 -13.586 -34.777 1.00 33.88 206 ILE A C 1
ATOM 1583 O O . ILE A 1 206 ? -20.967 -13.986 -35.408 1.00 33.88 206 ILE A O 1
ATOM 1587 N N . LEU A 1 207 ? -18.996 -14.386 -34.419 1.00 22.84 207 LEU A N 1
ATOM 1588 C CA . LEU A 1 207 ? -19.088 -15.834 -34.377 1.00 22.84 207 LEU A CA 1
ATOM 1589 C C . LEU A 1 207 ? -18.738 -16.241 -32.956 1.00 22.84 207 LEU A C 1
ATOM 1591 O O . LEU A 1 207 ? -17.632 -16.009 -32.476 1.00 22.84 207 LEU A O 1
ATOM 1595 N N . ALA A 1 208 ? -19.732 -16.805 -32.275 1.00 29.59 208 ALA A N 1
ATOM 1596 C CA . ALA A 1 208 ? -19.542 -17.559 -31.055 1.00 29.59 208 ALA A CA 1
ATOM 1597 C C . ALA A 1 208 ? -18.442 -18.602 -31.307 1.00 29.59 208 ALA A C 1
ATOM 1599 O O . ALA A 1 208 ? -18.689 -19.616 -31.954 1.00 29.59 208 ALA A O 1
ATOM 1600 N N . TYR A 1 209 ? -17.220 -18.319 -30.854 1.00 25.67 209 TYR A N 1
ATOM 1601 C CA . TYR A 1 209 ? -16.107 -19.249 -30.949 1.00 25.67 209 TYR A CA 1
ATOM 1602 C C . TYR A 1 209 ? -15.827 -19.824 -29.568 1.00 25.67 209 TYR A C 1
ATOM 1604 O O . TYR A 1 209 ? -15.374 -19.140 -28.652 1.00 25.67 209 TYR A O 1
ATOM 1612 N N . SER A 1 210 ? -16.145 -21.111 -29.448 1.00 31.34 210 SER A N 1
ATOM 1613 C CA . SER A 1 210 ? -15.641 -22.023 -28.435 1.00 31.34 210 SER A CA 1
ATOM 1614 C C . SER A 1 210 ? -14.116 -22.075 -28.536 1.00 31.34 210 SER A C 1
ATOM 1616 O O . SER A 1 210 ? -13.567 -22.655 -29.474 1.00 31.34 210 SER A O 1
ATOM 1618 N N . GLY A 1 211 ? -13.432 -21.442 -27.594 1.00 27.81 211 GLY A N 1
ATOM 1619 C CA . GLY A 1 211 ? -11.979 -21.410 -27.530 1.00 27.81 211 GLY A CA 1
ATOM 1620 C C . GLY A 1 211 ? -11.561 -20.825 -26.193 1.00 27.81 211 GLY A C 1
ATOM 1621 O O . GLY A 1 211 ? -11.692 -19.626 -25.979 1.00 27.81 211 GLY A O 1
ATOM 1622 N N . THR A 1 212 ? -11.129 -21.717 -25.306 1.00 34.97 212 THR A N 1
ATOM 1623 C CA . THR A 1 212 ? -10.603 -21.507 -23.950 1.00 34.97 212 THR A CA 1
ATOM 1624 C C . THR A 1 212 ? -10.034 -20.111 -23.700 1.00 34.97 212 THR A C 1
ATOM 1626 O O . THR A 1 212 ? -8.917 -19.794 -24.111 1.00 34.97 212 THR A O 1
ATOM 1629 N N . THR A 1 213 ? -10.794 -19.290 -22.982 1.00 37.44 213 THR A N 1
ATOM 1630 C CA . THR A 1 213 ? -10.290 -18.041 -22.399 1.00 37.44 213 THR A CA 1
ATOM 1631 C C . THR A 1 213 ? -9.472 -18.358 -21.143 1.00 37.44 213 THR A C 1
ATOM 1633 O O . THR A 1 213 ? -9.606 -19.435 -20.566 1.00 37.44 213 THR A O 1
ATOM 1636 N N . ALA A 1 214 ? -8.654 -17.419 -20.653 1.00 39.62 214 ALA A N 1
ATOM 1637 C CA . ALA A 1 214 ? -7.995 -17.546 -19.344 1.00 39.62 214 ALA A CA 1
ATOM 1638 C C . ALA A 1 214 ? -8.992 -17.823 -18.194 1.00 39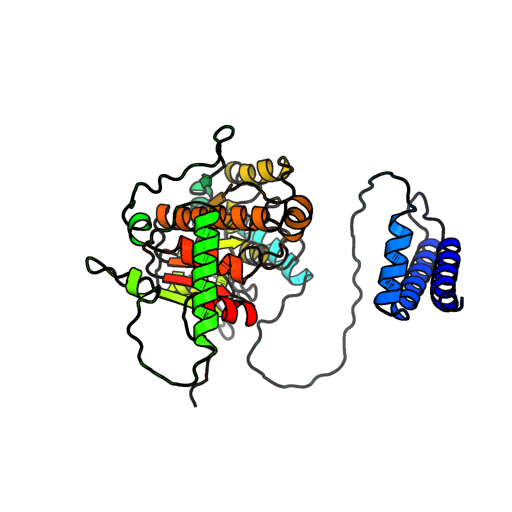.62 214 ALA A C 1
ATOM 1640 O O . ALA A 1 214 ? -8.597 -18.330 -17.147 1.00 39.62 214 ALA A O 1
ATOM 1641 N N . ALA A 1 215 ? -10.285 -17.537 -18.408 1.00 37.19 215 ALA A N 1
ATOM 1642 C CA . ALA A 1 215 ? -11.358 -17.913 -17.504 1.00 37.19 215 ALA A CA 1
ATOM 1643 C C . ALA A 1 215 ? -11.615 -19.429 -17.490 1.00 37.19 215 ALA A C 1
ATOM 1645 O O . ALA A 1 215 ? -11.826 -19.968 -16.415 1.00 37.19 215 ALA A O 1
ATOM 1646 N N . ASP A 1 216 ? -11.525 -20.138 -18.620 1.00 34.75 216 ASP A N 1
ATOM 1647 C CA . ASP A 1 216 ? -11.802 -21.583 -18.700 1.00 34.75 216 ASP A CA 1
ATOM 1648 C C . ASP A 1 216 ? -10.700 -22.442 -18.056 1.00 34.75 216 ASP A C 1
ATOM 1650 O O . ASP A 1 216 ? -10.961 -23.539 -17.564 1.00 34.75 216 ASP A O 1
ATOM 1654 N N . PHE A 1 217 ? -9.470 -21.924 -17.976 1.00 39.75 217 PHE A N 1
ATOM 1655 C CA . PHE A 1 217 ? -8.346 -22.609 -17.324 1.00 39.75 217 PHE A CA 1
ATOM 1656 C C . PHE A 1 217 ? -8.463 -22.635 -15.783 1.00 39.75 217 PHE A C 1
ATOM 1658 O O . PHE A 1 217 ? -7.769 -23.399 -15.116 1.00 39.75 217 PHE A O 1
ATOM 1665 N N . LEU A 1 218 ? -9.365 -21.833 -15.202 1.00 41.16 218 LEU A N 1
ATOM 1666 C CA . LEU A 1 218 ? -9.567 -21.708 -13.752 1.00 41.16 218 LEU A CA 1
ATOM 1667 C C . LEU A 1 218 ? -10.562 -22.733 -13.159 1.00 41.16 218 LEU A C 1
ATOM 1669 O O . LEU A 1 218 ? -10.738 -22.752 -11.944 1.00 41.16 218 LEU A O 1
ATOM 1673 N N . TYR A 1 219 ? -11.203 -23.590 -13.971 1.00 42.94 219 TYR A N 1
ATOM 1674 C CA . TYR A 1 219 ? -12.416 -24.337 -13.569 1.00 42.94 219 TYR A CA 1
ATOM 1675 C C . TYR A 1 219 ? -12.345 -25.871 -13.614 1.00 42.94 219 TYR A C 1
ATOM 1677 O O . TYR A 1 219 ? -13.373 -26.525 -13.798 1.00 42.94 219 TYR A O 1
ATOM 1685 N N . SER A 1 220 ? -11.189 -26.502 -13.407 1.00 30.80 220 SER A N 1
ATOM 1686 C CA . SER A 1 220 ? -11.167 -27.970 -13.314 1.00 30.80 220 SER A CA 1
ATOM 1687 C C . SER A 1 220 ? -10.951 -28.467 -11.876 1.00 30.80 220 SER A C 1
ATOM 1689 O O . SER A 1 220 ? -9.863 -28.323 -11.326 1.00 30.80 220 SER A O 1
ATOM 1691 N N . HIS A 1 221 ? -11.991 -29.129 -11.337 1.00 35.19 221 HIS A N 1
ATOM 1692 C CA . HIS A 1 221 ? -12.018 -30.082 -10.201 1.00 35.19 221 HIS A CA 1
ATOM 1693 C C . HIS A 1 221 ? -12.532 -29.614 -8.819 1.00 35.19 221 HIS A C 1
ATOM 1695 O O . HIS A 1 221 ? -11.805 -29.630 -7.829 1.00 35.19 221 HIS A O 1
ATOM 1701 N N . GLY A 1 222 ? -13.851 -29.397 -8.717 1.00 33.28 222 GLY A N 1
ATOM 1702 C CA . GLY A 1 222 ? -14.591 -29.369 -7.442 1.00 33.28 222 GLY A CA 1
ATOM 1703 C C . GLY A 1 222 ? -14.972 -27.958 -7.006 1.00 33.28 222 GLY A C 1
ATOM 1704 O O . GLY A 1 222 ? -14.226 -27.025 -7.266 1.00 33.28 222 GLY A O 1
ATOM 1705 N N . GLU A 1 223 ? -16.161 -27.800 -6.415 1.00 43.28 223 GLU A N 1
ATOM 1706 C CA . GLU A 1 223 ? -16.837 -26.516 -6.163 1.00 43.28 223 GLU A CA 1
ATOM 1707 C C . GLU A 1 223 ? -15.958 -25.478 -5.438 1.00 43.28 223 GLU A C 1
ATOM 1709 O O . GLU A 1 223 ? -15.934 -25.373 -4.213 1.00 43.28 223 GLU A O 1
ATOM 1714 N N . ILE A 1 224 ? -15.242 -24.679 -6.225 1.00 45.19 224 ILE A N 1
ATOM 1715 C CA . ILE A 1 224 ? -14.584 -23.443 -5.822 1.00 45.19 224 ILE A CA 1
ATOM 1716 C C . ILE A 1 224 ? -15.443 -22.341 -6.432 1.00 45.19 224 ILE A C 1
ATOM 1718 O O . ILE A 1 224 ? -15.586 -22.269 -7.653 1.00 45.19 224 ILE A O 1
ATOM 1722 N N . LEU A 1 225 ? -16.058 -21.504 -5.592 1.00 48.84 225 LEU A N 1
ATOM 1723 C CA . LEU A 1 225 ? -16.698 -20.290 -6.091 1.00 48.84 225 LEU A CA 1
ATOM 1724 C C . LEU A 1 225 ? -15.638 -19.483 -6.849 1.00 48.84 225 LEU A C 1
ATOM 1726 O O . LEU A 1 225 ? -14.539 -19.296 -6.322 1.00 48.84 225 LEU A O 1
ATOM 1730 N N . PRO A 1 226 ? -15.921 -19.027 -8.075 1.00 69.38 226 PRO A N 1
ATOM 1731 C CA . PRO A 1 226 ? -14.897 -18.385 -8.871 1.00 69.38 226 PRO A CA 1
ATOM 1732 C C . PRO A 1 226 ? -14.417 -17.092 -8.228 1.00 69.38 22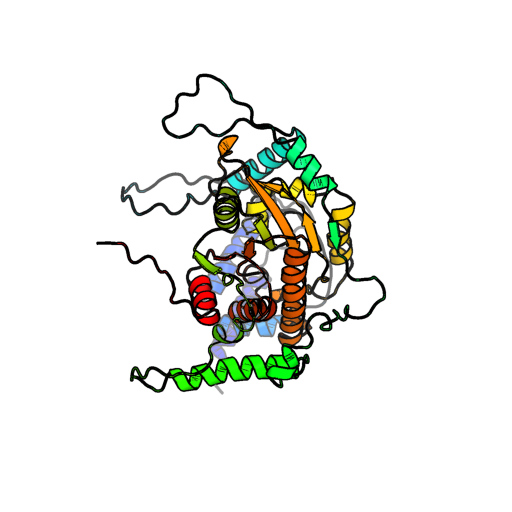6 PRO A C 1
ATOM 1734 O O . PRO A 1 226 ? -15.227 -16.269 -7.798 1.00 69.38 226 PRO A O 1
ATOM 1737 N N . MET A 1 227 ? -13.093 -16.918 -8.199 1.00 86.19 227 MET A N 1
ATOM 1738 C CA . MET A 1 227 ? -12.447 -15.678 -7.780 1.00 86.19 227 MET A CA 1
ATOM 1739 C C . MET A 1 227 ? -13.055 -14.506 -8.553 1.00 86.19 227 MET A C 1
ATOM 1741 O O . MET A 1 227 ? -12.909 -14.411 -9.775 1.00 86.19 227 MET A O 1
ATOM 1745 N N . ARG A 1 228 ? -13.741 -13.603 -7.846 1.00 91.38 228 ARG A N 1
ATOM 1746 C CA . ARG A 1 228 ? -14.333 -12.419 -8.468 1.00 91.38 228 ARG A CA 1
ATOM 1747 C C . ARG A 1 228 ? -13.253 -11.369 -8.674 1.00 91.38 228 ARG A C 1
ATOM 1749 O O . ARG A 1 228 ? -12.601 -10.960 -7.719 1.00 91.38 228 ARG A O 1
ATOM 1756 N N . ILE A 1 229 ? -13.087 -10.901 -9.903 1.00 92.75 229 ILE A N 1
ATOM 1757 C CA . ILE A 1 229 ? -12.215 -9.765 -10.203 1.00 92.75 229 ILE A CA 1
ATOM 1758 C C . ILE A 1 229 ? -13.098 -8.521 -10.310 1.00 92.75 229 ILE A C 1
ATOM 1760 O O . ILE A 1 229 ? -14.075 -8.534 -11.049 1.00 92.75 229 ILE A O 1
ATOM 1764 N N . ASP A 1 230 ? -12.781 -7.466 -9.570 1.00 94.62 230 ASP A N 1
ATOM 1765 C CA . ASP A 1 230 ? -13.481 -6.183 -9.625 1.00 94.62 230 ASP A CA 1
ATOM 1766 C C . ASP A 1 230 ? -12.495 -5.124 -10.141 1.00 94.62 230 ASP A C 1
ATOM 1768 O O . ASP A 1 230 ? -11.439 -4.924 -9.545 1.00 94.62 230 ASP A O 1
ATOM 1772 N N . ILE A 1 231 ? -12.820 -4.418 -11.224 1.00 95.56 231 ILE A N 1
ATOM 1773 C CA . ILE A 1 231 ? -12.003 -3.309 -11.747 1.00 95.56 231 ILE A CA 1
ATOM 1774 C C . ILE A 1 231 ? -12.802 -2.028 -11.590 1.00 95.56 231 ILE A C 1
ATOM 1776 O O . ILE A 1 231 ? -13.812 -1.838 -12.269 1.00 95.56 231 ILE A O 1
ATOM 1780 N N . VAL A 1 232 ? -12.381 -1.165 -10.664 1.00 95.81 232 VAL A N 1
ATOM 1781 C CA . VAL A 1 232 ? -13.196 -0.024 -10.235 1.00 95.81 232 VAL A CA 1
ATOM 1782 C C . VAL A 1 232 ? -12.382 1.259 -10.195 1.00 95.81 232 VAL A C 1
ATOM 1784 O O . VAL A 1 232 ? -11.234 1.283 -9.746 1.00 95.81 232 VAL A O 1
ATOM 1787 N N . GLN A 1 233 ? -13.005 2.338 -10.675 1.00 97.00 233 GLN A N 1
ATOM 1788 C CA . GLN A 1 233 ? -12.435 3.672 -10.612 1.00 97.00 233 GLN A CA 1
ATOM 1789 C C . GLN A 1 233 ? -12.642 4.289 -9.222 1.00 97.00 233 GLN A C 1
ATOM 1791 O O . GLN A 1 233 ? -13.710 4.819 -8.926 1.00 97.00 233 GLN A O 1
ATOM 1796 N N . GLU A 1 234 ? -11.634 4.202 -8.361 1.00 96.06 234 GLU A N 1
ATOM 1797 C CA . GLU A 1 234 ? -11.704 4.623 -6.957 1.00 96.06 234 GLU A CA 1
ATOM 1798 C C . GLU A 1 234 ? -10.309 4.639 -6.310 1.00 96.06 234 GLU A C 1
ATOM 1800 O O . GLU A 1 234 ? -9.315 4.198 -6.895 1.00 96.06 234 GLU A O 1
ATOM 1805 N N . THR A 1 235 ? -10.230 5.116 -5.068 1.00 97.94 235 THR A N 1
ATOM 1806 C CA . THR A 1 235 ? -9.013 5.022 -4.258 1.00 97.94 235 THR A CA 1
ATOM 1807 C C . THR A 1 235 ? -8.853 3.626 -3.652 1.00 97.94 235 THR A C 1
ATOM 1809 O O . THR A 1 235 ? -9.820 2.904 -3.412 1.00 97.94 235 THR A O 1
ATOM 1812 N N . THR A 1 236 ? -7.611 3.253 -3.331 1.00 98.44 236 THR A N 1
ATOM 1813 C CA . THR A 1 236 ? -7.324 2.032 -2.557 1.00 98.44 236 THR A CA 1
ATOM 1814 C C . THR A 1 236 ? -8.007 2.049 -1.188 1.00 98.44 236 THR A C 1
ATOM 1816 O O . THR A 1 236 ? -8.429 1.002 -0.706 1.00 98.44 236 THR A O 1
ATOM 1819 N N . LEU A 1 237 ? -8.131 3.230 -0.574 1.00 97.44 237 LEU A N 1
ATOM 1820 C CA . LEU A 1 237 ? -8.793 3.410 0.715 1.00 97.44 237 LEU A CA 1
ATOM 1821 C C . LEU A 1 237 ? -10.280 3.046 0.620 1.00 97.44 237 LEU A C 1
ATOM 1823 O O . LEU A 1 237 ? -10.748 2.209 1.388 1.00 97.44 237 LEU A O 1
ATOM 1827 N N . SER A 1 238 ? -10.981 3.605 -0.370 1.00 96.75 238 SER A N 1
ATOM 1828 C CA . SER A 1 238 ? -12.397 3.336 -0.628 1.00 96.75 238 SER A CA 1
ATOM 1829 C C . SER A 1 238 ? -12.645 1.860 -0.952 1.00 96.75 238 SER A C 1
ATOM 1831 O O . SER A 1 238 ? -13.519 1.237 -0.349 1.00 96.75 238 SER A O 1
ATOM 1833 N N . GLY A 1 239 ? -11.812 1.257 -1.809 1.00 97.56 239 GLY A N 1
ATOM 1834 C CA . GLY A 1 239 ? -11.906 -0.168 -2.130 1.00 97.56 239 GLY A CA 1
ATOM 1835 C C . GLY A 1 239 ? -11.699 -1.077 -0.918 1.00 97.56 239 GLY A C 1
ATOM 1836 O O . GLY A 1 239 ? -12.443 -2.042 -0.730 1.00 97.56 239 GLY A O 1
ATOM 1837 N N . ALA A 1 240 ? -10.729 -0.749 -0.060 1.00 97.88 240 ALA A N 1
ATOM 1838 C CA . ALA A 1 240 ? -10.477 -1.491 1.172 1.00 97.88 240 ALA A CA 1
ATOM 1839 C C . ALA A 1 240 ? -11.638 -1.362 2.165 1.00 97.88 240 ALA A C 1
ATOM 1841 O O . ALA A 1 240 ? -12.076 -2.366 2.725 1.00 97.88 240 ALA A O 1
ATOM 1842 N N . GLN A 1 241 ? -12.175 -0.151 2.348 1.00 96.44 241 GLN A N 1
ATOM 1843 C CA . GLN A 1 241 ? -13.342 0.079 3.198 1.00 96.44 241 GLN A CA 1
ATOM 1844 C C . GLN A 1 241 ? -14.566 -0.686 2.692 1.00 96.44 241 GLN A C 1
ATOM 1846 O O . GLN A 1 241 ? -15.221 -1.357 3.484 1.00 96.44 241 GLN A O 1
ATOM 1851 N N . ALA A 1 242 ? -14.837 -0.652 1.385 1.00 96.25 242 ALA A N 1
ATOM 1852 C CA . ALA A 1 242 ? -15.981 -1.330 0.786 1.00 96.25 242 ALA A CA 1
ATOM 1853 C C . ALA A 1 242 ? -15.949 -2.850 1.018 1.00 96.25 242 ALA A C 1
ATOM 1855 O O . ALA A 1 242 ? -16.973 -3.442 1.357 1.00 96.25 242 ALA A O 1
ATOM 1856 N N . LEU A 1 243 ? -14.783 -3.490 0.869 1.00 96.69 243 LEU A N 1
ATOM 1857 C CA . LEU A 1 243 ? -14.637 -4.929 1.116 1.00 96.69 243 LEU A CA 1
ATOM 1858 C C . LEU A 1 243 ? -14.666 -5.264 2.614 1.00 96.69 243 LEU A C 1
ATOM 1860 O O . LEU A 1 243 ? -15.333 -6.219 3.015 1.00 96.69 243 LEU A O 1
ATOM 1864 N N . ALA A 1 244 ? -14.013 -4.461 3.456 1.00 94.94 244 ALA A N 1
ATOM 1865 C CA . ALA A 1 244 ? -14.012 -4.676 4.901 1.00 94.94 244 ALA A CA 1
ATOM 1866 C C . ALA A 1 244 ? -15.415 -4.507 5.516 1.00 94.94 244 ALA A C 1
ATOM 1868 O O . ALA A 1 244 ? -15.819 -5.308 6.355 1.00 94.94 244 ALA A O 1
ATOM 1869 N N . GLN A 1 245 ? -16.207 -3.536 5.046 1.00 93.19 245 GLN A N 1
ATOM 1870 C CA . GLN A 1 245 ? -17.606 -3.340 5.457 1.00 93.19 245 GLN A CA 1
ATOM 1871 C C . GLN A 1 245 ? -18.524 -4.499 5.038 1.00 93.19 245 GLN A C 1
ATOM 1873 O O . GLN A 1 245 ? -19.532 -4.752 5.693 1.00 93.19 245 GLN A O 1
ATOM 1878 N N . GLN A 1 246 ? -18.163 -5.247 3.991 1.00 94.38 246 GLN A N 1
ATOM 1879 C CA . GLN A 1 246 ? -18.833 -6.498 3.609 1.00 94.38 246 GLN A CA 1
ATOM 1880 C C . GLN A 1 246 ? -18.407 -7.696 4.480 1.00 94.38 246 GLN A C 1
ATOM 1882 O O . GLN A 1 246 ? -18.806 -8.827 4.206 1.00 94.38 246 GLN A O 1
ATOM 1887 N N . GLY A 1 247 ? -17.575 -7.480 5.505 1.00 93.88 247 GLY A N 1
ATOM 1888 C CA . GLY A 1 247 ? -17.065 -8.529 6.387 1.00 93.88 247 GLY A CA 1
ATOM 1889 C C . GLY A 1 247 ? -15.959 -9.387 5.767 1.00 93.88 247 GLY A C 1
ATOM 1890 O O . GLY A 1 247 ? -15.693 -10.482 6.263 1.00 93.88 247 GLY A O 1
ATOM 1891 N N . LYS A 1 248 ? -15.319 -8.938 4.677 1.00 96.06 248 LYS A N 1
ATOM 1892 C CA . LYS A 1 248 ? -14.199 -9.667 4.065 1.00 96.06 248 LYS A CA 1
ATOM 1893 C C . LYS A 1 248 ? -12.913 -9.494 4.871 1.00 96.06 248 LYS A C 1
ATOM 1895 O O . LYS A 1 248 ? -12.613 -8.395 5.341 1.00 96.06 248 LYS A O 1
ATOM 1900 N N . ASN A 1 249 ? -12.100 -10.553 4.939 1.00 97.19 249 ASN A N 1
ATOM 1901 C CA . ASN A 1 249 ? -10.742 -10.474 5.471 1.00 97.19 249 ASN A CA 1
ATOM 1902 C C . ASN A 1 249 ? -9.835 -9.796 4.435 1.00 97.19 249 ASN A C 1
ATOM 1904 O O . ASN A 1 249 ? -9.166 -10.454 3.634 1.00 97.19 249 ASN A O 1
ATOM 1908 N N . THR A 1 250 ? -9.873 -8.467 4.443 1.00 98.38 250 THR A N 1
ATOM 1909 C CA . THR A 1 250 ? -9.312 -7.623 3.388 1.00 98.38 250 THR A CA 1
ATOM 1910 C C . THR A 1 250 ? -7.824 -7.355 3.612 1.00 98.38 250 THR A C 1
ATOM 1912 O O . THR A 1 250 ? -7.395 -7.161 4.750 1.00 98.38 250 THR A O 1
ATOM 1915 N N . CYS A 1 251 ? -7.036 -7.310 2.534 1.00 98.75 251 CYS A N 1
ATOM 1916 C CA . CYS A 1 251 ? -5.677 -6.768 2.539 1.00 98.75 251 CYS A CA 1
ATOM 1917 C C . CYS A 1 251 ? -5.421 -5.880 1.328 1.00 98.75 251 CYS A C 1
ATOM 1919 O O . CYS A 1 251 ? -5.757 -6.253 0.208 1.00 98.75 251 CYS A O 1
ATOM 1921 N N . PHE A 1 252 ? -4.808 -4.715 1.523 1.00 98.88 252 PHE A N 1
ATOM 1922 C CA . PHE A 1 252 ? -4.482 -3.815 0.419 1.00 98.88 252 PHE A CA 1
ATOM 1923 C C . PHE A 1 252 ? -2.980 -3.593 0.257 1.00 98.88 252 PHE A C 1
ATOM 1925 O O . PHE A 1 252 ? -2.212 -3.603 1.222 1.00 98.88 252 PHE A O 1
ATOM 1932 N N . LEU A 1 253 ? -2.556 -3.384 -0.990 1.00 98.88 253 LEU A N 1
ATOM 1933 C CA . LEU A 1 253 ? -1.168 -3.080 -1.327 1.00 98.88 253 LEU A CA 1
ATOM 1934 C C . LEU A 1 253 ? -0.889 -1.581 -1.150 1.00 98.88 253 LEU A C 1
ATOM 1936 O O . LEU A 1 253 ? -1.452 -0.743 -1.856 1.00 98.88 253 LEU A O 1
ATOM 1940 N N . ASN A 1 254 ? 0.035 -1.245 -0.252 1.00 98.88 254 ASN A N 1
ATOM 1941 C CA . ASN A 1 254 ? 0.631 0.085 -0.162 1.00 98.88 254 ASN A CA 1
ATOM 1942 C C . ASN A 1 254 ? 1.776 0.209 -1.185 1.00 98.88 254 ASN A C 1
ATOM 1944 O O . ASN A 1 254 ? 2.765 -0.527 -1.112 1.00 98.88 254 ASN A O 1
ATOM 1948 N N . PHE A 1 255 ? 1.651 1.155 -2.121 1.00 98.44 255 PHE A N 1
ATOM 1949 C CA . PHE A 1 255 ? 2.622 1.467 -3.175 1.00 98.44 255 PHE A CA 1
ATOM 1950 C C . PHE A 1 255 ? 3.780 2.273 -2.585 1.00 98.44 255 PHE A C 1
ATOM 1952 O O . PHE A 1 255 ? 3.924 3.477 -2.808 1.00 98.44 255 PHE A O 1
ATOM 1959 N N . ALA A 1 256 ? 4.583 1.583 -1.786 1.00 97.44 256 ALA A N 1
ATOM 1960 C CA . ALA A 1 256 ? 5.455 2.208 -0.816 1.00 97.44 256 ALA A CA 1
ATOM 1961 C C . ALA A 1 256 ? 6.654 2.927 -1.442 1.00 97.44 256 ALA A C 1
ATOM 1963 O O . ALA A 1 256 ? 7.244 2.511 -2.444 1.00 97.44 256 ALA A O 1
ATOM 1964 N N . SER A 1 257 ? 7.122 3.961 -0.758 1.00 96.75 257 SER A N 1
ATOM 1965 C CA . SER A 1 257 ? 8.476 4.455 -0.906 1.00 96.75 257 SER A CA 1
ATOM 1966 C C . SER A 1 257 ? 9.458 3.376 -0.466 1.00 96.75 257 SER A C 1
ATOM 1968 O O . SER A 1 257 ? 9.379 2.860 0.644 1.00 96.75 257 SER A O 1
ATOM 1970 N N . GLY A 1 258 ? 10.493 3.116 -1.265 1.00 93.62 258 GLY A N 1
ATOM 1971 C CA . GLY A 1 258 ? 11.565 2.219 -0.825 1.00 93.62 258 GLY A CA 1
ATOM 1972 C C . GLY A 1 258 ? 12.397 2.775 0.335 1.00 93.62 258 GLY A C 1
ATOM 1973 O O . GLY A 1 258 ? 13.153 2.032 0.946 1.00 93.62 258 GLY A O 1
ATOM 1974 N N . LYS A 1 259 ? 12.309 4.079 0.646 1.00 94.19 259 LYS A N 1
ATOM 1975 C CA . LYS A 1 259 ? 13.276 4.750 1.539 1.00 94.19 259 LYS A CA 1
ATOM 1976 C C . LYS A 1 259 ? 12.672 5.500 2.718 1.00 94.19 259 LYS A C 1
ATOM 1978 O O . LYS A 1 259 ? 13.407 5.740 3.676 1.00 94.19 259 LYS A O 1
ATOM 1983 N N . ASN A 1 260 ? 11.401 5.890 2.662 1.00 96.12 260 ASN A N 1
ATOM 1984 C CA . ASN A 1 260 ? 10.785 6.734 3.685 1.00 96.12 260 ASN A CA 1
ATOM 1985 C C . ASN A 1 260 ? 9.403 6.178 4.053 1.00 96.12 260 ASN A C 1
ATOM 1987 O O . ASN A 1 260 ? 8.542 6.163 3.180 1.00 96.12 260 ASN A O 1
ATOM 1991 N N . PRO A 1 261 ? 9.167 5.751 5.304 1.00 97.12 261 PRO A N 1
ATOM 1992 C CA . PRO A 1 261 ? 7.847 5.289 5.721 1.00 97.12 261 PRO A CA 1
ATOM 1993 C C . PRO A 1 261 ? 6.782 6.371 5.524 1.00 97.12 261 PRO A C 1
ATOM 1995 O O . PRO A 1 261 ? 6.964 7.498 5.992 1.00 97.12 261 PRO A O 1
ATOM 1998 N N . GLY A 1 262 ? 5.686 6.046 4.834 1.00 96.62 262 GLY A N 1
ATOM 1999 C CA . GLY A 1 262 ? 4.630 7.015 4.525 1.00 96.62 262 GLY A CA 1
ATOM 2000 C C . GLY A 1 262 ? 5.045 8.063 3.484 1.00 96.62 262 GLY A C 1
ATOM 2001 O O . GLY A 1 262 ? 4.406 9.110 3.369 1.00 96.62 262 GLY A O 1
ATOM 2002 N N . GLY A 1 263 ? 6.148 7.839 2.765 1.00 95.81 263 GLY A N 1
ATOM 2003 C CA . GLY A 1 263 ? 6.627 8.725 1.712 1.00 95.81 263 GLY A CA 1
ATOM 2004 C C . GLY A 1 263 ? 6.829 10.165 2.189 1.00 95.81 263 GLY A C 1
ATOM 2005 O O . GLY A 1 263 ? 7.607 10.453 3.103 1.00 95.81 263 GLY A O 1
ATOM 2006 N N . GLY A 1 264 ? 6.159 11.102 1.521 1.00 96.44 264 GLY A N 1
ATOM 2007 C CA . GLY A 1 264 ? 6.192 12.526 1.830 1.00 96.44 264 GLY A CA 1
ATOM 2008 C C . GLY A 1 264 ? 4.964 13.056 2.575 1.00 96.44 264 GLY A C 1
ATOM 2009 O O . GLY A 1 264 ? 4.717 14.265 2.464 1.00 96.44 264 GLY A O 1
ATOM 2010 N N . PHE A 1 265 ? 4.186 12.218 3.278 1.00 97.12 265 PHE A N 1
ATOM 2011 C CA . PHE A 1 265 ? 2.850 12.595 3.774 1.00 97.12 265 PHE A CA 1
ATOM 2012 C C . PHE A 1 265 ? 2.870 13.785 4.746 1.00 97.12 265 PHE A C 1
ATOM 2014 O O . PHE A 1 265 ? 2.090 14.719 4.569 1.00 97.12 265 PHE A O 1
ATOM 2021 N N . LEU A 1 266 ? 3.850 13.848 5.659 1.00 95.88 266 LEU A N 1
ATOM 2022 C CA . LEU A 1 266 ? 4.050 14.977 6.589 1.00 95.88 266 LEU A CA 1
ATOM 2023 C C . LEU A 1 266 ? 4.291 16.319 5.884 1.00 95.88 266 LEU A C 1
ATOM 2025 O O . LEU A 1 266 ? 4.101 17.381 6.463 1.00 95.88 266 LEU A O 1
ATOM 2029 N N . ARG A 1 267 ? 4.744 16.293 4.626 1.00 96.56 267 ARG A N 1
ATOM 2030 C CA . ARG A 1 267 ? 5.006 17.498 3.821 1.00 96.56 267 ARG A CA 1
ATOM 2031 C C . ARG A 1 267 ? 3.829 17.864 2.913 1.00 96.56 267 ARG A C 1
ATOM 2033 O O . ARG A 1 267 ? 4.013 18.705 2.024 1.00 96.56 267 ARG A O 1
ATOM 2040 N N . GLY A 1 268 ? 2.682 17.200 3.078 1.00 94.12 268 GLY A N 1
ATOM 2041 C CA . GLY A 1 268 ? 1.491 17.366 2.247 1.00 94.12 268 GLY A CA 1
ATOM 2042 C C . GLY A 1 268 ? 1.647 16.814 0.827 1.00 94.12 268 GLY A C 1
ATOM 2043 O O . GLY A 1 268 ? 0.994 17.304 -0.101 1.00 94.12 268 GLY A O 1
ATOM 2044 N N . SER A 1 269 ? 2.556 15.855 0.620 1.00 95.38 269 SER A N 1
ATOM 2045 C CA . SER A 1 269 ? 2.716 15.202 -0.688 1.00 95.38 269 SER A CA 1
ATOM 2046 C C . SER A 1 269 ? 1.484 14.354 -1.014 1.00 95.38 269 SER A C 1
ATOM 2048 O O . SER A 1 269 ? 0.746 13.961 -0.110 1.00 95.38 269 SER A O 1
ATOM 2050 N N . GLU A 1 270 ? 1.246 14.126 -2.303 1.00 93.88 270 GLU A N 1
ATOM 2051 C CA . GLU A 1 270 ? 0.061 13.421 -2.785 1.00 93.88 270 GLU A CA 1
ATOM 2052 C C . GLU A 1 270 ? 0.464 12.257 -3.685 1.00 93.88 270 GLU A C 1
ATOM 2054 O O . GLU A 1 270 ? 0.875 12.461 -4.828 1.00 93.88 270 GLU A O 1
ATOM 2059 N N . ALA A 1 271 ? 0.354 11.054 -3.137 1.00 95.00 271 ALA A N 1
ATOM 2060 C CA . ALA A 1 271 ? 0.285 9.793 -3.854 1.00 95.00 271 ALA A CA 1
ATOM 2061 C C . ALA A 1 271 ? -0.481 8.784 -2.978 1.00 95.00 271 ALA A C 1
ATOM 2063 O O . ALA A 1 271 ? -0.987 9.131 -1.906 1.00 95.00 271 ALA A O 1
ATOM 2064 N N . GLN A 1 272 ? -0.590 7.542 -3.450 1.00 97.69 272 GLN A N 1
ATOM 2065 C CA . GLN A 1 272 ? -1.364 6.502 -2.774 1.00 97.69 272 GLN A CA 1
ATOM 2066 C C . GLN A 1 272 ? -0.835 6.220 -1.354 1.00 97.69 272 GLN A C 1
ATOM 2068 O O . GLN A 1 272 ? -1.617 6.301 -0.410 1.00 97.69 272 GLN A O 1
ATOM 2073 N N . GLU A 1 273 ? 0.477 6.008 -1.174 1.00 98.19 273 GLU A N 1
ATOM 2074 C CA . GLU A 1 273 ? 1.079 5.806 0.157 1.00 98.19 273 GLU A CA 1
ATOM 2075 C C . GLU A 1 273 ? 0.789 6.981 1.102 1.00 98.19 273 GLU A C 1
ATOM 2077 O O . GLU A 1 273 ? 0.403 6.769 2.252 1.00 98.19 273 GLU A O 1
ATOM 2082 N N . GLU A 1 274 ? 0.938 8.228 0.640 1.00 97.88 274 GLU A N 1
ATOM 2083 C CA . GLU A 1 274 ? 0.677 9.390 1.486 1.00 97.88 274 GLU A CA 1
ATOM 2084 C C . GLU A 1 274 ? -0.789 9.519 1.895 1.00 97.88 274 GLU A C 1
ATOM 2086 O O . GLU A 1 274 ? -1.058 9.979 3.006 1.00 97.88 274 GLU A O 1
ATOM 2091 N N . SER A 1 275 ? -1.729 9.127 1.030 1.00 97.31 275 SER A N 1
ATOM 2092 C CA . SER A 1 275 ? -3.149 9.072 1.388 1.00 97.31 275 SER A CA 1
ATOM 2093 C C . SER A 1 275 ? -3.396 8.022 2.473 1.00 97.31 275 SER A C 1
ATOM 2095 O O . SER A 1 275 ? -3.944 8.333 3.530 1.00 97.31 275 SER A O 1
ATOM 2097 N N . LEU A 1 276 ? -2.872 6.807 2.285 1.00 98.44 276 LEU A N 1
ATOM 2098 C CA . LEU A 1 276 ? -3.001 5.715 3.252 1.00 98.44 276 LEU A CA 1
ATOM 2099 C C . LEU A 1 276 ? -2.380 6.074 4.612 1.00 98.44 276 LEU A C 1
ATOM 2101 O O . LEU A 1 276 ? -2.982 5.818 5.654 1.00 98.44 276 LEU A O 1
ATOM 2105 N N . ALA A 1 277 ? -1.214 6.724 4.623 1.00 98.25 277 ALA A N 1
ATOM 2106 C CA . ALA A 1 277 ? -0.551 7.173 5.848 1.00 98.25 277 ALA A CA 1
ATOM 2107 C C . ALA A 1 277 ? -1.316 8.283 6.594 1.00 98.25 277 ALA A C 1
ATOM 2109 O O . ALA A 1 277 ? -1.161 8.408 7.808 1.00 98.25 277 ALA A O 1
ATOM 2110 N N . ARG A 1 278 ? -2.140 9.081 5.899 1.00 98.25 278 ARG A N 1
ATOM 2111 C CA . ARG A 1 278 ? -3.021 10.086 6.522 1.00 98.25 278 ARG A CA 1
ATOM 2112 C C . ARG A 1 278 ? -4.329 9.496 7.043 1.00 98.25 278 ARG A C 1
ATOM 2114 O O . ARG A 1 278 ? -4.897 10.046 7.980 1.00 98.25 278 ARG A O 1
ATOM 2121 N N . SER A 1 279 ? -4.814 8.414 6.443 1.00 98.25 279 SER A N 1
ATOM 2122 C CA . SER A 1 279 ? -6.170 7.916 6.710 1.00 98.25 279 SER A CA 1
ATOM 2123 C C . SER A 1 279 ? -6.236 6.670 7.591 1.00 98.25 279 SER A C 1
ATOM 2125 O O . SER A 1 279 ? -7.323 6.261 8.004 1.00 98.25 279 SER A O 1
ATOM 2127 N N . THR A 1 280 ? -5.089 6.058 7.895 1.00 98.69 280 THR A N 1
ATOM 2128 C CA . THR A 1 280 ? -5.025 4.754 8.566 1.00 98.69 280 THR A CA 1
ATOM 2129 C C . THR A 1 280 ? -3.980 4.701 9.680 1.00 98.69 280 THR A C 1
ATOM 2131 O O . THR A 1 280 ? -3.146 5.594 9.842 1.00 98.69 280 THR A O 1
ATOM 2134 N N . GLY A 1 281 ? -3.987 3.598 10.433 1.00 98.31 281 GLY A N 1
ATOM 2135 C CA . GLY A 1 281 ? -2.964 3.252 11.418 1.00 98.31 281 GLY A CA 1
ATOM 2136 C C . GLY A 1 281 ? -1.594 2.906 10.828 1.00 98.31 281 GLY A C 1
ATOM 2137 O O . GLY A 1 281 ? -0.654 2.689 11.588 1.00 98.31 281 GLY A O 1
ATOM 2138 N N . LEU A 1 282 ? -1.452 2.856 9.498 1.00 98.44 282 LEU A N 1
ATOM 2139 C CA . LEU A 1 282 ? -0.292 2.275 8.821 1.00 98.44 282 LEU A CA 1
ATOM 2140 C C . LEU A 1 282 ? 1.033 2.893 9.268 1.00 98.44 282 LEU A C 1
ATOM 2142 O O . LEU A 1 282 ? 1.986 2.168 9.540 1.00 98.44 282 LEU A O 1
ATOM 2146 N N . TYR A 1 283 ? 1.103 4.221 9.402 1.00 98.00 283 TYR A N 1
ATOM 2147 C CA . TYR A 1 283 ? 2.342 4.895 9.803 1.00 98.00 283 TYR A CA 1
ATOM 2148 C C . TYR A 1 283 ? 2.816 4.489 11.211 1.00 98.00 283 TYR A C 1
ATOM 2150 O O . TYR A 1 283 ? 4.016 4.500 11.479 1.00 98.00 283 TYR A O 1
ATOM 2158 N N . PHE A 1 284 ? 1.906 4.064 12.094 1.00 97.00 284 PHE A N 1
ATOM 2159 C CA . PHE A 1 284 ? 2.260 3.506 13.403 1.00 97.00 284 PHE A CA 1
ATOM 2160 C C . PHE A 1 284 ? 2.940 2.133 13.281 1.00 97.00 284 PHE A C 1
ATOM 2162 O O . PHE A 1 284 ? 3.816 1.802 14.078 1.00 97.00 284 PHE A O 1
ATOM 2169 N N . CYS A 1 285 ? 2.582 1.363 12.250 1.00 97.44 285 CYS A N 1
ATOM 2170 C CA . CYS A 1 285 ? 3.138 0.045 11.959 1.00 97.44 285 CYS A CA 1
ATOM 2171 C C . CYS A 1 285 ? 4.474 0.118 11.209 1.00 97.44 285 CYS A C 1
ATOM 2173 O O . CYS A 1 285 ? 5.388 -0.625 11.549 1.00 97.44 285 CYS A O 1
ATOM 2175 N N . ILE A 1 286 ? 4.606 1.000 10.210 1.00 97.06 286 ILE A N 1
ATOM 2176 C CA . ILE A 1 286 ? 5.791 1.054 9.326 1.00 97.06 286 ILE A CA 1
ATOM 2177 C C . ILE A 1 286 ? 6.805 2.144 9.696 1.00 97.06 286 ILE A C 1
ATOM 2179 O O . ILE A 1 286 ? 7.908 2.194 9.150 1.00 97.06 286 ILE A O 1
ATOM 2183 N N . GLY A 1 287 ? 6.414 3.064 10.579 1.00 93.12 287 GLY A N 1
ATOM 2184 C CA . GLY A 1 287 ? 7.185 4.248 10.929 1.00 93.12 287 GLY A CA 1
ATOM 2185 C C . GLY A 1 287 ? 8.314 4.005 11.937 1.00 93.12 287 GLY A C 1
ATOM 2186 O O . GLY A 1 287 ? 8.568 2.879 12.363 1.00 93.12 287 GLY A O 1
ATOM 2187 N N . PRO A 1 288 ? 8.995 5.084 12.370 1.00 86.12 288 PRO A N 1
ATOM 2188 C CA . PRO A 1 288 ? 10.174 5.014 13.243 1.00 86.12 288 PRO A CA 1
ATOM 2189 C C . PRO A 1 288 ? 9.968 4.293 14.583 1.00 86.12 288 PRO A C 1
ATOM 2191 O O . PRO A 1 288 ? 10.936 3.825 15.173 1.00 86.12 288 PRO A O 1
ATOM 2194 N N . ASN A 1 289 ? 8.724 4.189 15.054 1.00 81.88 289 ASN A N 1
ATOM 2195 C CA . ASN A 1 289 ? 8.382 3.553 16.328 1.00 81.88 289 ASN A CA 1
ATOM 2196 C C . ASN A 1 289 ? 8.269 2.019 16.234 1.00 81.88 289 ASN A C 1
ATOM 2198 O O . ASN A 1 289 ? 7.994 1.366 17.241 1.00 81.88 289 ASN A O 1
ATOM 2202 N N . ASN A 1 290 ? 8.486 1.435 15.051 1.00 89.50 290 ASN A N 1
ATOM 2203 C CA . ASN A 1 290 ? 8.569 -0.007 14.853 1.00 89.50 290 ASN A CA 1
ATOM 2204 C C . ASN A 1 290 ? 9.954 -0.391 14.290 1.00 89.50 290 ASN A C 1
ATOM 2206 O O . ASN A 1 290 ? 10.155 -0.363 13.073 1.00 89.50 290 ASN A O 1
ATOM 2210 N N . PRO A 1 291 ? 10.927 -0.744 15.155 1.00 86.12 291 PRO A N 1
ATOM 2211 C CA . PRO A 1 291 ? 12.288 -1.074 14.731 1.00 86.12 291 PRO A CA 1
ATOM 2212 C C . PRO A 1 291 ? 12.355 -2.193 13.690 1.00 86.12 291 PRO A C 1
ATOM 2214 O O . PRO A 1 291 ? 13.173 -2.110 12.775 1.00 86.12 291 PRO A O 1
ATOM 2217 N N . THR A 1 292 ? 11.472 -3.192 13.791 1.00 84.25 292 THR A N 1
ATOM 2218 C CA . THR A 1 292 ? 11.397 -4.305 12.839 1.00 84.25 292 THR A CA 1
ATOM 2219 C C . THR A 1 292 ? 11.083 -3.773 11.442 1.00 84.25 292 THR A C 1
ATOM 2221 O O . THR A 1 292 ? 11.853 -4.000 10.511 1.00 84.25 292 THR A O 1
ATOM 2224 N N . ALA A 1 293 ? 10.019 -2.974 11.305 1.00 86.94 293 ALA A N 1
ATOM 2225 C CA . ALA A 1 293 ? 9.586 -2.392 10.031 1.00 86.94 293 ALA A CA 1
ATOM 2226 C C . ALA A 1 293 ? 10.647 -1.492 9.371 1.00 86.94 293 ALA A C 1
ATOM 2228 O O . ALA A 1 293 ? 10.776 -1.456 8.145 1.00 86.94 293 ALA A O 1
ATOM 2229 N N . ILE A 1 294 ? 11.452 -0.786 10.170 1.00 91.69 294 ILE A N 1
ATOM 2230 C CA . ILE A 1 294 ? 12.485 0.129 9.664 1.00 91.69 294 ILE A CA 1
ATOM 2231 C C . ILE A 1 294 ? 13.601 -0.587 8.893 1.00 91.69 294 ILE A C 1
ATOM 2233 O O . ILE A 1 294 ? 14.258 0.041 8.051 1.00 91.69 294 ILE A O 1
ATOM 2237 N N . GLU A 1 295 ? 13.792 -1.885 9.117 1.00 91.00 295 GLU A N 1
ATOM 2238 C CA . GLU A 1 295 ? 14.869 -2.663 8.511 1.00 91.00 295 GLU A CA 1
ATOM 2239 C C . GLU A 1 295 ? 14.791 -2.704 6.976 1.00 91.00 295 GLU A C 1
ATOM 2241 O O . GLU A 1 295 ? 15.793 -2.431 6.311 1.00 91.00 295 GLU A O 1
ATOM 2246 N N . MET A 1 296 ? 13.602 -2.908 6.394 1.00 93.38 296 MET A N 1
ATOM 2247 C CA . MET A 1 296 ? 13.410 -2.871 4.935 1.00 93.38 296 MET A CA 1
ATOM 2248 C C . MET A 1 296 ? 13.889 -1.533 4.346 1.00 93.38 296 MET A C 1
ATOM 2250 O O . MET A 1 296 ? 14.655 -1.486 3.379 1.00 93.38 296 MET A O 1
ATOM 2254 N N . TYR A 1 297 ? 13.489 -0.415 4.959 1.00 94.56 297 TYR A N 1
ATOM 2255 C CA . TYR A 1 297 ? 13.903 0.913 4.509 1.00 94.56 297 TYR A CA 1
ATOM 2256 C C . TYR A 1 297 ? 15.403 1.149 4.712 1.00 94.56 297 TYR A C 1
ATOM 2258 O O . TYR A 1 297 ? 16.034 1.847 3.916 1.00 94.56 297 TYR A O 1
ATOM 2266 N N . ARG A 1 298 ? 15.995 0.599 5.781 1.00 92.62 298 ARG A N 1
ATOM 2267 C CA . ARG A 1 298 ? 17.438 0.682 6.039 1.00 92.62 298 ARG A CA 1
ATOM 2268 C C . ARG A 1 298 ? 18.216 -0.027 4.933 1.00 92.62 298 ARG A C 1
ATOM 2270 O O . ARG A 1 298 ? 19.110 0.599 4.363 1.00 92.62 298 ARG A O 1
ATOM 2277 N N . GLN A 1 299 ? 17.839 -1.256 4.585 1.00 90.56 299 GLN A N 1
ATOM 2278 C CA . GLN A 1 299 ? 18.463 -2.013 3.499 1.00 90.56 299 GLN A CA 1
ATOM 2279 C C . GLN A 1 299 ? 18.343 -1.280 2.163 1.00 90.56 299 GLN A C 1
ATOM 2281 O O . GLN A 1 299 ? 19.345 -1.056 1.494 1.00 90.56 299 GLN A O 1
ATOM 2286 N N . ASN A 1 300 ? 17.157 -0.777 1.822 1.00 92.69 300 ASN A N 1
ATOM 2287 C CA . ASN A 1 300 ? 16.941 -0.020 0.586 1.00 92.69 300 ASN A CA 1
ATOM 2288 C C . ASN A 1 300 ? 17.664 1.339 0.533 1.00 92.69 300 ASN A C 1
ATOM 2290 O O . ASN A 1 300 ? 17.918 1.873 -0.550 1.00 92.69 300 ASN A O 1
ATOM 2294 N N . ARG A 1 301 ? 17.986 1.947 1.682 1.00 93.06 301 ARG A N 1
ATOM 2295 C CA . ARG A 1 301 ? 18.825 3.158 1.734 1.00 93.06 301 ARG A CA 1
ATOM 2296 C C . ARG A 1 301 ? 20.303 2.843 1.521 1.00 93.06 301 ARG A C 1
ATOM 2298 O O . ARG A 1 301 ? 21.000 3.678 0.949 1.00 93.06 301 ARG A O 1
ATOM 2305 N N . GLN A 1 302 ? 20.762 1.688 1.994 1.00 89.81 302 GLN A N 1
ATOM 2306 C CA . GLN A 1 302 ? 22.152 1.245 1.874 1.00 89.81 302 GLN A CA 1
ATOM 2307 C C . GLN A 1 302 ? 22.443 0.578 0.528 1.00 89.81 302 GLN A C 1
ATOM 2309 O O . GLN A 1 302 ? 23.552 0.697 0.014 1.00 89.81 302 GLN A O 1
ATOM 2314 N N . ASN A 1 303 ? 21.446 -0.083 -0.057 1.00 84.50 303 ASN A N 1
ATOM 2315 C CA . ASN A 1 303 ? 21.559 -0.721 -1.354 1.00 84.50 303 ASN A CA 1
ATOM 2316 C C . ASN A 1 303 ? 21.497 0.327 -2.475 1.00 84.50 303 ASN A C 1
ATOM 2318 O O . ASN A 1 303 ? 20.548 1.110 -2.579 1.00 84.50 303 ASN A O 1
ATOM 2322 N N . ASN A 1 304 ? 22.515 0.336 -3.333 1.00 82.31 304 ASN A N 1
ATOM 2323 C CA . ASN A 1 304 ? 22.572 1.187 -4.515 1.00 82.31 304 ASN A CA 1
ATOM 2324 C C . ASN A 1 304 ? 22.337 0.372 -5.793 1.00 82.31 304 ASN A C 1
ATOM 2326 O O . ASN A 1 304 ? 23.154 0.387 -6.708 1.00 82.31 304 ASN A O 1
ATOM 2330 N N . ASN A 1 305 ? 21.198 -0.313 -5.873 1.00 88.12 305 ASN A N 1
ATOM 2331 C CA . ASN A 1 305 ? 20.769 -1.062 -7.058 1.00 88.12 305 ASN A CA 1
ATOM 2332 C C . ASN A 1 305 ? 19.976 -0.191 -8.050 1.00 88.12 305 ASN A C 1
ATOM 2334 O O . ASN A 1 305 ? 18.987 -0.618 -8.639 1.00 88.12 305 ASN A O 1
ATOM 2338 N N . PHE A 1 306 ? 20.375 1.079 -8.182 1.00 91.88 306 PHE A N 1
ATOM 2339 C CA . PHE A 1 306 ? 19.802 2.043 -9.129 1.00 91.88 306 PHE A CA 1
ATOM 2340 C C . PHE A 1 306 ? 18.278 2.232 -9.047 1.00 91.88 306 PHE A C 1
ATOM 2342 O O . PHE A 1 306 ? 17.656 2.688 -10.002 1.00 91.88 306 PHE A O 1
ATOM 2349 N N . GLY A 1 307 ? 17.683 1.961 -7.883 1.00 91.88 307 GLY A N 1
ATOM 2350 C CA . GLY A 1 307 ? 16.251 2.135 -7.660 1.00 91.88 307 GLY A CA 1
ATOM 2351 C C . GLY A 1 307 ? 15.408 0.900 -7.960 1.00 91.88 307 GLY A C 1
ATOM 2352 O O . GLY A 1 307 ? 14.190 1.035 -7.963 1.00 91.88 307 GLY A O 1
ATOM 2353 N N . LEU A 1 308 ? 16.006 -0.280 -8.167 1.00 93.50 308 LEU A N 1
ATOM 2354 C CA . LEU A 1 308 ? 15.242 -1.531 -8.170 1.00 93.50 308 LEU A CA 1
ATOM 2355 C C . LEU A 1 308 ? 14.627 -1.813 -6.792 1.00 93.50 308 LEU A C 1
ATOM 2357 O O . LEU A 1 308 ? 13.497 -2.288 -6.733 1.00 93.50 308 LEU A O 1
ATOM 2361 N N . TYR A 1 309 ? 15.320 -1.444 -5.702 1.00 94.56 309 TYR A N 1
ATOM 2362 C CA . TYR A 1 309 ? 15.013 -1.869 -4.322 1.00 94.56 309 TYR A CA 1
ATOM 2363 C C . TYR A 1 309 ? 15.099 -3.395 -4.150 1.00 94.56 309 TYR A C 1
ATOM 2365 O O . TYR A 1 309 ? 15.323 -4.096 -5.130 1.00 94.56 309 TYR A O 1
ATOM 2373 N N . SER A 1 310 ? 15.034 -3.901 -2.919 1.00 90.94 310 SER A N 1
ATOM 2374 C CA . SER A 1 310 ? 14.914 -5.343 -2.657 1.00 90.94 310 SER A CA 1
ATOM 2375 C C . SER A 1 310 ? 13.463 -5.816 -2.817 1.00 90.94 310 SER A C 1
ATOM 2377 O O . SER A 1 310 ? 12.545 -4.993 -2.898 1.00 90.94 310 SER A O 1
ATOM 2379 N N . HIS A 1 311 ? 13.223 -7.128 -2.770 1.00 92.38 311 HIS A N 1
ATOM 2380 C CA . HIS A 1 311 ? 11.877 -7.685 -2.594 1.00 92.38 311 HIS A CA 1
ATOM 2381 C C . HIS A 1 311 ? 11.410 -7.637 -1.133 1.00 92.38 311 HIS A C 1
ATOM 2383 O O . HIS A 1 311 ? 10.475 -8.349 -0.763 1.00 92.38 311 HIS A O 1
ATOM 2389 N N . GLY A 1 312 ? 12.057 -6.822 -0.296 1.00 92.81 312 GLY A N 1
ATOM 2390 C CA . GLY A 1 312 ? 11.640 -6.618 1.079 1.00 92.81 312 GLY A CA 1
ATOM 2391 C C . GLY A 1 312 ? 10.204 -6.090 1.158 1.00 92.81 312 GLY A C 1
ATOM 2392 O O . GLY A 1 312 ? 9.811 -5.206 0.390 1.00 92.81 312 GLY A O 1
ATOM 2393 N N . MET A 1 313 ? 9.422 -6.632 2.087 1.00 95.56 313 MET A N 1
ATOM 2394 C CA . MET A 1 313 ? 8.021 -6.285 2.323 1.00 95.56 313 MET A CA 1
ATOM 2395 C C . MET A 1 313 ? 7.744 -6.189 3.816 1.00 95.56 313 MET A C 1
ATOM 2397 O O . MET A 1 313 ? 8.341 -6.906 4.617 1.00 95.56 313 MET A O 1
ATOM 2401 N N . ILE A 1 314 ? 6.796 -5.334 4.182 1.00 97.88 314 ILE A N 1
ATOM 2402 C CA . ILE A 1 314 ? 6.276 -5.240 5.545 1.00 97.88 314 ILE A CA 1
ATOM 2403 C C . ILE A 1 314 ? 4.800 -5.617 5.496 1.00 97.88 314 ILE A C 1
ATOM 2405 O O . ILE A 1 314 ? 4.029 -4.979 4.777 1.00 97.88 314 ILE A O 1
ATOM 2409 N N . TYR A 1 315 ? 4.409 -6.642 6.240 1.00 98.44 315 TYR A N 1
ATOM 2410 C CA . TYR A 1 315 ? 3.012 -7.005 6.430 1.00 98.44 315 TYR A CA 1
ATOM 2411 C C . TYR A 1 315 ? 2.520 -6.430 7.756 1.00 98.44 315 TYR A C 1
ATOM 2413 O O . TYR A 1 315 ? 3.111 -6.687 8.799 1.00 98.44 315 TYR A O 1
ATOM 2421 N N . SER A 1 316 ? 1.440 -5.653 7.726 1.00 98.44 316 SER A N 1
ATOM 2422 C CA . SER A 1 316 ? 0.802 -5.088 8.916 1.00 98.44 316 SER A CA 1
ATOM 2423 C C . SER A 1 316 ? -0.642 -5.593 9.012 1.00 98.44 316 SER A C 1
ATOM 2425 O O . SER A 1 316 ? -1.470 -5.203 8.183 1.00 98.44 316 SER A O 1
ATOM 2427 N N . PRO A 1 317 ? -0.976 -6.461 9.983 1.00 98.06 317 PRO A N 1
ATOM 2428 C CA . PRO A 1 317 ? -2.328 -6.988 10.138 1.00 98.06 317 PRO A CA 1
ATOM 2429 C C . PRO A 1 317 ? -3.261 -5.948 10.763 1.00 98.06 317 PRO A C 1
ATOM 2431 O O . PRO A 1 317 ? -2.823 -5.123 11.557 1.00 98.06 317 PRO A O 1
ATOM 2434 N N . ARG A 1 318 ? -4.564 -6.040 10.471 1.00 97.50 318 ARG A N 1
ATOM 2435 C CA . ARG A 1 318 ? -5.639 -5.305 11.171 1.00 97.50 318 ARG A CA 1
ATOM 2436 C C . ARG A 1 318 ? -5.381 -3.799 11.364 1.00 97.50 318 ARG A C 1
ATOM 2438 O O . ARG A 1 318 ? -5.690 -3.227 12.403 1.00 97.50 318 ARG A O 1
ATOM 2445 N N . VAL A 1 319 ? -4.805 -3.135 10.369 1.00 98.69 319 VAL A N 1
ATOM 2446 C CA . VAL A 1 319 ? -4.558 -1.692 10.412 1.00 98.69 319 VAL A CA 1
ATOM 2447 C C . VAL A 1 319 ? -5.903 -0.954 10.414 1.00 98.69 319 VAL A C 1
ATOM 2449 O O . VAL A 1 319 ? -6.685 -1.146 9.479 1.00 98.69 319 VAL A O 1
ATOM 2452 N N . PRO A 1 320 ? -6.193 -0.100 11.417 1.00 98.50 320 PRO A N 1
ATOM 2453 C CA . PRO A 1 320 ? -7.457 0.623 11.468 1.00 98.50 320 PRO A CA 1
ATOM 2454 C C . PRO A 1 320 ? -7.512 1.713 10.395 1.00 98.50 320 PRO A C 1
ATOM 2456 O O . PRO A 1 320 ? -6.584 2.516 10.266 1.00 98.50 320 PRO A O 1
ATOM 2459 N N . ILE A 1 321 ? -8.622 1.778 9.666 1.00 98.50 321 ILE A N 1
ATOM 2460 C CA . ILE A 1 321 ? -8.968 2.844 8.728 1.00 98.50 321 ILE A CA 1
ATOM 2461 C C . ILE A 1 321 ? -9.935 3.791 9.437 1.00 98.50 321 ILE A C 1
ATOM 2463 O O . ILE A 1 321 ? -11.046 3.399 9.781 1.00 98.50 321 ILE A O 1
ATOM 2467 N N . PHE A 1 322 ? -9.506 5.028 9.687 1.00 97.69 322 PHE A N 1
ATOM 2468 C CA . PHE A 1 322 ? -10.251 5.983 10.519 1.00 97.69 322 PHE A CA 1
ATOM 2469 C C . PHE A 1 322 ? -10.501 7.340 9.851 1.00 97.69 322 PHE A C 1
ATOM 2471 O O . PHE A 1 322 ? -11.062 8.236 10.486 1.00 97.69 322 PHE A O 1
ATOM 2478 N N . ARG A 1 323 ? -10.109 7.507 8.583 1.00 96.62 323 ARG A N 1
ATOM 2479 C CA . ARG A 1 323 ? -10.557 8.620 7.737 1.00 96.62 323 ARG A CA 1
ATOM 2480 C C . ARG A 1 323 ? -11.051 8.130 6.387 1.00 96.62 323 ARG A C 1
ATOM 2482 O O . ARG A 1 323 ? -10.640 7.063 5.939 1.00 96.62 323 ARG A O 1
ATOM 2489 N N . ASP A 1 324 ? -11.882 8.942 5.749 1.00 94.31 324 ASP A N 1
ATOM 2490 C CA . ASP A 1 324 ? -12.217 8.826 4.329 1.00 94.31 324 ASP A CA 1
ATOM 2491 C C . ASP A 1 324 ? -11.240 9.610 3.428 1.00 94.31 324 ASP A C 1
ATOM 2493 O O . ASP A 1 324 ? -10.267 10.215 3.897 1.00 94.31 324 ASP A O 1
ATOM 2497 N N . ASP A 1 325 ? -11.502 9.591 2.119 1.00 91.38 325 ASP A N 1
ATOM 2498 C CA . ASP A 1 325 ? -10.703 10.281 1.099 1.00 91.38 325 ASP A CA 1
ATOM 2499 C C . ASP A 1 325 ? -10.779 11.814 1.201 1.00 91.38 325 ASP A C 1
ATOM 2501 O O . ASP A 1 325 ? -9.848 12.517 0.799 1.00 91.38 325 ASP A O 1
ATOM 2505 N N . GLU A 1 326 ? -11.843 12.359 1.797 1.00 90.31 326 GLU A N 1
ATOM 2506 C CA . GLU A 1 326 ? -11.964 13.788 2.100 1.00 90.31 326 GLU A CA 1
ATOM 2507 C C . GLU A 1 326 ? -11.182 14.201 3.360 1.00 90.31 326 GLU A C 1
ATOM 2509 O O . GLU A 1 326 ? -11.116 15.390 3.693 1.00 90.31 326 GLU A O 1
ATOM 2514 N N . GLY A 1 327 ? -10.576 13.240 4.066 1.00 91.50 327 GLY A N 1
ATOM 2515 C CA . GLY A 1 327 ? -9.807 13.456 5.288 1.00 91.50 327 GLY A CA 1
ATOM 2516 C C . GLY A 1 327 ? -10.663 13.602 6.548 1.00 91.50 327 GLY A C 1
ATOM 2517 O O . GLY A 1 327 ? -10.141 13.994 7.601 1.00 91.50 327 GLY A O 1
ATOM 2518 N N . ARG A 1 328 ? -11.962 13.294 6.476 1.00 93.12 328 ARG A N 1
ATOM 2519 C CA . ARG A 1 328 ? -12.873 13.345 7.622 1.00 93.12 328 ARG A CA 1
ATOM 2520 C C . ARG A 1 328 ? -12.631 12.142 8.519 1.00 93.12 328 ARG A C 1
ATOM 2522 O O . ARG A 1 328 ? -12.592 11.010 8.059 1.00 93.12 328 ARG A O 1
ATOM 2529 N N . LEU A 1 329 ? -12.508 12.396 9.819 1.00 95.69 329 LEU A N 1
ATOM 2530 C CA . LEU A 1 329 ? -12.486 11.350 10.844 1.00 95.69 329 LEU A CA 1
ATOM 2531 C C . LEU A 1 329 ? -13.828 10.619 10.908 1.00 95.69 329 LEU A C 1
ATOM 2533 O O . LEU A 1 329 ? -14.859 11.277 11.085 1.00 95.69 329 LEU A O 1
ATOM 2537 N N . LEU A 1 330 ? -13.786 9.295 10.804 1.00 94.44 330 LEU A N 1
ATOM 2538 C CA . LEU A 1 330 ? -14.953 8.414 10.774 1.00 94.44 330 LEU A CA 1
ATOM 2539 C C . LEU A 1 330 ? -15.547 8.208 12.178 1.00 94.44 330 LEU A C 1
ATOM 2541 O O . LEU A 1 330 ? -14.813 8.233 13.162 1.00 94.44 330 LEU A O 1
ATOM 2545 N N . PRO A 1 331 ? -16.863 8.015 12.328 1.00 93.38 331 PRO A N 1
ATOM 2546 C CA . PRO A 1 331 ? -17.437 7.545 13.588 1.00 93.38 331 PRO A CA 1
ATOM 2547 C C . PRO A 1 331 ? -17.041 6.081 13.878 1.00 93.38 331 PRO A C 1
ATOM 2549 O O . PRO A 1 331 ? -16.591 5.370 12.984 1.00 93.38 331 PRO A O 1
ATOM 2552 N N . GLU A 1 332 ? -17.191 5.632 15.132 1.00 92.88 332 GLU A N 1
ATOM 2553 C CA . GLU A 1 332 ? -16.744 4.299 15.597 1.00 92.88 332 GLU A CA 1
ATOM 2554 C C . GLU A 1 332 ? -17.300 3.165 14.727 1.00 92.88 332 GLU A C 1
ATOM 2556 O O . GLU A 1 332 ? -16.568 2.252 14.362 1.00 92.88 332 GLU A O 1
ATOM 2561 N N . GLU A 1 333 ? -18.577 3.253 14.361 1.00 91.88 333 GLU A N 1
ATOM 2562 C CA . GLU A 1 333 ? -19.290 2.272 13.542 1.00 91.88 333 GLU A CA 1
ATOM 2563 C C . GLU A 1 333 ? -18.769 2.145 12.100 1.00 91.88 333 GLU A C 1
ATOM 2565 O O . GLU A 1 333 ? -19.058 1.154 11.432 1.00 91.88 333 GLU A O 1
ATOM 2570 N N . GLU A 1 334 ? -18.009 3.129 11.617 1.00 93.19 334 GLU A N 1
ATOM 2571 C CA . GLU A 1 334 ? -17.429 3.152 10.269 1.00 93.19 334 GLU A CA 1
ATOM 2572 C C . GLU A 1 334 ? -15.929 2.810 10.270 1.00 93.19 334 GLU A C 1
ATOM 2574 O O . GLU A 1 334 ? -15.339 2.629 9.201 1.00 93.19 334 GLU A O 1
ATOM 2579 N N . VAL A 1 335 ? -15.299 2.699 11.448 1.00 96.12 335 VAL A N 1
ATOM 2580 C CA . VAL A 1 335 ? -13.899 2.275 11.558 1.00 96.12 335 VAL A CA 1
ATOM 2581 C C . VAL A 1 335 ? -13.799 0.783 11.275 1.00 96.12 335 VAL A C 1
ATOM 2583 O O . VAL A 1 335 ? -14.321 -0.048 12.015 1.00 96.12 335 VAL A O 1
ATOM 2586 N N . VAL A 1 336 ? -13.053 0.445 10.230 1.00 97.44 336 VAL A N 1
ATOM 2587 C CA . VAL A 1 336 ? -12.761 -0.937 9.837 1.00 97.44 336 VAL A CA 1
ATOM 2588 C C . VAL A 1 336 ? -11.271 -1.232 9.958 1.00 97.44 336 VAL A C 1
ATOM 2590 O O . VAL A 1 336 ? -10.443 -0.322 9.966 1.00 97.44 336 VAL A O 1
ATOM 2593 N N . GLU A 1 337 ? -10.916 -2.510 10.042 1.00 98.06 337 GLU A N 1
ATOM 2594 C CA . GLU A 1 337 ? -9.531 -2.980 10.050 1.00 98.06 337 GLU A CA 1
ATOM 2595 C C . GLU A 1 337 ? -9.233 -3.749 8.760 1.00 98.06 337 GLU A C 1
ATOM 2597 O O . GLU A 1 337 ? -10.077 -4.488 8.256 1.00 98.06 337 GLU A O 1
ATOM 2602 N N . SER A 1 338 ? -8.023 -3.596 8.225 1.00 98.56 338 SER A N 1
ATOM 2603 C CA . SER A 1 338 ? -7.570 -4.328 7.038 1.00 98.56 338 SER A CA 1
ATOM 2604 C C . SER A 1 338 ? -6.103 -4.715 7.177 1.00 98.56 338 SER A C 1
ATOM 2606 O O . SER A 1 338 ? -5.316 -3.994 7.789 1.00 98.56 338 SER A O 1
ATOM 2608 N N . GLY A 1 339 ? -5.707 -5.837 6.583 1.00 98.75 339 GLY A N 1
ATOM 2609 C CA . GLY A 1 339 ? -4.296 -6.105 6.324 1.00 98.75 339 GLY A CA 1
ATOM 2610 C C . GLY A 1 339 ? -3.714 -5.058 5.373 1.00 98.75 339 GLY A C 1
ATOM 2611 O O . GLY A 1 339 ? -4.420 -4.517 4.514 1.00 98.75 339 GLY A O 1
ATOM 2612 N N . VAL A 1 340 ? -2.425 -4.770 5.524 1.00 98.88 340 VAL A N 1
ATOM 2613 C CA . VAL A 1 340 ? -1.673 -3.922 4.597 1.00 98.88 340 VAL A CA 1
ATOM 2614 C C . VAL A 1 340 ? -0.359 -4.594 4.267 1.00 98.88 340 VAL A C 1
ATOM 2616 O O . VAL A 1 340 ? 0.443 -4.865 5.160 1.00 98.88 340 VAL A O 1
ATOM 2619 N N . LEU A 1 341 ? -0.107 -4.810 2.979 1.00 98.81 341 LEU A N 1
ATOM 2620 C CA . LEU A 1 341 ? 1.209 -5.205 2.503 1.00 98.81 341 LEU A CA 1
ATOM 2621 C C . LEU A 1 341 ? 1.924 -3.970 1.954 1.00 98.81 341 LEU A C 1
ATOM 2623 O O . LEU A 1 341 ? 1.483 -3.355 0.988 1.00 98.81 341 LEU A O 1
ATOM 2627 N N . THR A 1 342 ? 3.024 -3.583 2.585 1.00 98.75 342 THR A N 1
ATOM 2628 C CA . THR A 1 342 ? 3.872 -2.457 2.184 1.00 98.75 342 THR A CA 1
ATOM 2629 C C . THR A 1 342 ? 5.052 -2.986 1.392 1.00 98.75 342 THR A C 1
ATOM 2631 O O . THR A 1 342 ? 5.897 -3.700 1.930 1.00 98.75 342 THR A O 1
ATOM 2634 N N . CYS A 1 343 ? 5.119 -2.627 0.112 1.00 98.06 343 CYS A N 1
ATOM 2635 C CA . CYS A 1 343 ? 6.194 -3.050 -0.776 1.00 98.06 343 CYS A CA 1
ATOM 2636 C C . CYS A 1 343 ? 6.546 -1.928 -1.763 1.00 98.06 343 CYS A C 1
ATOM 2638 O O . CYS A 1 343 ? 5.639 -1.348 -2.363 1.00 98.06 343 CYS A O 1
ATOM 2640 N N . PRO A 1 344 ? 7.834 -1.592 -1.957 1.00 97.69 344 PRO A N 1
ATOM 2641 C CA . PRO A 1 344 ? 8.221 -0.619 -2.965 1.00 97.69 344 PRO A CA 1
ATOM 2642 C C . PRO A 1 344 ? 8.285 -1.250 -4.354 1.00 97.69 344 PRO A C 1
ATOM 2644 O O . PRO A 1 344 ? 8.955 -2.258 -4.559 1.00 97.69 344 PRO A O 1
ATOM 2647 N N . ALA A 1 345 ? 7.650 -0.629 -5.345 1.00 98.25 345 ALA A N 1
ATOM 2648 C CA . ALA A 1 345 ? 7.860 -0.996 -6.746 1.00 98.25 345 ALA A CA 1
ATOM 2649 C C . ALA A 1 345 ? 9.266 -0.570 -7.217 1.00 98.25 345 ALA A C 1
ATOM 2651 O O . ALA A 1 345 ? 9.821 0.392 -6.673 1.00 98.25 345 ALA A O 1
ATOM 2652 N N . PRO A 1 346 ? 9.840 -1.219 -8.246 1.00 97.81 346 PRO A N 1
ATOM 2653 C CA . PRO A 1 346 ? 11.032 -0.716 -8.915 1.00 97.81 346 PRO A CA 1
ATOM 2654 C C . PRO A 1 346 ? 10.794 0.709 -9.418 1.00 97.81 346 PRO A C 1
ATOM 2656 O O . PRO A 1 346 ? 9.739 1.024 -9.969 1.00 97.81 346 PRO A O 1
ATOM 2659 N N . ASN A 1 347 ? 11.772 1.593 -9.258 1.00 98.00 347 ASN A N 1
ATOM 2660 C CA . ASN A 1 347 ? 11.715 2.932 -9.828 1.00 98.00 347 ASN A CA 1
ATOM 2661 C C . ASN A 1 347 ? 12.239 2.902 -11.268 1.00 98.00 347 ASN A C 1
ATOM 2663 O O . ASN A 1 347 ? 13.410 3.204 -11.511 1.00 98.00 347 ASN A O 1
ATOM 2667 N N . ALA A 1 348 ? 11.373 2.555 -12.224 1.00 97.75 348 ALA A N 1
ATOM 2668 C CA . ALA A 1 348 ? 11.707 2.469 -13.647 1.00 97.75 348 ALA A CA 1
ATOM 2669 C C . ALA A 1 348 ? 12.311 3.772 -14.189 1.00 97.75 348 ALA A C 1
ATOM 2671 O O . ALA A 1 348 ? 13.273 3.740 -14.954 1.00 97.75 348 ALA A O 1
ATOM 2672 N N . GLY A 1 349 ? 11.831 4.930 -13.718 1.00 96.94 349 GLY A N 1
ATOM 2673 C CA . GLY A 1 349 ? 12.379 6.239 -14.089 1.00 96.94 349 GLY A CA 1
ATOM 2674 C C . GLY A 1 349 ? 13.862 6.436 -13.739 1.00 96.94 349 GLY A C 1
ATOM 2675 O O . GLY A 1 349 ? 14.522 7.291 -14.333 1.00 96.94 349 GLY A O 1
ATOM 2676 N N . VAL A 1 350 ? 14.398 5.659 -12.792 1.00 96.19 350 VAL A N 1
ATOM 2677 C CA . VAL A 1 350 ? 15.814 5.680 -12.392 1.00 96.19 350 VAL A CA 1
ATOM 2678 C C . VAL A 1 350 ? 16.556 4.435 -12.883 1.00 96.19 350 VAL A C 1
ATOM 2680 O O . VAL A 1 350 ? 17.679 4.567 -13.378 1.00 96.19 350 VAL A O 1
ATOM 2683 N N . ALA A 1 351 ? 15.950 3.256 -12.761 1.00 96.00 351 ALA A N 1
ATOM 2684 C CA . ALA A 1 351 ? 16.587 1.978 -13.045 1.00 96.00 351 ALA A CA 1
ATOM 2685 C C . ALA A 1 351 ? 16.676 1.688 -14.549 1.00 96.00 351 ALA A C 1
ATOM 2687 O O . ALA A 1 351 ? 17.759 1.356 -15.028 1.00 96.00 351 ALA A O 1
ATOM 2688 N N . ALA A 1 352 ? 15.598 1.892 -15.317 1.00 95.50 352 ALA A N 1
ATOM 2689 C CA . ALA A 1 352 ? 15.554 1.500 -16.729 1.00 95.50 352 ALA A CA 1
ATOM 2690 C C . ALA A 1 352 ? 16.631 2.186 -17.597 1.00 95.50 352 ALA A C 1
ATOM 2692 O O . ALA A 1 352 ? 17.276 1.491 -18.379 1.00 95.50 352 ALA A O 1
ATOM 2693 N N . PRO A 1 353 ? 16.946 3.491 -17.427 1.00 96.31 353 PRO A N 1
ATOM 2694 C CA . PRO A 1 353 ? 18.042 4.128 -18.167 1.00 96.31 353 PRO A CA 1
ATOM 2695 C C . PRO A 1 353 ? 19.444 3.581 -17.859 1.00 96.31 353 PRO A C 1
ATOM 2697 O O . PRO A 1 353 ? 20.392 3.933 -18.553 1.00 96.31 353 PRO A O 1
ATOM 2700 N N . ARG A 1 354 ? 19.607 2.805 -16.779 1.00 95.25 354 ARG A N 1
ATOM 2701 C CA . ARG A 1 354 ? 20.905 2.292 -16.306 1.00 95.25 354 ARG A CA 1
ATOM 2702 C C . ARG A 1 354 ? 21.045 0.787 -16.482 1.00 95.25 354 ARG A C 1
ATOM 2704 O O . ARG A 1 354 ? 22.145 0.318 -16.737 1.00 95.25 354 ARG A O 1
ATOM 2711 N N . LEU A 1 355 ? 19.948 0.061 -16.299 1.00 92.19 355 LEU A N 1
ATOM 2712 C CA . LEU A 1 355 ? 19.909 -1.399 -16.264 1.00 92.19 355 LEU A CA 1
ATOM 2713 C C . LEU A 1 355 ? 19.141 -2.005 -17.444 1.00 92.19 355 LEU A C 1
ATOM 2715 O O . LEU A 1 355 ? 19.254 -3.198 -17.684 1.00 92.19 355 LEU A O 1
ATOM 2719 N N . GLY A 1 356 ? 18.394 -1.192 -18.196 1.00 91.75 356 GLY A N 1
ATOM 2720 C CA . GLY A 1 356 ? 17.484 -1.655 -19.240 1.00 91.75 356 GLY A CA 1
ATOM 2721 C C . GLY A 1 356 ? 16.057 -1.845 -18.726 1.00 91.75 356 GLY A C 1
ATOM 2722 O O . GLY A 1 356 ? 15.824 -2.061 -17.538 1.00 91.75 356 GLY A O 1
ATOM 2723 N N . VAL A 1 357 ? 15.089 -1.722 -19.637 1.00 93.00 357 VAL A N 1
ATOM 2724 C CA . VAL A 1 357 ? 13.656 -1.864 -19.329 1.00 93.00 357 VAL A CA 1
ATOM 2725 C C . VAL A 1 357 ? 13.325 -3.297 -18.908 1.00 93.00 357 VAL A C 1
ATOM 2727 O O . VAL A 1 357 ? 12.663 -3.476 -17.892 1.00 93.00 357 VAL A O 1
ATOM 2730 N N . SER A 1 358 ? 13.871 -4.300 -19.603 1.00 88.56 358 SER A N 1
ATOM 2731 C CA . SER A 1 358 ? 13.610 -5.718 -19.323 1.00 88.56 358 SER A CA 1
ATOM 2732 C C . SER A 1 358 ? 13.979 -6.126 -17.895 1.00 88.56 358 SER A C 1
ATOM 2734 O O . SER A 1 358 ? 13.203 -6.803 -17.238 1.00 88.56 358 SER A O 1
ATOM 2736 N N . VAL A 1 359 ? 15.110 -5.645 -17.365 1.00 90.00 359 VAL A N 1
ATOM 2737 C CA . VAL A 1 359 ? 15.532 -5.931 -15.980 1.00 90.00 359 VAL A CA 1
ATOM 2738 C C . VAL A 1 359 ? 14.523 -5.384 -14.968 1.00 90.00 359 VAL A C 1
ATOM 2740 O O . VAL A 1 359 ? 14.220 -6.024 -13.967 1.00 90.00 359 VAL A O 1
ATOM 2743 N N . VAL A 1 360 ? 13.981 -4.191 -15.220 1.00 92.44 360 VAL A N 1
ATOM 2744 C CA . VAL A 1 360 ? 12.962 -3.584 -14.351 1.00 92.44 360 VAL A CA 1
ATOM 2745 C C . VAL A 1 360 ? 11.643 -4.352 -14.433 1.00 92.44 360 VAL A C 1
ATOM 2747 O O . VAL A 1 360 ? 10.970 -4.531 -13.419 1.00 92.44 360 VAL A O 1
ATOM 2750 N N . GLU A 1 361 ? 11.278 -4.797 -15.631 1.00 92.69 361 GLU A N 1
ATOM 2751 C CA . GLU A 1 361 ? 10.072 -5.580 -15.889 1.00 92.69 361 GLU A CA 1
ATOM 2752 C C . GLU A 1 361 ? 10.128 -6.970 -15.238 1.00 92.69 361 GLU A C 1
ATOM 2754 O O . GLU A 1 361 ? 9.147 -7.375 -14.611 1.00 92.69 361 GLU A O 1
ATOM 2759 N N . GLU A 1 362 ? 11.273 -7.654 -15.307 1.00 87.62 362 GLU A N 1
ATOM 2760 C CA . GLU A 1 362 ? 11.536 -8.926 -14.621 1.00 87.62 362 GLU A CA 1
ATOM 2761 C C . GLU A 1 362 ? 11.460 -8.767 -13.095 1.00 87.62 362 GLU A C 1
ATOM 2763 O O . GLU A 1 362 ? 10.750 -9.516 -12.419 1.00 87.62 362 GLU A O 1
ATOM 2768 N N . GLU A 1 363 ? 12.110 -7.733 -12.553 1.00 92.62 363 GLU A N 1
ATOM 2769 C CA . GLU A 1 363 ? 12.081 -7.415 -11.122 1.00 92.62 363 GLU A CA 1
ATOM 2770 C C . GLU A 1 363 ? 10.650 -7.115 -10.632 1.00 92.62 363 GLU A C 1
ATOM 2772 O O . GLU A 1 363 ? 10.236 -7.557 -9.555 1.00 92.62 363 GLU A O 1
ATOM 2777 N N . MET A 1 364 ? 9.869 -6.373 -11.427 1.00 96.69 364 MET A N 1
ATOM 2778 C CA . MET A 1 364 ? 8.460 -6.088 -11.142 1.00 96.69 364 MET A CA 1
ATOM 2779 C C . MET A 1 364 ? 7.630 -7.373 -11.101 1.00 96.69 364 MET A C 1
ATOM 2781 O O . MET A 1 364 ? 6.835 -7.556 -10.176 1.00 96.69 364 MET A O 1
ATOM 2785 N N . TYR A 1 365 ? 7.815 -8.258 -12.083 1.00 93.44 365 TYR A N 1
ATOM 2786 C CA . TYR A 1 365 ? 7.084 -9.517 -12.174 1.00 93.44 365 TYR A CA 1
ATOM 2787 C C . TYR A 1 365 ? 7.328 -10.404 -10.948 1.00 93.44 365 TYR A C 1
ATOM 2789 O O . TYR A 1 365 ? 6.373 -10.826 -10.286 1.00 93.44 365 TYR A O 1
ATOM 2797 N N . GLU A 1 366 ? 8.595 -10.628 -10.590 1.00 92.12 366 GLU A N 1
ATOM 2798 C CA . GLU A 1 366 ? 8.949 -11.424 -9.413 1.00 92.12 366 GLU A CA 1
ATOM 2799 C C . GLU A 1 366 ? 8.347 -10.821 -8.136 1.00 92.12 366 GLU A C 1
ATOM 2801 O O . GLU A 1 366 ? 7.775 -11.522 -7.294 1.00 92.12 366 GLU A O 1
ATOM 2806 N N . ARG A 1 367 ? 8.407 -9.493 -8.003 1.00 96.50 367 ARG A N 1
ATOM 2807 C CA . ARG A 1 367 ? 7.858 -8.786 -6.846 1.00 96.50 367 ARG A CA 1
ATOM 2808 C C . ARG A 1 367 ? 6.342 -8.911 -6.746 1.00 96.50 367 ARG A C 1
ATOM 2810 O O . ARG A 1 367 ? 5.840 -9.143 -5.649 1.00 96.50 367 ARG A O 1
ATOM 2817 N N . ILE A 1 368 ? 5.618 -8.813 -7.858 1.00 97.62 368 ILE A N 1
ATOM 2818 C CA . ILE A 1 368 ? 4.164 -9.014 -7.888 1.00 97.62 368 ILE A CA 1
ATOM 2819 C C . ILE A 1 368 ? 3.797 -10.451 -7.490 1.00 97.62 368 ILE A C 1
ATOM 2821 O O . ILE A 1 368 ? 2.898 -10.639 -6.668 1.00 97.62 368 ILE A O 1
ATOM 2825 N N . CYS A 1 369 ? 4.537 -11.457 -7.963 1.00 91.31 369 CYS A N 1
ATOM 2826 C CA . CYS A 1 369 ? 4.329 -12.848 -7.547 1.00 91.31 369 CYS A CA 1
ATOM 2827 C C . CYS A 1 369 ? 4.483 -13.022 -6.028 1.00 91.31 369 CYS A C 1
ATOM 2829 O O . CYS A 1 369 ? 3.665 -13.685 -5.378 1.00 91.31 369 CYS A O 1
ATOM 2831 N N . ARG A 1 370 ? 5.504 -12.384 -5.443 1.00 94.38 370 ARG A N 1
ATOM 2832 C CA . ARG A 1 370 ? 5.746 -12.386 -3.994 1.00 94.38 370 ARG A CA 1
ATOM 2833 C C . ARG A 1 370 ? 4.649 -11.644 -3.223 1.00 94.38 370 ARG A C 1
ATOM 2835 O O . ARG A 1 370 ? 4.228 -12.146 -2.184 1.00 94.38 370 ARG A O 1
ATOM 2842 N N . ILE A 1 371 ? 4.155 -10.515 -3.741 1.00 97.81 371 ILE A N 1
ATOM 2843 C CA . ILE A 1 371 ? 3.050 -9.736 -3.149 1.00 97.81 371 ILE A CA 1
ATOM 2844 C C . ILE A 1 371 ? 1.800 -10.604 -3.016 1.00 97.81 371 ILE A C 1
ATOM 2846 O O . ILE A 1 371 ? 1.270 -10.761 -1.916 1.00 97.81 371 ILE A O 1
ATOM 2850 N N . VAL A 1 372 ? 1.363 -11.208 -4.123 1.00 95.56 372 VAL A N 1
ATOM 2851 C CA . VAL A 1 372 ? 0.147 -12.032 -4.158 1.00 95.56 372 VAL A CA 1
ATOM 2852 C C . VAL A 1 372 ? 0.299 -13.246 -3.239 1.00 95.56 372 VAL A C 1
ATOM 2854 O O . VAL A 1 372 ? -0.579 -13.525 -2.424 1.00 95.56 372 VAL A O 1
ATOM 2857 N N . SER A 1 373 ? 1.458 -13.909 -3.288 1.00 91.31 373 SER A N 1
ATOM 2858 C CA . SER A 1 373 ? 1.755 -15.058 -2.424 1.00 91.31 373 SER A CA 1
ATOM 2859 C C . SER A 1 373 ? 1.821 -14.690 -0.938 1.00 91.31 373 SER A C 1
ATOM 2861 O O . SER A 1 373 ? 1.514 -15.516 -0.083 1.00 91.31 373 SER A O 1
ATOM 2863 N N . ALA A 1 374 ? 2.273 -13.484 -0.585 1.00 94.94 374 ALA A N 1
ATOM 2864 C CA . ALA A 1 374 ? 2.277 -13.020 0.801 1.00 94.94 374 ALA A CA 1
ATOM 2865 C C . ALA A 1 374 ? 0.846 -12.787 1.302 1.00 94.94 374 ALA A C 1
ATOM 2867 O O . ALA A 1 374 ? 0.489 -13.288 2.365 1.00 94.94 374 ALA A O 1
ATOM 2868 N N . MET A 1 375 ? 0.007 -12.108 0.515 1.00 97.62 375 MET A N 1
ATOM 2869 C CA . MET A 1 375 ? -1.394 -11.866 0.880 1.00 97.62 375 MET A CA 1
ATOM 2870 C C . MET A 1 375 ? -2.180 -13.171 1.077 1.00 97.62 375 MET A C 1
ATOM 2872 O O . MET A 1 375 ? -2.908 -13.295 2.061 1.00 97.62 375 MET A O 1
ATOM 2876 N N . GLU A 1 376 ? -1.985 -14.160 0.197 1.00 93.62 376 GLU A N 1
ATOM 2877 C CA . GLU A 1 376 ? -2.606 -15.488 0.324 1.00 93.62 376 GLU A CA 1
ATOM 2878 C C . GLU A 1 376 ? -2.109 -16.234 1.574 1.00 93.62 376 GLU A C 1
ATOM 2880 O O . GLU A 1 376 ? -2.911 -16.762 2.342 1.00 93.62 376 GLU A O 1
ATOM 2885 N N . ARG A 1 377 ? -0.792 -16.232 1.841 1.00 94.00 377 ARG A N 1
ATOM 2886 C CA . ARG A 1 377 ? -0.206 -16.905 3.018 1.00 94.00 377 ARG A CA 1
ATOM 2887 C C . ARG A 1 377 ? -0.671 -16.323 4.351 1.00 94.00 377 ARG A C 1
ATOM 2889 O O . ARG A 1 377 ? -0.778 -17.071 5.318 1.00 94.00 377 ARG A O 1
ATOM 2896 N N . HIS A 1 378 ? -0.972 -15.027 4.404 1.00 95.31 378 HIS A N 1
ATOM 2897 C CA . HIS A 1 378 ? -1.567 -14.395 5.586 1.00 95.31 378 HIS A CA 1
ATOM 2898 C C . HIS A 1 378 ? -3.087 -14.629 5.706 1.00 95.31 378 HIS A C 1
ATOM 2900 O O . HIS A 1 378 ? -3.716 -14.117 6.631 1.00 95.31 378 HIS A O 1
ATOM 2906 N N . GLY A 1 379 ? -3.682 -15.434 4.816 1.00 95.38 379 GLY A N 1
ATOM 2907 C CA . GLY A 1 379 ? -5.066 -15.900 4.922 1.00 95.38 379 GLY A CA 1
ATOM 2908 C C . GLY A 1 379 ? -6.115 -14.876 4.493 1.00 95.38 379 GLY A C 1
ATOM 2909 O O . GLY A 1 379 ? -7.281 -14.997 4.878 1.00 95.38 379 GLY A O 1
ATOM 2910 N N . HIS A 1 380 ? -5.728 -13.852 3.730 1.00 97.62 380 HIS A N 1
ATOM 2911 C CA . HIS A 1 380 ? -6.679 -12.884 3.192 1.00 97.62 380 HIS A CA 1
ATOM 2912 C C . HIS A 1 380 ? -7.480 -13.492 2.047 1.00 97.62 380 HIS A C 1
ATOM 2914 O O . HIS A 1 380 ? -6.912 -14.038 1.107 1.00 97.62 380 HIS A O 1
ATOM 2920 N N . ASN A 1 381 ? -8.804 -13.357 2.113 1.00 94.75 381 ASN A N 1
ATOM 2921 C CA . ASN A 1 381 ? -9.710 -13.826 1.064 1.00 94.75 381 ASN A CA 1
ATOM 2922 C C . ASN A 1 381 ? -10.149 -12.704 0.118 1.00 94.75 381 ASN A C 1
ATOM 2924 O O . ASN A 1 381 ? -10.696 -12.987 -0.942 1.00 94.75 381 ASN A O 1
ATOM 2928 N N . ALA A 1 382 ? -9.910 -11.441 0.472 1.00 97.88 382 ALA A N 1
ATOM 2929 C CA . ALA A 1 382 ? -10.174 -10.310 -0.398 1.00 97.88 382 ALA A CA 1
ATOM 2930 C C . ALA A 1 382 ? -8.957 -9.389 -0.445 1.00 97.88 382 ALA A C 1
ATOM 2932 O O . ALA A 1 382 ? -8.425 -9.009 0.598 1.00 97.88 382 ALA A O 1
ATOM 2933 N N . ILE A 1 383 ? -8.509 -9.024 -1.644 1.00 98.69 383 ILE A N 1
ATOM 2934 C CA . ILE A 1 383 ? -7.333 -8.165 -1.805 1.00 98.69 383 ILE A CA 1
ATOM 2935 C C . ILE A 1 383 ? -7.627 -6.941 -2.662 1.00 98.69 383 ILE A C 1
ATOM 2937 O O . ILE A 1 383 ? -8.386 -7.017 -3.627 1.00 98.69 383 ILE A O 1
ATOM 2941 N N . VAL A 1 384 ? -7.000 -5.817 -2.313 1.00 98.88 384 VAL A N 1
ATOM 2942 C CA . VAL A 1 384 ? -7.070 -4.564 -3.071 1.00 98.88 384 VAL A CA 1
ATOM 2943 C C . VAL A 1 384 ? -5.703 -4.235 -3.657 1.00 98.88 384 VAL A C 1
ATOM 2945 O O . VAL A 1 384 ? -4.719 -4.016 -2.945 1.00 98.88 384 VAL A O 1
ATOM 2948 N N . LEU A 1 385 ? -5.663 -4.191 -4.981 1.00 98.81 385 LEU A N 1
ATOM 2949 C CA . LEU A 1 385 ? -4.498 -3.936 -5.814 1.00 98.81 385 LEU A CA 1
ATOM 2950 C C . LEU A 1 385 ? -4.744 -2.686 -6.675 1.00 98.81 385 LEU A C 1
ATOM 2952 O O . LEU A 1 385 ? -5.757 -2.000 -6.541 1.00 98.81 385 LEU A O 1
ATOM 2956 N N . GLY A 1 386 ? -3.817 -2.377 -7.577 1.00 98.12 386 GLY A N 1
ATOM 2957 C CA . GLY A 1 386 ? -3.981 -1.287 -8.536 1.00 98.12 386 GLY 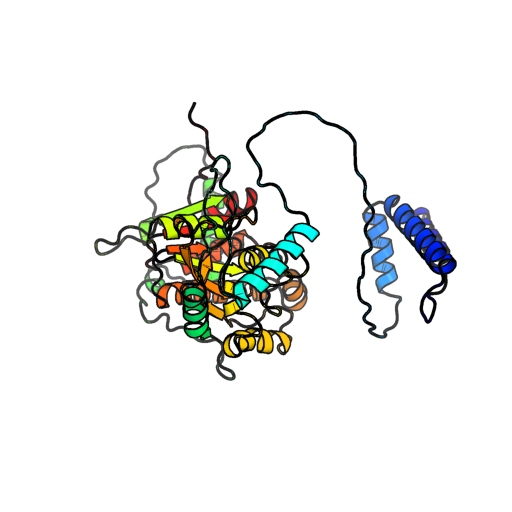A CA 1
ATOM 2958 C C . GLY A 1 386 ? -2.733 -1.090 -9.389 1.00 98.12 386 GLY A C 1
ATOM 2959 O O . GLY A 1 386 ? -1.932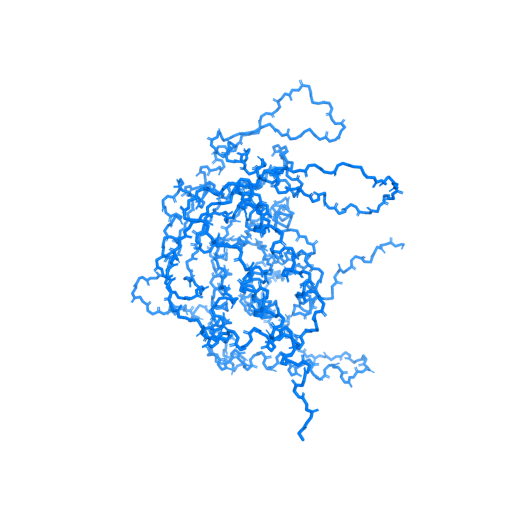 -2.007 -9.559 1.00 98.12 386 GLY A O 1
ATOM 2960 N N . SER A 1 387 ? -2.546 0.125 -9.899 1.00 97.56 387 SER A N 1
ATOM 2961 C CA . SER A 1 387 ? -1.451 0.528 -10.792 1.00 97.56 387 SER A CA 1
ATOM 2962 C C . SER A 1 387 ? -0.097 0.660 -10.058 1.00 97.56 387 SER A C 1
ATOM 2964 O O . SER A 1 387 ? 0.499 1.744 -9.982 1.00 97.56 387 SER A O 1
ATOM 2966 N N . PHE A 1 388 ? 0.381 -0.442 -9.472 1.00 98.62 388 PHE A N 1
ATOM 2967 C CA . PHE A 1 388 ? 1.576 -0.510 -8.628 1.00 98.62 388 PHE A CA 1
ATOM 2968 C C . PHE A 1 388 ? 2.810 0.057 -9.343 1.00 98.62 388 PHE A C 1
ATOM 2970 O O . PHE A 1 388 ? 3.212 -0.406 -10.406 1.00 98.62 388 PHE A O 1
ATOM 2977 N N . GLY A 1 389 ? 3.403 1.118 -8.787 1.00 97.94 389 GLY A N 1
ATOM 2978 C CA . GLY A 1 389 ? 4.599 1.749 -9.355 1.00 97.94 389 GLY A CA 1
ATOM 2979 C C . GLY A 1 389 ? 4.404 2.500 -10.682 1.00 97.94 389 GLY A C 1
ATOM 2980 O O . GLY A 1 389 ? 5.392 2.970 -11.249 1.00 97.94 389 GLY A O 1
ATOM 2981 N N . CYS A 1 390 ? 3.181 2.655 -11.189 1.00 97.62 390 CYS A N 1
ATOM 2982 C CA . CYS A 1 390 ? 2.941 3.258 -12.509 1.00 97.62 390 CYS A CA 1
ATOM 2983 C C . CYS A 1 390 ? 2.986 4.798 -12.508 1.00 97.62 390 CYS A C 1
ATOM 2985 O O . CYS A 1 390 ? 3.208 5.420 -13.541 1.00 97.62 390 CYS A O 1
ATOM 2987 N N . GLY A 1 391 ? 2.821 5.428 -11.339 1.00 94.19 391 GLY A N 1
ATOM 2988 C CA . GLY A 1 391 ? 2.872 6.885 -11.177 1.00 94.19 391 GLY A CA 1
ATOM 2989 C C . GLY A 1 391 ? 4.301 7.443 -11.160 1.00 94.19 391 GLY A C 1
ATOM 2990 O O . GLY A 1 391 ? 5.023 7.424 -12.154 1.00 94.19 391 GLY A O 1
ATOM 2991 N N . VAL A 1 392 ? 4.746 7.946 -10.002 1.00 93.12 392 VAL A N 1
ATOM 2992 C CA . VAL A 1 392 ? 6.077 8.574 -9.837 1.00 93.12 392 VAL A CA 1
ATOM 2993 C C . VAL A 1 392 ? 7.227 7.652 -10.269 1.00 93.12 392 VAL A C 1
ATOM 2995 O O . VAL A 1 392 ? 8.246 8.140 -10.758 1.00 93.12 392 VAL A O 1
ATOM 2998 N N . PHE A 1 393 ? 7.065 6.336 -10.116 1.00 96.44 393 PHE A N 1
ATOM 2999 C CA . PHE A 1 393 ? 8.074 5.332 -10.469 1.00 96.44 393 PHE A CA 1
ATOM 3000 C C . PHE A 1 393 ? 8.066 4.928 -11.950 1.00 96.44 393 PHE A C 1
ATOM 3002 O O . PHE A 1 393 ? 9.046 4.341 -12.398 1.00 96.44 393 PHE A O 1
ATOM 3009 N N . ARG A 1 394 ? 7.056 5.350 -12.728 1.00 97.69 394 ARG A N 1
ATOM 3010 C CA . ARG A 1 394 ? 6.993 5.249 -14.198 1.00 97.69 394 ARG A CA 1
ATOM 3011 C C . ARG A 1 394 ? 7.045 3.829 -14.774 1.00 97.69 394 ARG A C 1
ATOM 3013 O O . ARG A 1 394 ? 7.564 3.647 -15.872 1.00 97.69 394 ARG A O 1
ATOM 3020 N N . ASN A 1 395 ? 6.544 2.831 -14.051 1.00 98.31 395 ASN A N 1
ATOM 3021 C CA . ASN A 1 395 ? 6.362 1.497 -14.630 1.00 98.31 395 ASN A CA 1
ATOM 3022 C C . ASN A 1 395 ? 5.229 1.509 -15.670 1.00 98.31 395 ASN A C 1
ATOM 3024 O O . ASN A 1 395 ? 4.301 2.313 -15.570 1.00 98.31 395 ASN A O 1
ATOM 3028 N N . CYS A 1 396 ? 5.314 0.624 -16.664 1.00 97.88 396 CYS A N 1
ATOM 3029 C CA . CYS A 1 396 ? 4.273 0.445 -17.674 1.00 97.88 396 CYS A CA 1
ATOM 3030 C C . CYS A 1 396 ? 3.028 -0.199 -17.043 1.00 97.88 396 CYS A C 1
ATOM 3032 O O . CYS A 1 396 ? 3.126 -1.236 -16.386 1.00 97.88 396 CYS A O 1
ATOM 3034 N N . VAL A 1 397 ? 1.862 0.425 -17.240 1.00 97.69 397 VAL A N 1
ATOM 3035 C CA . VAL A 1 397 ? 0.583 -0.022 -16.661 1.00 97.69 397 VAL A CA 1
ATOM 3036 C C . VAL A 1 397 ? 0.187 -1.379 -17.233 1.00 97.69 397 VAL A C 1
ATOM 3038 O O . VAL A 1 397 ? -0.225 -2.266 -16.490 1.00 97.69 397 VAL A O 1
ATOM 3041 N N . GLU A 1 398 ? 0.356 -1.550 -18.543 1.00 94.81 398 GLU A N 1
ATOM 3042 C CA . GLU A 1 398 ? 0.059 -2.780 -19.267 1.00 94.81 398 GLU A CA 1
ATOM 3043 C C . GLU A 1 398 ? 0.891 -3.950 -18.725 1.00 94.81 398 GLU A C 1
ATOM 3045 O O . GLU A 1 398 ? 0.330 -4.998 -18.409 1.00 94.81 398 GLU A O 1
ATOM 3050 N N . HIS A 1 399 ? 2.201 -3.750 -18.530 1.00 94.31 399 HIS A N 1
ATOM 3051 C CA . HIS A 1 399 ? 3.091 -4.766 -17.953 1.00 94.31 399 HIS A CA 1
ATOM 3052 C C . HIS A 1 399 ? 2.692 -5.133 -16.520 1.00 94.31 399 HIS A C 1
ATOM 3054 O O . HIS A 1 399 ? 2.586 -6.309 -16.177 1.00 94.31 399 HIS A O 1
ATOM 3060 N N . VAL A 1 400 ? 2.409 -4.137 -15.673 1.00 98.25 400 VAL A N 1
ATOM 3061 C CA . VAL A 1 400 ? 1.985 -4.366 -14.279 1.00 98.25 400 VAL A CA 1
ATOM 3062 C C . VAL A 1 400 ? 0.676 -5.155 -14.209 1.00 98.25 400 VAL A C 1
ATOM 3064 O O . VAL A 1 400 ? 0.571 -6.105 -13.433 1.00 98.25 400 VAL A O 1
ATOM 3067 N N . ALA A 1 401 ? -0.310 -4.812 -15.038 1.00 93.94 401 ALA A N 1
ATOM 3068 C CA . ALA A 1 401 ? -1.571 -5.542 -15.118 1.00 93.94 401 ALA A CA 1
ATOM 3069 C C . ALA A 1 401 ? -1.376 -6.988 -15.617 1.00 93.94 401 ALA A C 1
ATOM 3071 O O . ALA A 1 401 ? -1.967 -7.907 -15.050 1.00 93.94 401 ALA A O 1
ATOM 3072 N N . GLN A 1 402 ? -0.503 -7.216 -16.607 1.00 87.75 402 GLN A N 1
ATOM 3073 C CA . GLN A 1 402 ? -0.129 -8.564 -17.064 1.00 87.75 402 GLN A CA 1
ATOM 3074 C C . GLN A 1 402 ? 0.546 -9.385 -15.958 1.00 87.75 402 GLN A C 1
ATOM 3076 O O . GLN A 1 402 ? 0.197 -10.548 -15.756 1.00 87.75 402 GLN A O 1
ATOM 3081 N N . CYS A 1 403 ? 1.461 -8.781 -15.196 1.00 89.12 403 CYS A N 1
ATOM 3082 C CA . CYS A 1 403 ? 2.112 -9.441 -14.064 1.00 89.12 403 CYS A CA 1
ATOM 3083 C C . CYS A 1 403 ? 1.094 -9.891 -13.013 1.00 89.12 403 CYS A C 1
ATOM 3085 O O . CYS A 1 403 ? 1.179 -11.016 -12.527 1.00 89.12 403 CYS A O 1
ATOM 3087 N N . PHE A 1 404 ? 0.114 -9.043 -12.680 1.00 95.88 404 PHE A N 1
ATOM 3088 C CA . PHE A 1 404 ? -0.957 -9.431 -11.763 1.00 95.88 404 PHE A CA 1
ATOM 3089 C C . PHE A 1 404 ? -1.823 -10.555 -12.333 1.00 95.88 404 PHE A C 1
ATOM 3091 O O . PHE A 1 404 ? -2.118 -11.494 -11.602 1.00 95.88 404 PHE A O 1
ATOM 3098 N N . ALA A 1 405 ? -2.195 -10.502 -13.616 1.00 85.75 405 ALA A N 1
ATOM 3099 C CA . ALA A 1 405 ? -2.988 -11.558 -14.246 1.00 85.75 405 ALA A CA 1
ATOM 3100 C C . ALA A 1 405 ? -2.300 -12.929 -14.141 1.00 85.75 405 ALA A C 1
ATOM 3102 O O . ALA A 1 405 ? -2.938 -13.911 -13.770 1.00 85.75 405 ALA A O 1
ATOM 3103 N N . ILE A 1 406 ? -0.986 -12.974 -14.379 1.00 81.62 406 ILE A N 1
ATOM 3104 C CA . ILE A 1 406 ? -0.185 -14.197 -14.241 1.00 81.62 406 ILE A CA 1
ATOM 3105 C C . ILE A 1 406 ? -0.071 -14.615 -12.770 1.00 81.62 406 ILE A C 1
ATOM 3107 O O . ILE A 1 406 ? -0.309 -15.773 -12.440 1.00 81.62 406 ILE A O 1
ATOM 3111 N N . ALA A 1 407 ? 0.257 -13.689 -11.865 1.00 85.50 407 ALA A N 1
ATOM 3112 C CA . ALA A 1 407 ? 0.463 -14.001 -10.448 1.00 85.50 407 ALA A CA 1
ATOM 3113 C C . ALA A 1 407 ? -0.806 -14.492 -9.726 1.00 85.50 407 ALA A C 1
ATOM 3115 O O . ALA A 1 407 ? -0.704 -15.205 -8.723 1.00 85.50 407 ALA A O 1
ATOM 3116 N N . LEU A 1 408 ? -1.984 -14.100 -10.219 1.00 87.38 408 LEU A N 1
ATOM 3117 C CA . LEU A 1 408 ? -3.292 -14.500 -9.697 1.00 87.38 408 LEU A CA 1
ATOM 3118 C C . LEU A 1 408 ? -3.782 -15.844 -10.249 1.00 87.38 408 LEU A C 1
ATOM 3120 O O . LEU A 1 408 ? -4.717 -16.418 -9.689 1.00 87.38 408 LEU A O 1
ATOM 3124 N N . ALA A 1 409 ? -3.174 -16.366 -11.317 1.00 81.94 409 ALA A N 1
ATOM 3125 C CA . ALA A 1 409 ? -3.552 -17.657 -11.875 1.00 81.94 409 ALA A CA 1
ATOM 3126 C C . ALA A 1 409 ? -3.367 -18.775 -10.830 1.00 81.94 409 ALA A C 1
ATOM 3128 O O . ALA A 1 409 ? -2.310 -18.896 -10.210 1.00 81.94 409 ALA A O 1
ATOM 3129 N N . GLY A 1 410 ? -4.417 -19.571 -10.607 1.00 74.56 410 GLY A N 1
ATOM 3130 C CA . GLY A 1 410 ? -4.418 -20.667 -9.629 1.00 74.56 410 GLY A CA 1
ATOM 3131 C C . GLY A 1 410 ? -4.531 -20.248 -8.155 1.00 74.56 410 GLY A C 1
ATOM 3132 O O . GLY A 1 410 ? -4.543 -21.117 -7.285 1.00 74.56 410 GLY A O 1
ATOM 3133 N N . ARG A 1 411 ? -4.636 -18.946 -7.849 1.00 83.31 411 ARG A N 1
ATOM 3134 C CA . ARG A 1 411 ? -4.806 -18.444 -6.473 1.00 83.31 411 ARG A CA 1
ATOM 3135 C C . ARG A 1 411 ? -6.256 -18.516 -6.018 1.00 83.31 411 ARG A C 1
ATOM 3137 O O . ARG A 1 411 ? -7.178 -18.460 -6.831 1.00 83.31 411 ARG A O 1
ATOM 3144 N N . LYS A 1 412 ? -6.461 -18.604 -4.701 1.00 85.75 412 LYS A N 1
ATOM 3145 C CA . LYS A 1 412 ? -7.797 -18.730 -4.098 1.00 85.75 412 LYS A CA 1
ATOM 3146 C C . LYS A 1 412 ? -8.149 -17.495 -3.272 1.00 85.75 412 LYS A C 1
ATOM 3148 O O . LYS A 1 412 ? -8.030 -17.498 -2.051 1.00 85.75 412 LYS A O 1
ATOM 3153 N N . PHE A 1 413 ? -8.614 -16.451 -3.952 1.00 91.62 413 PHE A N 1
ATOM 3154 C CA . PHE A 1 413 ? -9.274 -15.301 -3.327 1.00 91.62 413 PHE A CA 1
ATOM 3155 C C . PHE A 1 413 ? -10.774 -15.337 -3.632 1.00 91.62 413 PHE A C 1
ATOM 3157 O O . PHE A 1 413 ? -11.167 -15.697 -4.739 1.00 91.62 413 PHE A O 1
ATOM 3164 N N . ASP A 1 414 ? -11.611 -14.896 -2.693 1.00 92.62 414 ASP A N 1
ATOM 3165 C CA . ASP A 1 414 ? -13.023 -14.613 -2.965 1.00 92.62 414 ASP A CA 1
ATOM 3166 C C . ASP A 1 414 ? -13.142 -13.432 -3.940 1.00 92.62 414 ASP A C 1
ATOM 3168 O O . ASP A 1 414 ? -13.953 -13.455 -4.866 1.00 92.62 414 ASP A O 1
ATOM 3172 N N . VAL A 1 415 ? -12.360 -12.369 -3.690 1.00 95.44 415 VAL A N 1
ATOM 3173 C CA . VAL A 1 415 ? -12.411 -11.111 -4.446 1.00 95.44 415 VAL A CA 1
ATOM 3174 C C . VAL A 1 415 ? -11.015 -10.515 -4.625 1.00 95.44 415 VAL A C 1
ATOM 3176 O O . VAL A 1 415 ? -10.298 -10.276 -3.655 1.00 95.44 415 VAL A O 1
ATOM 3179 N N . VAL A 1 416 ? -10.661 -10.181 -5.862 1.00 97.50 416 VAL A N 1
ATOM 3180 C CA . VAL A 1 416 ? -9.512 -9.339 -6.202 1.00 97.50 416 VAL A CA 1
ATOM 3181 C C . VAL A 1 416 ? -10.033 -8.036 -6.778 1.00 97.50 416 VAL A C 1
ATOM 3183 O O . VAL A 1 416 ? -10.641 -8.023 -7.842 1.00 97.50 416 VAL A O 1
ATOM 3186 N N . ARG A 1 417 ? -9.786 -6.927 -6.090 1.00 98.25 417 ARG A N 1
ATOM 3187 C CA . ARG A 1 417 ? -10.249 -5.604 -6.499 1.00 98.25 417 ARG A CA 1
ATOM 3188 C C . ARG A 1 417 ? -9.082 -4.745 -6.961 1.00 98.25 417 ARG A C 1
ATOM 3190 O O . ARG A 1 417 ? -8.175 -4.465 -6.188 1.00 98.25 417 ARG A O 1
ATOM 3197 N N . PHE A 1 418 ? -9.109 -4.293 -8.206 1.00 98.50 418 PHE A N 1
ATOM 3198 C CA . PHE A 1 418 ? -8.193 -3.287 -8.728 1.00 98.50 418 PHE A CA 1
ATOM 3199 C C . PHE A 1 418 ? -8.825 -1.901 -8.572 1.00 98.50 418 PHE A C 1
ATOM 3201 O O . PHE A 1 418 ? -9.674 -1.509 -9.373 1.00 98.50 418 PHE A O 1
ATOM 3208 N N . SER A 1 419 ? -8.403 -1.169 -7.539 1.00 97.88 419 SER A N 1
ATOM 3209 C CA . SER A 1 419 ? -8.823 0.212 -7.267 1.00 97.88 419 SER A CA 1
ATOM 3210 C C . SER A 1 419 ? -7.896 1.183 -8.000 1.00 97.88 419 SER A C 1
ATOM 3212 O O . SER A 1 419 ? -6.710 1.302 -7.671 1.00 97.88 419 SER A O 1
ATOM 3214 N N . LEU A 1 420 ? -8.419 1.847 -9.030 1.00 97.50 420 LEU A N 1
ATOM 3215 C CA . LEU A 1 420 ? -7.642 2.635 -9.989 1.00 97.50 420 LEU A CA 1
ATOM 3216 C C . LEU A 1 420 ? -8.179 4.069 -10.070 1.00 97.50 420 LEU A C 1
ATOM 3218 O O . LEU A 1 420 ? -9.361 4.283 -10.285 1.00 97.50 420 LEU A O 1
ATOM 3222 N N . ILE A 1 421 ? -7.319 5.081 -9.951 1.00 93.50 421 ILE A N 1
ATOM 3223 C CA . ILE A 1 421 ? -7.764 6.491 -9.997 1.00 93.50 421 ILE A CA 1
ATOM 3224 C C . ILE A 1 421 ? -8.049 6.956 -11.433 1.00 93.50 421 ILE A C 1
ATOM 3226 O O . ILE A 1 421 ? -8.968 7.733 -11.689 1.00 93.50 421 ILE A O 1
ATOM 3230 N N . SER A 1 422 ? -7.208 6.515 -12.367 1.00 93.94 422 SER A N 1
ATOM 3231 C CA . SER A 1 422 ? -7.183 6.958 -13.760 1.00 93.94 422 SER A CA 1
ATOM 3232 C C . SER A 1 422 ? -8.115 6.102 -14.614 1.00 93.94 422 SER A C 1
ATOM 3234 O O . SER A 1 422 ? -7.972 4.881 -14.643 1.00 93.94 422 SER A O 1
ATOM 3236 N N . GLU A 1 423 ? -9.005 6.738 -15.380 1.00 93.12 423 GLU A N 1
ATOM 3237 C CA . GLU A 1 423 ? -9.851 6.060 -16.379 1.00 93.12 423 GLU A CA 1
ATOM 3238 C C . GLU A 1 423 ? -9.022 5.282 -17.407 1.00 93.12 423 GLU A C 1
ATOM 3240 O O . GLU A 1 423 ? -9.410 4.198 -17.844 1.00 93.12 423 GLU A O 1
ATOM 3245 N N . LYS A 1 424 ? -7.844 5.807 -17.766 1.00 95.12 424 LYS A N 1
ATOM 3246 C CA . LYS A 1 424 ? -6.922 5.127 -18.678 1.00 95.12 424 LYS A CA 1
ATOM 3247 C C . LYS A 1 424 ? -6.439 3.807 -18.078 1.00 95.12 424 LYS A C 1
ATOM 3249 O O . LYS A 1 424 ? -6.410 2.795 -18.772 1.00 95.12 424 LYS A O 1
ATOM 3254 N N . ASP A 1 425 ? -6.079 3.814 -16.799 1.00 95.69 425 ASP A N 1
ATOM 3255 C CA . ASP A 1 425 ? -5.566 2.626 -16.119 1.00 95.69 425 ASP A CA 1
ATOM 3256 C C . ASP A 1 425 ? -6.699 1.603 -15.964 1.00 95.69 425 ASP A C 1
ATOM 3258 O O . ASP A 1 425 ? -6.497 0.425 -16.243 1.00 95.69 425 ASP A O 1
ATOM 3262 N N . VAL A 1 426 ? -7.916 2.058 -15.635 1.00 93.62 426 VAL A N 1
ATOM 3263 C CA . VAL A 1 426 ? -9.131 1.224 -15.624 1.00 93.62 426 VAL A CA 1
ATOM 3264 C C . VAL A 1 426 ? -9.325 0.521 -16.964 1.00 93.62 426 VAL A C 1
ATOM 3266 O O . VAL A 1 426 ? -9.520 -0.691 -16.983 1.00 93.62 426 VAL A O 1
ATOM 3269 N N . ALA A 1 427 ? -9.224 1.241 -18.083 1.00 92.31 427 ALA A N 1
ATOM 3270 C CA . ALA A 1 427 ? -9.374 0.653 -19.412 1.00 92.31 427 ALA A CA 1
ATOM 3271 C C . ALA A 1 427 ? -8.297 -0.404 -19.716 1.00 92.31 427 ALA A C 1
ATOM 3273 O O . ALA A 1 427 ? -8.610 -1.459 -20.271 1.00 92.31 427 ALA A O 1
ATOM 3274 N N . VAL A 1 428 ? -7.042 -0.156 -19.325 1.00 92.38 428 VAL A N 1
ATOM 3275 C CA . VAL A 1 428 ? -5.935 -1.110 -19.508 1.00 92.38 428 VAL A CA 1
ATOM 3276 C C . VAL A 1 428 ? -6.166 -2.388 -18.702 1.00 92.38 428 VAL A C 1
ATOM 3278 O O . VAL A 1 428 ? -6.089 -3.483 -19.263 1.00 92.38 428 VAL A O 1
ATOM 3281 N N . PHE A 1 429 ? -6.491 -2.264 -17.413 1.00 92.12 429 PHE A N 1
ATOM 3282 C CA . PHE A 1 429 ? -6.783 -3.419 -16.563 1.00 92.12 429 PHE A CA 1
ATOM 3283 C C . PHE A 1 429 ? -8.022 -4.173 -17.066 1.00 92.12 429 PHE A C 1
ATOM 3285 O O . PHE A 1 429 ? -7.971 -5.394 -17.197 1.00 92.12 429 PHE A O 1
ATOM 3292 N N . ALA A 1 430 ? -9.101 -3.470 -17.423 1.00 86.44 430 ALA A N 1
ATOM 3293 C CA . ALA A 1 430 ? -10.330 -4.072 -17.949 1.00 86.44 430 ALA A CA 1
ATOM 3294 C C . ALA A 1 430 ? -10.057 -4.920 -19.200 1.00 86.44 430 ALA A C 1
ATOM 3296 O O . ALA A 1 430 ? -10.474 -6.075 -19.280 1.00 86.44 430 ALA A O 1
ATOM 3297 N N . ASN A 1 431 ? -9.263 -4.380 -20.128 1.00 84.06 431 ASN A N 1
ATOM 3298 C CA . ASN A 1 431 ? -8.844 -5.081 -21.337 1.00 84.06 431 ASN A CA 1
ATOM 3299 C C . ASN A 1 431 ? -8.020 -6.347 -21.038 1.00 84.06 431 ASN A C 1
ATOM 3301 O O . ASN A 1 431 ? -8.221 -7.375 -21.675 1.00 84.06 431 ASN A O 1
ATOM 3305 N N . ILE A 1 432 ? -7.088 -6.291 -20.081 1.00 83.69 432 ILE A N 1
ATOM 3306 C CA . ILE A 1 432 ? -6.213 -7.429 -19.750 1.00 83.69 432 ILE A CA 1
ATOM 3307 C C . ILE A 1 432 ? -6.975 -8.549 -19.036 1.00 83.69 432 ILE A C 1
ATOM 3309 O O . ILE A 1 432 ? -6.767 -9.718 -19.344 1.00 83.69 432 ILE A O 1
ATOM 3313 N N . PHE A 1 433 ? -7.879 -8.207 -18.122 1.00 82.56 433 PHE A N 1
ATOM 3314 C CA . PHE A 1 433 ? -8.660 -9.181 -17.355 1.00 82.56 433 PHE A CA 1
ATOM 3315 C C . PHE A 1 433 ? -9.961 -9.613 -18.053 1.00 82.56 433 PHE A C 1
ATOM 3317 O O . PHE A 1 433 ? -10.787 -10.295 -17.451 1.00 82.56 433 PHE A O 1
ATOM 3324 N N . GLY A 1 434 ? -10.162 -9.223 -19.318 1.00 68.62 434 GLY A N 1
ATOM 3325 C CA . GLY A 1 434 ? -11.321 -9.626 -20.119 1.00 68.62 434 GLY A CA 1
ATOM 3326 C C . GLY A 1 434 ? -12.661 -9.080 -19.612 1.00 68.62 434 GLY A C 1
ATOM 3327 O O . GLY A 1 434 ? -13.717 -9.575 -20.004 1.00 68.62 434 GLY A O 1
ATOM 3328 N N . GLN A 1 435 ? -12.646 -8.062 -18.747 1.00 55.47 435 GLN A N 1
ATOM 3329 C CA . GLN A 1 435 ? -13.861 -7.425 -18.254 1.00 55.47 435 GLN A CA 1
ATOM 3330 C C . GLN A 1 435 ? -14.225 -6.275 -19.181 1.00 55.47 435 GLN A C 1
ATOM 3332 O O . GLN A 1 435 ? -13.449 -5.340 -19.369 1.00 55.47 435 GLN A O 1
ATOM 3337 N N . ARG A 1 436 ? -15.431 -6.309 -19.756 1.00 37.88 436 ARG A N 1
ATOM 3338 C CA . ARG A 1 436 ? -15.998 -5.101 -20.363 1.00 37.88 436 ARG A CA 1
ATOM 3339 C C . ARG A 1 436 ? -16.099 -4.066 -19.252 1.00 37.88 436 ARG A C 1
ATOM 3341 O O . ARG A 1 436 ? -16.768 -4.312 -18.254 1.00 37.88 436 ARG A O 1
ATOM 3348 N N . SER A 1 437 ? -15.396 -2.952 -19.418 1.00 35.62 437 SER A N 1
ATOM 3349 C CA . SER A 1 437 ? -15.370 -1.855 -18.465 1.00 35.62 437 SER A CA 1
ATOM 3350 C C . SER A 1 437 ? -16.795 -1.500 -18.051 1.00 35.62 437 SER A C 1
ATOM 3352 O O . SER A 1 437 ? -17.620 -1.095 -18.874 1.00 35.62 437 SER A O 1
ATOM 3354 N N . CYS A 1 438 ? -17.080 -1.648 -16.758 1.00 34.19 438 CYS A N 1
ATOM 3355 C CA . CYS A 1 438 ? -18.268 -1.113 -16.111 1.00 34.19 438 CYS A CA 1
ATOM 3356 C C . CYS A 1 438 ? -18.130 0.415 -16.040 1.00 34.19 438 CYS A C 1
ATOM 3358 O O . CYS A 1 438 ? -18.085 1.004 -14.965 1.00 34.19 438 CYS A O 1
ATOM 3360 N N . LEU A 1 439 ? -17.991 1.079 -17.188 1.00 32.91 439 LEU A N 1
ATOM 3361 C CA . LEU A 1 439 ? -18.274 2.499 -17.277 1.00 32.91 439 LEU A CA 1
ATOM 3362 C C . LEU A 1 439 ? -19.763 2.603 -16.985 1.00 32.91 439 LEU A C 1
ATOM 3364 O O . LEU A 1 439 ? -20.567 2.111 -17.777 1.00 32.91 439 LEU A O 1
ATOM 3368 N N . ASN A 1 440 ? -20.097 3.145 -15.814 1.00 32.97 440 ASN A N 1
ATOM 3369 C CA . ASN A 1 440 ? -21.456 3.433 -15.375 1.00 32.97 440 ASN A CA 1
ATOM 3370 C C . ASN A 1 440 ? -22.244 4.083 -16.520 1.00 32.97 440 ASN A C 1
ATOM 3372 O O . ASN A 1 440 ? -22.221 5.299 -16.698 1.00 32.97 440 ASN A O 1
ATOM 3376 N N . ARG A 1 441 ? -22.960 3.271 -17.300 1.00 30.25 441 ARG A N 1
ATOM 3377 C CA . ARG A 1 441 ? -24.096 3.747 -18.069 1.00 30.25 441 ARG A CA 1
ATOM 3378 C C . ARG A 1 441 ? -25.214 3.832 -17.058 1.00 30.25 441 ARG A C 1
ATOM 3380 O O . ARG A 1 441 ? -25.728 2.810 -16.612 1.00 30.25 441 ARG A O 1
ATOM 3387 N N . GLY A 1 442 ? -25.468 5.065 -16.628 1.00 27.66 442 GLY A N 1
ATOM 3388 C CA . GLY A 1 442 ? -26.626 5.395 -15.825 1.00 27.66 442 GLY A CA 1
ATOM 3389 C C . GLY A 1 442 ? -27.856 4.717 -16.411 1.00 27.66 442 GLY A C 1
ATOM 3390 O O . GLY A 1 442 ? -28.070 4.711 -17.621 1.00 27.66 442 GLY A O 1
ATOM 3391 N N . THR A 1 443 ? -28.611 4.100 -15.520 1.00 28.75 443 THR A N 1
ATOM 3392 C CA . THR A 1 443 ? -30.027 3.836 -15.710 1.00 28.75 443 THR A CA 1
ATOM 3393 C C . THR A 1 443 ? -30.716 5.142 -16.107 1.00 28.75 443 THR A C 1
ATOM 3395 O O . THR A 1 443 ? -30.750 6.073 -15.298 1.00 28.75 443 THR A O 1
ATOM 3398 N N . GLU A 1 444 ? -31.236 5.195 -17.330 1.00 28.56 444 GLU A N 1
ATOM 3399 C CA . GLU A 1 444 ? -32.465 5.931 -17.644 1.00 28.56 444 GLU A CA 1
ATOM 3400 C C . GLU A 1 444 ? -33.629 4.943 -17.671 1.00 28.56 444 GLU A C 1
ATOM 3402 O O . GLU A 1 444 ? -33.429 3.817 -18.193 1.00 28.56 444 GLU A O 1
#

Foldseek 3Di:
DPDCPVLVVLLVVVVVLVVLQQDDDPDDDDPVSVVSNVVSVVVVVVSCVPDDPVSNVVNVVVVVVDDDDDDDDDDDDDDDDDDDDDDDDDDDDDDDDQDDDDLVRLLVLLVVLVVCLVVQKDFFDDDPPDDDPDRDIAGRNVLLVQQQVPKAKDFDDPDDDDPPPPPPVCPPQCVVPVQDPDPRSVVVVVVVVVVVVVVVVPDPDDDPDDDDDLQNSQDPDDDADDAAEAQDQAALLVVQLVCQVVVFQEEEEQLADQAAQLPCSNSSDDDNSNLCSSFWSRCSNQHPVRPNNCVSNVQQVVDPLQQQGGLMKMKGFFIWGQADSSSGGDDNVSIGTHIYIYGHQRLCVGNCVPPNLSVSLVSLLVSLLVVLVVCVVVPGQEYEAEQRCCPNSNRDLLSNLLSNSVSCRPGHHNYYYYHYNDPVSSVSNCVNVVHDRPPPPDDD

Organism: Trieres chinensis (NCBI:txid1514140)

Radius of gyration: 26.51 Å; chains: 1; bounding box: 66×74×71 Å

Secondary structure (DSSP, 8-state):
--S-HHHHHHHHHHHHHHHTPPP--SSS--HHHHHHHHHHHHHHHHHHHHS-HHHHHHHHHHTTSS----------------------------S-------HHHHHHHHHHHHHHHHHTEEPPPPPTT---SS-PPEE-HHHHHHHHHT-EEE---TTSSS----GGG-TTTTTTTT--SSHHHHHHHHHHHHHHHHTTTT--S--------TTGGG--SS-----EEEEEES-HHHHHHHHHHTT--EEEEEE--SSSTTTTGGGT--SHHHHHHHHBTHHHHHSTT-HHHHHHHHHHHH--STT---S-EEEEEEEEE-B-TT-PBPPGGG-EEEEEEEEPPP-HHHHHHHH-HHHHHHHHHHHHHHHHHHHHHTT-SEEEE--TT-STT---HHHHHHHHHHHHTT---SEEEEEES-HHHHHHHHHHTTPPP-------

pLDDT: mean 74.88, std 26.22, range [22.84, 98.88]

InterPro domains:
  IPR012664 Conserved hypothetical protein CHP02452 [TIGR02452] (227-433)
  IPR019261 Microbial-type PARG, catalytic domain [PF10021] (110-324)
  IPR043472 Macro domain-like [G3DSA:3.40.220.10] (103-435)